Protein AF-J4UAC5-F1 (afdb_monomer)

pLDDT: mean 76.87, std 20.0, range [31.94, 98.12]

Nearest PDB structures (foldseek):
  1j3a-assembly1_A  TM=5.392E-01  e=3.321E-01  Pyrococcus horikoshii
  8eup-assembly1_O  TM=3.539E-01  e=1.899E-01  Schizosaccharomyces pombe
  6cb1-assembly1_O  TM=3.295E-01  e=3.927E-01  Saccharomyces cerevisiae BY4741
  7tzi-assembly2_B  TM=2.670E-01  e=6.785E+00  Methanothermobacter thermautotrophicus

Radius of gyration: 27.69 Å; Cα contacts (8 Å, |Δi|>4): 669; chains: 1; bounding box: 59×72×98 Å

Sequence (484 aa):
MLQLPAELNLMIVRQLSREDLFSLFFVCKELKAFIHPLFYEHLLYTSMGFAFPHAPNAYPFLDIPNLRVRDPVSAEEREDIMKRVRSITIARHNHEDCAGWPKFQEHGSLEAKAELLSIELAGPSPDGIAECHERVWPPDCDICEDDPDHRYSHENIGHPFPTCAFVESLGKSTAETIVIKNYPILSDGVRPDFLCEVINSASHFVILLEPHFFKVSQFSDTYDYLYFDEYPEDDCPYGFRAVKTLLSIIPPDAKDVTLIFKTRSPEIEWAPDCIHYGSRGDWHDDGCSQCACSCDSDGWDRCSETKSAKQRSCWQSSVLSKLASGIAASKARFTLVNYSSIIPDGAERDKALRALKSGKRITVRKKLARELRKACKSQEDFEARLADVRFVSMESWICSGAWEDIFERKELDAWFEHIAEKKEAMEAAATKESKLASAAEGKEDAIVETVMKEQPKLVSAAEEKEEAAVESAAPPKSTESAAV

Mean predicted aligned error: 11.05 Å

InterPro domains:
  IPR001810 F-box domain [PS50181] (1-48)

Foldseek 3Di:
DVVDDLVVVLVVLLVDFPVVLVVQCPPDPVSVVSSQCLLLQEWEQWLQGTARPSHPDRCQFFDDPPDPDVDHQDPVRVVVSLANHAEYEYAQEALNSQVRNCVGGPALARAHAYQEYEYEWEAQDPQQAIDSHHDPDPPPPPVCVPDVCVVVPCPPVPPCSDQRSVLVRPPQYEYQEYEYHAFQLQGLTHPLCNNVRRQVRYQEYEYEHQQPNDPCVVVDPPPPDDPPPPDDLQDLNGQANNLVSVLSNHDQNHAAYEYALDDQALLAASDHARPQPPDDPPPPPQTSCNAPLGDPPPDPPPDPPPRVQADRDRNQLNSLLSNLLSLLVGPYQYEYEQQQSHDHPPDRRVVSSVCSVVVNGDDRLVSSLVSNVVNHPDPVSSVVSNVSYHYHYNLRCVVVVVCSSPDDVVSCVNVVVVNVVVVVVVVVVVVVVVVVVVVVVVCVVVPPPDDDDDDDDDDDDDPPVVVVVVVPPDDPPDDPDDDD

Solvent-accessible surface area (backbone atoms only — not comparable to full-atom values): 28105 Å² total; per-residue (Å²): 118,96,83,54,57,71,67,58,49,48,57,57,57,69,73,48,48,74,66,54,51,55,58,47,43,74,71,42,72,70,49,24,69,65,46,27,70,57,26,44,25,41,38,32,62,45,51,70,27,66,30,14,74,78,18,92,61,38,48,61,56,52,54,53,99,84,63,84,62,94,76,72,63,48,74,69,54,50,53,50,40,43,74,48,23,35,32,40,37,39,59,55,40,50,56,70,34,42,73,53,14,57,78,31,33,82,63,68,59,43,78,31,69,21,53,31,34,39,38,28,37,23,60,55,46,98,85,25,35,32,42,42,38,44,82,82,60,90,73,80,42,75,79,58,68,80,32,82,66,51,78,74,57,39,89,82,50,59,76,75,74,66,75,58,45,64,64,61,22,36,52,80,21,35,21,42,27,39,34,39,35,50,43,44,54,58,21,42,13,46,60,83,69,70,49,71,65,36,46,77,58,26,38,33,40,37,41,32,36,44,43,80,74,67,64,63,75,78,59,57,83,78,65,82,81,86,74,79,86,79,55,73,85,88,53,76,85,32,37,63,46,4,52,56,35,56,54,65,62,49,52,84,77,23,51,35,37,34,42,32,48,52,50,89,36,77,64,46,64,50,64,47,82,36,73,91,76,60,89,61,93,73,83,46,87,55,36,56,69,83,42,92,73,25,43,90,68,90,58,98,84,72,68,78,83,77,43,84,46,49,69,80,52,75,41,51,65,53,42,41,41,50,48,19,40,45,54,56,72,45,77,38,31,36,36,35,30,23,50,62,32,40,76,50,81,90,53,58,40,62,61,49,47,54,26,39,65,69,68,56,73,63,70,37,62,58,51,37,53,54,35,25,48,70,52,26,93,44,71,67,54,28,54,56,50,51,73,36,49,46,80,38,49,54,66,62,42,54,75,67,54,77,42,63,93,77,47,60,71,81,81,41,44,57,47,53,52,50,54,50,55,52,50,54,52,52,53,52,50,53,54,50,52,53,52,52,52,58,60,51,62,74,50,54,84,78,58,85,69,89,82,92,85,86,88,81,85,87,80,88,88,80,80,73,68,68,67,66,65,66,78,67,68,71,78,81,78,82,76,82,80,86,76,135

Organism: Trichosporon asahii var. asahii (strain ATCC 90039 / CBS 2479 / JCM 2466 / KCTC 7840 / NBRC 103889/ NCYC 2677 / UAMH 7654) (NCBI:txid1186058)

Secondary structure (DSSP, 8-state):
-TTS-HHHHHHHHTTS-HHHHHHHHTT-HHHHHHHGGGGGGEEEEETTEEE-TTSSSS-TTB--TT---SSPPPHHHHHHHHHH--EEEE--B-HHHHHHGGGGBS-SS---EEEEEEEE--PBPTTSBB-SBPP--TT--HHHHS-TTHHHHTTTS-------HHHHHTTT-EEEEEEEES--TTTTBS-TTTTTTGGGG-SEEEEEE-TTSS-THHHHTT-SSSSSSSS-TTS-TTSSHHHHHHHHSS-TT--EEEEEE--SSTTS---PPPGGGSS-TTS-TT--TTSTTS---S-TTS-SSSSTTS-S-THHHHHHHHHHHHHHH--SEEEEETGGG---TTS-HHHHHHHHHTT---HHHHHHHHHHHHHSSSHHHHHHHHHTEEEE-HHHHHHTTTTTTT--GGGGHHHHHHHHHHHHHHHHHHHHHHHHHHHHHHHHTT--SS------------SSTTHHHHTT-PPPPP------

Structure (mmCIF, N/CA/C/O backbone):
data_AF-J4UAC5-F1
#
_entry.id   AF-J4UAC5-F1
#
loop_
_atom_site.group_PDB
_atom_site.id
_atom_site.type_symbol
_atom_site.label_atom_id
_atom_site.label_alt_id
_atom_site.label_comp_id
_atom_site.label_asym_id
_atom_site.label_entity_id
_atom_site.label_seq_id
_atom_site.pdbx_PDB_ins_code
_atom_site.Cartn_x
_atom_site.Cartn_y
_atom_site.Cartn_z
_atom_site.occupancy
_atom_site.B_iso_or_equiv
_atom_site.auth_seq_id
_atom_site.auth_comp_id
_atom_site.auth_asym_id
_atom_site.auth_atom_id
_atom_site.pdbx_PDB_model_num
ATOM 1 N N . MET A 1 1 ? 23.350 -24.044 1.263 1.00 56.78 1 MET A N 1
ATOM 2 C CA . MET A 1 1 ? 22.608 -23.837 -0.002 1.00 56.78 1 MET A CA 1
ATOM 3 C C . MET A 1 1 ? 23.150 -24.669 -1.165 1.00 56.78 1 MET A C 1
ATOM 5 O O . MET A 1 1 ? 22.354 -25.319 -1.820 1.00 56.78 1 MET A O 1
ATOM 9 N N . LEU A 1 2 ? 24.469 -24.771 -1.387 1.00 59.97 2 LEU A N 1
ATOM 10 C CA . LEU A 1 2 ? 25.050 -25.515 -2.531 1.00 59.97 2 LEU A CA 1
ATOM 11 C C . LEU A 1 2 ? 24.871 -27.055 -2.532 1.00 59.97 2 LEU A C 1
ATOM 13 O O . LEU A 1 2 ? 25.388 -27.719 -3.422 1.00 59.97 2 LEU A O 1
ATOM 17 N N . GLN A 1 3 ? 24.176 -27.637 -1.550 1.00 83.75 3 GLN A N 1
ATOM 18 C CA . GLN A 1 3 ? 23.891 -29.083 -1.496 1.00 83.75 3 GLN A CA 1
ATOM 19 C C . GLN A 1 3 ? 22.430 -29.428 -1.817 1.00 83.75 3 GLN A C 1
ATOM 21 O O . GLN A 1 3 ? 22.095 -30.605 -1.913 1.00 83.75 3 GLN A O 1
ATOM 26 N N . LEU A 1 4 ? 21.558 -28.425 -1.966 1.00 86.44 4 LEU A N 1
ATOM 27 C CA . LEU A 1 4 ? 20.180 -28.656 -2.394 1.00 86.44 4 LEU A CA 1
ATOM 28 C C . LEU A 1 4 ? 20.117 -28.760 -3.928 1.00 86.44 4 LEU A C 1
ATOM 30 O O . LEU A 1 4 ? 20.880 -28.064 -4.605 1.00 86.44 4 LEU A O 1
ATOM 34 N N . PRO A 1 5 ? 19.201 -29.579 -4.480 1.00 91.00 5 PRO A N 1
ATOM 35 C CA . PRO A 1 5 ? 18.820 -29.527 -5.890 1.00 91.00 5 PRO A CA 1
ATOM 36 C C . PRO A 1 5 ? 18.535 -28.092 -6.355 1.00 91.00 5 PRO A C 1
ATOM 38 O O . PRO A 1 5 ? 18.019 -27.273 -5.586 1.00 91.00 5 PRO A O 1
ATOM 41 N N . ALA A 1 6 ? 18.872 -27.782 -7.608 1.00 85.50 6 ALA A N 1
ATOM 42 C CA . ALA A 1 6 ? 18.743 -26.434 -8.164 1.00 85.50 6 ALA A CA 1
ATOM 43 C C . ALA A 1 6 ? 17.293 -25.929 -8.107 1.00 85.50 6 ALA A C 1
ATOM 45 O O . ALA A 1 6 ? 17.051 -24.764 -7.805 1.00 85.50 6 ALA A O 1
ATOM 46 N N . GLU A 1 7 ? 16.334 -26.828 -8.303 1.00 87.44 7 GLU A N 1
ATOM 47 C CA . GLU A 1 7 ? 14.900 -26.570 -8.252 1.00 87.44 7 GLU A CA 1
ATOM 48 C C . GLU A 1 7 ? 14.462 -26.145 -6.847 1.00 87.44 7 GLU A C 1
ATOM 50 O O . GLU A 1 7 ? 13.733 -25.168 -6.698 1.00 87.44 7 GLU A O 1
ATOM 55 N N . LEU A 1 8 ? 14.959 -26.820 -5.803 1.00 88.88 8 LEU A N 1
ATOM 56 C CA . LEU A 1 8 ? 14.652 -26.467 -4.414 1.00 88.88 8 LEU A CA 1
ATOM 57 C C . LEU A 1 8 ? 15.291 -25.138 -4.016 1.00 88.88 8 LEU A C 1
ATOM 59 O O . LEU A 1 8 ? 14.642 -24.324 -3.363 1.00 88.88 8 LEU A O 1
ATOM 63 N N . ASN A 1 9 ? 16.530 -24.883 -4.445 1.00 87.06 9 ASN A N 1
ATOM 64 C CA . ASN A 1 9 ? 17.133 -23.563 -4.269 1.00 87.06 9 ASN A CA 1
ATOM 65 C C . ASN A 1 9 ? 16.293 -22.481 -4.961 1.00 87.06 9 ASN A C 1
ATOM 67 O O . ASN A 1 9 ? 16.124 -21.404 -4.401 1.00 87.06 9 ASN A O 1
ATOM 71 N N . LEU A 1 10 ? 15.727 -22.766 -6.139 1.00 86.38 10 LEU A N 1
ATOM 72 C CA . LEU A 1 10 ? 14.967 -21.782 -6.912 1.00 86.38 10 LEU A CA 1
ATOM 73 C C . LEU A 1 10 ? 13.627 -21.504 -6.245 1.00 86.38 10 LEU A C 1
ATOM 75 O O . LEU A 1 10 ? 13.227 -20.351 -6.139 1.00 86.38 10 LEU A O 1
ATOM 79 N N . MET A 1 11 ? 12.973 -22.550 -5.739 1.00 87.81 11 MET A N 1
ATOM 80 C CA . MET A 1 11 ? 11.760 -22.416 -4.941 1.00 87.81 11 MET A CA 1
ATOM 81 C C . MET A 1 11 ? 12.002 -21.562 -3.699 1.00 87.81 11 MET A C 1
ATOM 83 O O . MET A 1 11 ? 11.227 -20.646 -3.469 1.00 87.81 11 MET A O 1
ATOM 87 N N . ILE A 1 12 ? 13.073 -21.818 -2.938 1.00 90.00 12 ILE A N 1
ATOM 88 C CA . ILE A 1 12 ? 13.397 -21.051 -1.723 1.00 90.00 12 ILE A CA 1
ATOM 89 C C . ILE A 1 12 ? 13.706 -19.595 -2.069 1.00 90.00 12 ILE A C 1
ATOM 91 O O . ILE A 1 12 ? 13.138 -18.690 -1.469 1.00 90.00 12 ILE A O 1
ATOM 95 N N . VAL A 1 13 ? 14.587 -19.364 -3.046 1.00 91.00 13 VAL A N 1
ATOM 96 C CA . VAL A 1 13 ? 15.023 -18.012 -3.414 1.00 91.00 13 VAL A CA 1
ATOM 97 C C . VAL A 1 13 ? 13.863 -17.196 -3.993 1.00 91.00 13 VAL A C 1
ATOM 99 O O . VAL A 1 13 ? 13.771 -16.012 -3.709 1.00 91.00 13 VAL A O 1
ATOM 102 N N . ARG A 1 14 ? 12.918 -17.815 -4.711 1.00 89.25 14 ARG A N 1
ATOM 103 C CA . ARG A 1 14 ? 11.696 -17.142 -5.189 1.00 89.25 14 ARG A CA 1
ATOM 104 C C . ARG A 1 14 ? 10.735 -16.693 -4.087 1.00 89.25 14 ARG A C 1
ATOM 106 O O . ARG A 1 14 ? 9.856 -15.884 -4.371 1.00 89.25 14 ARG A O 1
ATOM 113 N N . GLN A 1 15 ? 10.856 -17.228 -2.872 1.00 89.12 15 GLN A N 1
ATOM 114 C CA . GLN A 1 15 ? 10.077 -16.756 -1.721 1.00 89.12 15 GLN A CA 1
ATOM 115 C C . GLN A 1 15 ? 10.735 -15.565 -1.016 1.00 89.12 15 GLN A C 1
ATOM 117 O O . GLN A 1 15 ? 10.172 -15.054 -0.056 1.00 89.12 15 GLN A O 1
ATOM 122 N N . LEU A 1 16 ? 11.937 -15.159 -1.432 1.00 89.94 16 LEU A N 1
ATOM 123 C CA . LEU A 1 16 ? 12.639 -14.045 -0.810 1.00 89.94 16 LEU A CA 1
ATOM 124 C C . LEU A 1 16 ? 12.125 -12.713 -1.346 1.00 89.94 16 LEU A C 1
ATOM 126 O O . LEU A 1 16 ? 11.819 -12.583 -2.533 1.00 89.94 16 LEU A O 1
ATOM 130 N N . SER A 1 17 ? 12.111 -11.712 -0.469 1.00 86.12 17 SER A N 1
ATOM 131 C CA . SER A 1 17 ? 11.833 -10.331 -0.844 1.00 86.12 17 SER A CA 1
ATOM 132 C C . SER A 1 17 ? 12.860 -9.821 -1.865 1.00 86.12 17 SER A C 1
ATOM 134 O O . SER A 1 17 ? 13.996 -10.304 -1.949 1.00 86.12 17 SER A O 1
ATOM 136 N N . ARG A 1 18 ? 12.503 -8.778 -2.624 1.00 89.19 18 ARG A N 1
ATOM 137 C CA . ARG A 1 18 ? 13.432 -8.125 -3.564 1.00 89.19 18 ARG A CA 1
ATOM 138 C C . ARG A 1 18 ? 14.717 -7.648 -2.870 1.00 89.19 18 ARG A C 1
ATOM 140 O O . ARG A 1 18 ? 15.797 -7.719 -3.457 1.00 89.19 18 ARG A O 1
ATOM 147 N N . GLU A 1 19 ? 14.615 -7.162 -1.633 1.00 87.31 19 GLU A N 1
ATOM 148 C CA . GLU A 1 19 ? 15.760 -6.694 -0.841 1.00 87.31 19 GLU A CA 1
ATOM 149 C C . GLU A 1 19 ? 16.681 -7.842 -0.414 1.00 87.31 19 GLU A C 1
ATOM 151 O O . GLU A 1 19 ? 17.909 -7.714 -0.469 1.00 87.31 19 GLU A O 1
ATOM 156 N N . ASP A 1 20 ? 16.115 -8.992 -0.051 1.00 90.00 20 ASP A N 1
ATOM 157 C CA . ASP A 1 20 ? 16.890 -10.187 0.282 1.00 90.00 20 ASP A CA 1
ATOM 158 C C . ASP A 1 20 ? 17.566 -10.776 -0.957 1.00 90.00 20 ASP A C 1
ATOM 160 O O . ASP A 1 20 ? 18.743 -11.145 -0.902 1.00 90.00 20 ASP A O 1
ATOM 164 N N . LEU A 1 21 ? 16.874 -10.794 -2.104 1.00 92.31 21 LEU A N 1
ATOM 165 C CA . LEU A 1 21 ? 17.475 -11.144 -3.394 1.00 92.31 21 LEU A CA 1
ATOM 166 C C . LEU A 1 21 ? 18.668 -10.237 -3.706 1.00 92.31 21 LEU A C 1
ATOM 168 O O . LEU A 1 21 ? 19.739 -10.723 -4.081 1.00 92.31 21 LEU A O 1
ATOM 172 N N . PHE A 1 22 ? 18.510 -8.927 -3.507 1.00 91.06 22 PHE A N 1
ATOM 173 C CA . PHE A 1 22 ? 19.581 -7.953 -3.692 1.00 91.06 22 PHE A CA 1
ATOM 174 C C . PHE A 1 22 ? 20.743 -8.188 -2.721 1.00 91.06 22 PHE A C 1
ATOM 176 O O . PHE A 1 22 ? 21.900 -8.158 -3.129 1.00 91.06 22 PHE A O 1
ATOM 183 N N . SER A 1 23 ? 20.463 -8.505 -1.459 1.00 91.50 23 SER A N 1
ATOM 184 C CA . SER A 1 23 ? 21.491 -8.817 -0.460 1.00 91.50 23 SER A CA 1
ATOM 185 C C . SER A 1 23 ? 22.285 -10.074 -0.833 1.00 91.50 23 SER A C 1
ATOM 187 O O . SER A 1 23 ? 23.517 -10.084 -0.782 1.00 91.50 23 SER A O 1
ATOM 189 N N . LEU A 1 24 ? 21.595 -11.124 -1.287 1.00 91.31 24 LEU A N 1
ATOM 190 C CA . LEU A 1 24 ? 22.213 -12.367 -1.749 1.00 91.31 24 LEU A CA 1
ATOM 191 C C . LEU A 1 24 ? 23.013 -12.199 -3.048 1.00 91.31 24 LEU A C 1
ATOM 193 O O . LEU A 1 24 ? 24.004 -12.905 -3.255 1.00 91.31 24 LEU A O 1
ATOM 197 N N . PHE A 1 25 ? 22.628 -11.251 -3.904 1.00 90.38 25 PHE A N 1
ATOM 198 C CA . PHE A 1 25 ? 23.303 -10.966 -5.170 1.00 90.38 25 PHE A CA 1
ATOM 199 C C . PHE A 1 25 ? 24.786 -10.593 -5.000 1.00 90.38 25 PHE A C 1
ATOM 201 O O . PHE A 1 25 ? 25.595 -10.873 -5.888 1.00 90.38 25 PHE A O 1
ATOM 208 N N . PHE A 1 26 ? 25.170 -10.006 -3.860 1.00 91.19 26 PHE A N 1
ATOM 209 C CA . PHE A 1 26 ? 26.556 -9.602 -3.579 1.00 91.19 26 PHE A CA 1
ATOM 210 C C . PHE A 1 26 ? 27.387 -10.649 -2.829 1.00 91.19 26 PHE A C 1
ATOM 212 O O . PHE A 1 26 ? 28.571 -10.415 -2.591 1.00 91.19 26 PHE A O 1
ATOM 219 N N . VAL A 1 27 ? 26.816 -11.804 -2.475 1.00 92.69 27 VAL A N 1
ATOM 220 C CA . VAL A 1 27 ? 27.504 -12.804 -1.642 1.00 92.69 27 VAL A CA 1
ATOM 221 C C . VAL A 1 27 ? 28.588 -13.556 -2.421 1.00 92.69 27 VAL A C 1
ATOM 223 O O . VAL A 1 27 ? 29.745 -13.582 -2.001 1.00 92.69 27 VAL A O 1
ATOM 226 N N . CYS A 1 28 ? 28.247 -14.184 -3.553 1.00 91.62 28 CYS A N 1
ATOM 227 C CA . CYS A 1 28 ? 29.214 -14.888 -4.405 1.00 91.62 28 CYS A CA 1
ATOM 228 C C . CYS A 1 28 ? 28.756 -14.970 -5.871 1.00 91.62 28 CYS A C 1
ATOM 230 O O . CYS A 1 28 ? 27.597 -14.707 -6.197 1.00 91.62 28 CYS A O 1
ATOM 232 N N . LYS A 1 29 ? 29.671 -15.339 -6.780 1.00 91.56 29 LYS A N 1
ATOM 233 C CA . LYS A 1 29 ? 29.407 -15.367 -8.232 1.00 91.56 29 LYS A CA 1
ATOM 234 C C . LYS A 1 29 ? 28.358 -16.408 -8.625 1.00 91.56 29 LYS A C 1
ATOM 236 O O . LYS A 1 29 ? 27.574 -16.164 -9.536 1.00 91.56 29 LYS A O 1
ATOM 241 N N . GLU A 1 30 ? 28.344 -17.545 -7.942 1.00 89.19 30 GLU A N 1
ATOM 242 C CA . GLU A 1 30 ? 27.420 -18.652 -8.180 1.00 89.19 30 GLU A CA 1
ATOM 243 C C . GLU A 1 30 ? 25.986 -18.249 -7.820 1.00 89.19 30 GLU A C 1
ATOM 245 O O . GLU A 1 30 ? 25.077 -18.424 -8.628 1.00 89.19 30 GLU A O 1
ATOM 250 N N . LEU A 1 31 ? 25.795 -17.629 -6.648 1.00 88.44 31 LEU A N 1
ATOM 251 C CA . LEU A 1 31 ? 24.500 -17.078 -6.238 1.00 88.44 31 LEU A CA 1
ATOM 252 C C . LEU A 1 31 ? 24.065 -15.943 -7.160 1.00 88.44 31 LEU A C 1
ATOM 254 O O . LEU A 1 31 ? 22.908 -15.898 -7.560 1.00 88.44 31 LEU A O 1
ATOM 258 N N . LYS A 1 32 ? 24.993 -15.073 -7.569 1.00 91.88 32 LYS A N 1
ATOM 259 C CA . LYS A 1 32 ? 24.700 -14.025 -8.546 1.00 91.88 32 LYS A CA 1
ATOM 260 C C . LYS A 1 32 ? 24.143 -14.604 -9.845 1.00 91.88 32 LYS A C 1
ATOM 262 O O . LYS A 1 32 ? 23.109 -14.133 -10.297 1.00 91.88 32 LYS A O 1
ATOM 267 N N . ALA A 1 33 ? 24.793 -15.611 -10.432 1.00 89.81 33 ALA A N 1
ATOM 268 C CA . ALA A 1 33 ? 24.322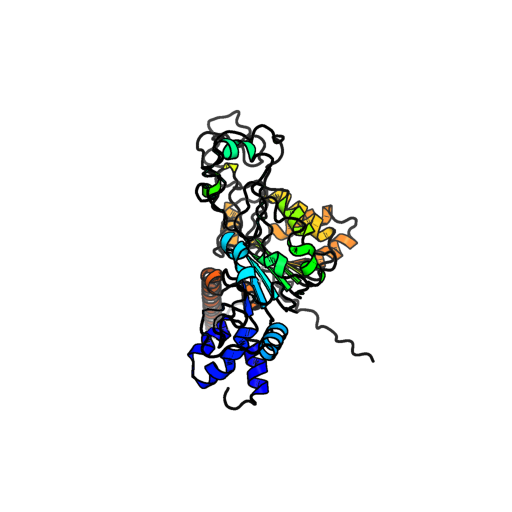 -16.245 -11.667 1.00 89.81 33 ALA A CA 1
ATOM 269 C C . ALA A 1 33 ? 22.933 -16.887 -11.504 1.00 89.81 33 ALA A C 1
ATOM 271 O O . ALA A 1 33 ? 22.141 -16.887 -12.440 1.00 89.81 33 ALA A O 1
ATOM 272 N N . PHE A 1 34 ? 22.640 -17.390 -10.305 1.00 89.81 34 PHE A N 1
ATOM 273 C CA . PHE A 1 34 ? 21.362 -17.998 -9.958 1.00 89.81 34 PHE A CA 1
ATOM 274 C C . PHE A 1 34 ? 20.228 -16.979 -9.754 1.00 89.81 34 PHE A C 1
ATOM 276 O O . PHE A 1 34 ? 19.104 -17.208 -10.188 1.00 89.81 34 PHE A O 1
ATOM 283 N N . ILE A 1 35 ? 20.525 -15.850 -9.106 1.00 93.75 35 ILE A N 1
ATOM 284 C CA . ILE A 1 35 ? 19.547 -1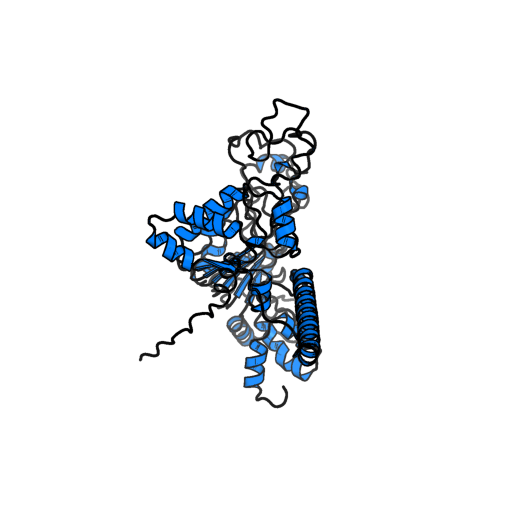4.821 -8.722 1.00 93.75 35 ILE A CA 1
ATOM 285 C C . ILE A 1 35 ? 19.277 -13.843 -9.864 1.00 93.75 35 ILE A C 1
ATOM 287 O O . ILE A 1 35 ? 18.158 -13.361 -9.998 1.00 93.75 35 ILE A O 1
ATOM 291 N N . HIS A 1 36 ? 20.276 -13.560 -10.708 1.00 92.38 36 HIS A N 1
ATOM 292 C CA . HIS A 1 36 ? 20.172 -12.569 -11.785 1.00 92.38 36 HIS A CA 1
ATOM 293 C C . HIS A 1 36 ? 18.881 -12.687 -12.615 1.00 92.38 36 HIS A C 1
ATOM 295 O O . HIS A 1 36 ? 18.227 -11.665 -12.822 1.00 92.38 36 HIS A O 1
ATOM 301 N N . PRO A 1 37 ? 18.480 -13.892 -13.073 1.00 93.81 37 PRO A N 1
ATOM 302 C CA . PRO A 1 37 ? 17.273 -14.058 -13.877 1.00 93.81 37 PRO A CA 1
ATOM 303 C C . PRO A 1 37 ? 15.972 -13.842 -13.099 1.00 93.81 37 PRO A C 1
ATOM 305 O O . PRO A 1 37 ? 14.936 -13.658 -13.729 1.00 93.81 37 PRO A O 1
ATOM 308 N N . LEU A 1 38 ? 15.984 -13.897 -11.763 1.00 95.56 38 LEU A N 1
ATOM 309 C CA . LEU A 1 38 ? 14.796 -13.677 -10.929 1.00 95.56 38 LEU A CA 1
ATOM 310 C C . LEU A 1 38 ? 14.421 -12.196 -10.845 1.00 95.56 38 LEU A C 1
ATOM 312 O O . LEU A 1 38 ? 13.258 -11.881 -10.635 1.00 95.56 38 LEU A O 1
ATOM 316 N N . PHE A 1 39 ? 15.350 -11.274 -11.116 1.00 96.31 39 PHE A N 1
ATOM 317 C CA . PHE A 1 39 ? 15.015 -9.850 -11.211 1.00 96.31 39 PHE A CA 1
ATOM 318 C C . PHE A 1 39 ? 14.071 -9.522 -12.378 1.00 96.31 39 PHE A C 1
ATOM 320 O O . PHE A 1 39 ? 13.418 -8.485 -12.344 1.00 96.31 39 PHE A O 1
ATOM 327 N N . TYR A 1 40 ? 13.919 -10.421 -13.362 1.00 96.62 40 TYR A N 1
ATOM 328 C CA . TYR A 1 40 ? 12.866 -10.305 -14.378 1.00 96.62 40 TYR A CA 1
ATOM 329 C C . TYR A 1 40 ? 11.443 -10.477 -13.824 1.00 96.62 40 TYR A C 1
ATOM 331 O O . TYR A 1 40 ? 10.480 -10.171 -14.516 1.00 96.62 40 TYR A O 1
ATOM 339 N N . GLU A 1 41 ? 11.286 -10.929 -12.578 1.00 96.06 41 GLU A N 1
ATOM 340 C CA . GLU A 1 41 ? 9.981 -11.043 -11.917 1.00 96.06 41 GLU A CA 1
ATOM 341 C C . GLU A 1 41 ? 9.505 -9.695 -11.338 1.00 96.06 41 GLU A C 1
ATOM 343 O O . GLU A 1 41 ? 8.336 -9.571 -10.969 1.00 96.06 41 GLU A O 1
ATOM 348 N N . HIS A 1 42 ? 10.375 -8.675 -11.298 1.00 96.31 42 HIS A N 1
ATOM 349 C CA . HIS A 1 42 ? 10.111 -7.369 -10.689 1.00 96.31 42 HIS A CA 1
ATOM 350 C C . HIS A 1 42 ? 10.209 -6.230 -11.715 1.00 96.31 42 HIS A C 1
ATOM 352 O O . HIS A 1 42 ? 11.279 -5.657 -11.929 1.00 96.31 42 HIS A O 1
ATOM 358 N N . LEU A 1 43 ? 9.077 -5.894 -12.336 1.00 96.56 43 LEU A N 1
ATOM 359 C CA . LEU A 1 43 ? 8.968 -4.829 -13.330 1.00 96.56 43 LEU A CA 1
ATOM 360 C C . LEU A 1 43 ? 8.803 -3.464 -12.651 1.00 96.56 43 LEU A C 1
ATOM 362 O O . LEU A 1 43 ? 7.936 -3.279 -11.796 1.00 96.56 43 LEU A O 1
ATOM 366 N N . LEU A 1 44 ? 9.596 -2.488 -13.087 1.00 96.44 44 LEU A N 1
ATOM 367 C CA . LEU A 1 44 ? 9.495 -1.084 -12.699 1.00 96.44 44 LEU A CA 1
ATOM 368 C C . LEU A 1 44 ? 9.209 -0.221 -13.932 1.00 96.44 44 LEU A C 1
ATOM 370 O O . LEU A 1 44 ? 9.909 -0.317 -14.940 1.00 96.44 44 LEU A O 1
ATOM 374 N N . TYR A 1 45 ? 8.212 0.655 -13.836 1.00 95.31 45 TYR A N 1
ATOM 375 C CA . TYR A 1 45 ? 7.977 1.696 -14.833 1.00 95.31 45 TYR A CA 1
ATOM 376 C C . TYR A 1 45 ? 8.975 2.848 -14.681 1.00 95.31 45 TYR A C 1
ATOM 378 O O . TYR A 1 45 ? 9.200 3.352 -13.581 1.00 95.31 45 TYR A O 1
ATOM 386 N N . THR A 1 46 ? 9.573 3.264 -15.797 1.00 94.62 46 THR A N 1
ATOM 387 C CA . THR A 1 46 ? 10.547 4.364 -15.876 1.00 94.62 46 THR A CA 1
ATOM 388 C C . THR A 1 46 ? 10.330 5.179 -17.150 1.00 94.62 46 THR A C 1
ATOM 390 O O . THR A 1 46 ? 9.626 4.732 -18.055 1.00 94.62 46 THR A O 1
ATOM 393 N N . SER A 1 47 ? 10.995 6.329 -17.287 1.00 91.50 47 SER A N 1
ATOM 394 C CA . SER A 1 47 ? 10.944 7.141 -18.516 1.00 91.50 47 SER A CA 1
ATOM 395 C C . SER A 1 47 ? 11.471 6.441 -19.773 1.00 91.50 47 SER A C 1
ATOM 397 O O . SER A 1 47 ? 11.104 6.797 -20.892 1.00 91.50 47 SER A O 1
ATOM 399 N N . MET A 1 48 ? 12.285 5.396 -19.603 1.00 90.00 48 MET A N 1
ATOM 400 C CA . MET A 1 48 ? 12.769 4.534 -20.689 1.00 90.00 48 MET A CA 1
ATOM 401 C C . MET A 1 48 ? 11.833 3.336 -20.956 1.00 90.00 48 MET A C 1
ATOM 403 O O . MET A 1 48 ? 12.085 2.533 -21.854 1.00 90.00 48 MET A O 1
ATOM 407 N N . GLY A 1 49 ? 10.751 3.210 -20.184 1.00 91.38 49 GLY A N 1
ATOM 408 C CA . GLY A 1 49 ? 9.763 2.134 -20.214 1.00 91.38 49 GLY A CA 1
ATOM 409 C C . GLY A 1 49 ? 10.022 1.032 -19.189 1.00 91.38 49 GLY A C 1
ATOM 410 O O . GLY A 1 49 ? 10.357 1.335 -18.041 1.00 91.38 49 GLY A O 1
ATOM 411 N N . PHE A 1 50 ? 9.826 -0.235 -19.574 1.00 94.19 50 PHE A N 1
ATOM 412 C CA . PHE A 1 50 ? 9.900 -1.376 -18.651 1.00 94.19 50 PHE A CA 1
ATOM 413 C C . PHE A 1 50 ? 11.340 -1.667 -18.215 1.00 94.19 50 PHE A C 1
ATOM 415 O O . PHE A 1 50 ? 12.171 -2.116 -19.013 1.00 94.19 50 PHE A O 1
ATOM 422 N N . ALA A 1 51 ? 11.616 -1.440 -16.934 1.00 95.56 51 ALA A N 1
ATOM 423 C CA . ALA A 1 51 ? 12.903 -1.687 -16.309 1.00 95.56 51 ALA A CA 1
ATOM 424 C C . ALA A 1 51 ? 12.851 -2.909 -15.385 1.00 95.56 51 ALA A C 1
ATOM 426 O O . ALA A 1 51 ? 11.884 -3.121 -14.657 1.00 95.56 51 ALA A O 1
ATOM 427 N N . PHE A 1 52 ? 13.947 -3.661 -15.358 1.00 96.44 52 PHE A N 1
ATOM 428 C CA . PHE A 1 52 ? 14.185 -4.787 -14.456 1.00 96.44 52 PHE A CA 1
ATOM 429 C C . PHE A 1 52 ? 15.523 -4.562 -13.753 1.00 96.44 52 PHE A C 1
ATOM 431 O O . PHE A 1 52 ? 16.564 -5.061 -14.203 1.00 96.44 52 PHE A O 1
ATOM 438 N N . PRO A 1 53 ? 15.547 -3.734 -12.693 1.00 95.06 53 PRO A N 1
ATOM 439 C CA . PRO A 1 53 ? 16.775 -3.417 -11.982 1.00 95.06 53 PRO A CA 1
ATOM 440 C C . PRO A 1 53 ? 17.514 -4.691 -11.569 1.00 95.06 53 PRO A C 1
ATOM 442 O O . PRO A 1 53 ? 16.922 -5.614 -11.020 1.00 95.06 53 PRO A O 1
ATOM 445 N N . HIS A 1 54 ? 18.819 -4.735 -11.837 1.00 94.44 54 HIS A N 1
ATOM 446 C CA . HIS A 1 54 ? 19.692 -5.878 -11.538 1.00 94.44 54 HIS A CA 1
ATOM 447 C C . HIS A 1 54 ? 19.439 -7.157 -12.354 1.00 94.44 54 HIS A C 1
ATOM 449 O O . HIS A 1 54 ? 20.132 -8.143 -12.113 1.00 94.44 54 HIS A O 1
ATOM 455 N N . ALA A 1 55 ? 18.545 -7.163 -13.350 1.00 94.75 55 ALA A N 1
ATOM 456 C CA . ALA A 1 55 ? 18.441 -8.249 -14.331 1.00 94.75 55 ALA A CA 1
ATOM 457 C C . ALA A 1 55 ? 19.588 -8.196 -15.371 1.00 94.75 55 ALA A C 1
ATOM 459 O O . ALA A 1 55 ? 20.228 -7.149 -15.510 1.00 94.75 55 ALA A O 1
ATOM 460 N N . PRO A 1 56 ? 19.921 -9.308 -16.073 1.00 92.69 56 PRO A N 1
ATOM 461 C CA . PRO A 1 56 ? 21.093 -9.376 -16.960 1.00 92.69 56 PRO A CA 1
ATOM 462 C C . PRO A 1 56 ? 21.076 -8.293 -18.035 1.00 92.69 56 PRO A C 1
ATOM 464 O O . PRO A 1 56 ? 22.081 -7.626 -18.274 1.00 92.69 56 PRO A O 1
ATOM 467 N N . ASN A 1 57 ? 19.898 -8.074 -18.610 1.00 93.19 57 ASN A N 1
ATOM 468 C CA . ASN A 1 57 ? 19.554 -6.888 -19.366 1.00 93.19 57 ASN A CA 1
ATOM 469 C C . ASN A 1 57 ? 18.438 -6.152 -18.615 1.00 93.19 57 ASN A C 1
ATOM 471 O O . ASN A 1 57 ? 17.323 -6.662 -18.531 1.00 93.19 57 ASN A O 1
ATOM 475 N N . ALA A 1 58 ? 18.748 -4.971 -18.075 1.00 94.25 58 ALA A N 1
ATOM 476 C CA . ALA A 1 58 ? 17.807 -4.175 -17.288 1.00 94.25 58 ALA A CA 1
ATOM 477 C C . ALA A 1 58 ? 16.656 -3.582 -18.117 1.00 94.25 58 ALA A C 1
ATOM 479 O O . ALA A 1 58 ? 15.642 -3.209 -17.542 1.00 94.25 58 ALA A O 1
ATOM 480 N N . TYR A 1 59 ? 16.795 -3.509 -19.443 1.00 94.06 59 TYR A N 1
ATOM 481 C CA . TYR A 1 59 ? 15.790 -2.957 -20.351 1.00 94.06 59 TYR A CA 1
ATOM 482 C C . TYR A 1 59 ? 15.595 -3.891 -21.556 1.00 94.06 59 TYR A C 1
ATOM 484 O O . TYR A 1 59 ? 15.946 -3.547 -22.687 1.00 94.06 59 TYR A O 1
ATOM 492 N N . PRO A 1 60 ? 15.062 -5.105 -21.339 1.00 93.06 60 PRO A N 1
ATOM 493 C CA . PRO A 1 60 ? 14.971 -6.127 -22.380 1.00 93.06 60 PRO A CA 1
ATOM 494 C C . PRO A 1 60 ? 14.003 -5.740 -23.515 1.00 93.06 60 PRO A C 1
ATOM 496 O O . PRO A 1 60 ? 14.164 -6.229 -24.634 1.00 93.06 60 PRO A O 1
ATOM 499 N N . PHE A 1 61 ? 13.051 -4.836 -23.252 1.00 92.00 61 PHE A N 1
ATOM 500 C CA . PHE A 1 61 ? 12.035 -4.347 -24.200 1.00 92.00 61 PHE A CA 1
ATOM 501 C C . PHE A 1 61 ? 12.391 -3.015 -24.873 1.00 92.00 61 PHE A C 1
ATOM 503 O O . PHE A 1 61 ? 11.641 -2.538 -25.723 1.00 92.00 61 PHE A O 1
ATOM 510 N N . LEU A 1 62 ? 13.522 -2.410 -24.499 1.00 90.62 62 LEU A N 1
ATOM 511 C CA . LEU A 1 62 ? 13.958 -1.147 -25.077 1.00 90.62 62 LEU A CA 1
ATOM 512 C C . LEU A 1 62 ? 14.382 -1.359 -26.529 1.00 90.62 62 LEU A C 1
ATOM 514 O O . LEU A 1 62 ? 15.315 -2.118 -26.805 1.00 90.62 62 LEU A O 1
ATOM 518 N N . ASP A 1 63 ? 13.712 -0.660 -27.440 1.00 84.50 63 ASP A N 1
ATOM 519 C CA . ASP A 1 63 ? 13.993 -0.706 -28.870 1.00 84.50 63 ASP A CA 1
ATOM 520 C C . ASP A 1 63 ? 14.430 0.679 -29.357 1.00 84.50 63 ASP A C 1
ATOM 522 O O . ASP A 1 63 ? 13.627 1.531 -29.735 1.00 84.50 63 ASP A O 1
ATOM 526 N N . ILE A 1 64 ? 15.740 0.936 -29.283 1.00 83.75 64 ILE A N 1
ATOM 527 C CA . ILE A 1 64 ? 16.348 2.167 -29.794 1.00 83.75 64 ILE A CA 1
ATOM 528 C C . ILE A 1 64 ? 17.243 1.797 -30.984 1.00 83.75 64 ILE A C 1
ATOM 530 O O . ILE A 1 64 ? 18.313 1.220 -30.766 1.00 83.75 64 ILE A O 1
ATOM 534 N N . PRO A 1 65 ? 16.905 2.210 -32.225 1.00 76.19 65 PRO A N 1
ATOM 535 C CA . PRO A 1 65 ? 17.633 1.825 -33.443 1.00 76.19 65 PRO A CA 1
ATOM 536 C C . PRO A 1 65 ? 19.146 2.099 -33.423 1.00 76.19 65 PRO A C 1
ATOM 538 O O . PRO A 1 65 ? 19.916 1.441 -34.119 1.00 76.19 65 PRO A O 1
ATOM 541 N N . ASN A 1 66 ? 19.587 3.078 -32.625 1.00 80.44 66 ASN A N 1
ATOM 542 C CA . ASN A 1 66 ? 20.984 3.508 -32.536 1.00 80.44 66 ASN A CA 1
ATOM 543 C C . ASN A 1 66 ? 21.727 2.977 -31.299 1.00 80.44 66 ASN A C 1
ATOM 545 O O . ASN A 1 66 ? 22.944 3.159 -31.196 1.00 80.44 66 ASN A O 1
ATOM 549 N N . LEU A 1 67 ? 21.036 2.329 -30.357 1.00 81.44 67 LEU A N 1
ATOM 550 C CA . LEU A 1 67 ? 21.658 1.795 -29.152 1.00 81.44 67 LEU A CA 1
ATOM 551 C C . LEU A 1 67 ? 22.100 0.355 -29.418 1.00 81.44 67 LEU A C 1
ATOM 553 O O . LEU A 1 67 ? 21.296 -0.571 -29.452 1.00 81.44 67 LEU A O 1
ATOM 557 N N . ARG A 1 68 ? 23.407 0.147 -29.610 1.00 76.38 68 ARG A N 1
ATOM 558 C CA . ARG A 1 68 ? 23.969 -1.203 -29.758 1.00 76.38 68 ARG A CA 1
ATOM 559 C C . ARG A 1 68 ? 23.976 -1.913 -28.406 1.00 76.38 68 ARG A C 1
ATOM 561 O O . ARG A 1 68 ? 24.975 -1.871 -27.688 1.00 76.38 68 ARG A O 1
ATOM 568 N N . VAL A 1 69 ? 22.869 -2.563 -28.063 1.00 79.31 69 VAL A N 1
ATOM 569 C CA . VAL A 1 69 ? 22.823 -3.508 -26.944 1.00 79.31 69 VAL A CA 1
ATOM 570 C C . VAL A 1 69 ? 23.705 -4.698 -27.316 1.00 79.31 69 VAL A C 1
ATOM 572 O O . VAL A 1 69 ? 23.544 -5.286 -28.382 1.00 79.31 69 VAL A O 1
ATOM 575 N N . ARG A 1 70 ? 24.697 -5.000 -26.470 1.00 77.75 70 ARG A N 1
ATOM 576 C CA . ARG A 1 70 ? 25.735 -6.002 -26.764 1.00 77.75 70 ARG A CA 1
ATOM 577 C C . ARG A 1 70 ? 25.150 -7.403 -26.975 1.00 77.75 70 ARG A C 1
ATOM 579 O O . ARG A 1 70 ? 25.691 -8.138 -27.790 1.00 77.75 70 ARG A O 1
ATOM 586 N N . ASP A 1 71 ? 24.033 -7.689 -26.309 1.00 82.38 71 ASP A N 1
ATOM 587 C CA . ASP A 1 71 ? 23.296 -8.950 -26.352 1.00 82.38 71 ASP A CA 1
ATOM 588 C C . ASP A 1 71 ? 21.780 -8.641 -26.283 1.00 82.38 71 ASP A C 1
ATOM 590 O O . ASP A 1 71 ? 21.223 -8.513 -25.188 1.00 82.38 71 ASP A O 1
ATOM 594 N N . PRO A 1 72 ? 21.107 -8.388 -27.423 1.00 85.88 72 PRO A N 1
ATOM 595 C CA . PRO A 1 72 ? 19.678 -8.096 -27.431 1.00 85.88 72 PRO A CA 1
ATOM 596 C C . PRO A 1 72 ? 18.873 -9.338 -27.035 1.00 85.88 72 PRO A C 1
ATOM 598 O O . PRO A 1 72 ? 19.156 -10.446 -27.488 1.00 85.88 72 PRO A O 1
ATOM 601 N N . VAL A 1 73 ? 17.853 -9.131 -26.205 1.00 90.88 73 VAL A N 1
ATOM 602 C CA . VAL A 1 73 ? 16.917 -10.182 -25.788 1.00 90.88 73 VAL A CA 1
ATOM 603 C C . VAL A 1 73 ? 16.036 -10.555 -26.977 1.00 90.88 73 VAL A C 1
ATOM 605 O O . VAL A 1 73 ? 15.519 -9.677 -27.670 1.00 90.88 73 VAL A O 1
ATOM 608 N N . SER A 1 74 ? 15.888 -11.854 -27.233 1.00 92.06 74 SER A N 1
ATOM 609 C CA . SER A 1 74 ? 15.053 -12.350 -28.334 1.00 92.06 74 SER A CA 1
ATOM 610 C C . SER A 1 74 ? 13.559 -12.102 -28.075 1.00 92.06 74 SER A C 1
ATOM 612 O O . SER A 1 74 ? 13.143 -11.941 -26.931 1.00 92.06 74 SER A O 1
ATOM 614 N N . ALA A 1 75 ? 12.725 -12.110 -29.119 1.00 91.50 75 ALA A N 1
ATOM 615 C CA . ALA A 1 75 ? 11.274 -11.957 -28.960 1.00 91.50 75 ALA A CA 1
ATOM 616 C C . ALA A 1 75 ? 10.650 -13.072 -28.093 1.00 91.50 75 ALA A C 1
ATOM 618 O O . ALA A 1 75 ? 9.789 -12.801 -27.261 1.00 91.50 75 ALA A O 1
ATOM 619 N N . GLU A 1 76 ? 11.131 -14.310 -28.236 1.00 94.31 76 GLU A N 1
ATOM 620 C CA . GLU A 1 76 ? 10.693 -15.456 -27.425 1.00 94.31 76 GLU A CA 1
ATOM 621 C C . GLU A 1 76 ? 11.057 -15.269 -25.944 1.00 94.31 76 GLU A C 1
ATOM 623 O O . GLU A 1 76 ? 10.242 -15.516 -25.057 1.00 94.31 76 GLU A O 1
ATOM 628 N N . GLU A 1 77 ? 12.267 -14.773 -25.666 1.00 94.19 77 GLU A N 1
ATOM 629 C CA . GLU A 1 77 ? 12.721 -14.481 -24.303 1.00 94.19 77 GLU A CA 1
ATOM 630 C C . GLU A 1 77 ? 11.981 -13.279 -23.697 1.00 94.19 77 GLU A C 1
ATOM 632 O O . GLU A 1 77 ? 11.641 -13.303 -22.519 1.00 94.19 77 GLU A O 1
ATOM 637 N N . ARG A 1 78 ? 11.651 -12.254 -24.494 1.00 93.19 78 ARG A N 1
ATOM 638 C CA . ARG A 1 78 ? 10.776 -11.140 -24.084 1.00 93.19 78 ARG A CA 1
ATOM 639 C C . ARG A 1 78 ? 9.397 -11.637 -23.650 1.00 93.19 78 ARG A C 1
ATOM 641 O O . ARG A 1 78 ? 8.887 -11.203 -22.617 1.00 93.19 78 ARG A O 1
ATOM 648 N N . GLU A 1 79 ? 8.806 -12.555 -24.412 1.00 92.88 79 GLU A N 1
ATOM 649 C CA . GLU A 1 79 ? 7.518 -13.164 -24.075 1.00 92.88 79 GLU A CA 1
ATOM 650 C C . GLU A 1 79 ? 7.607 -14.005 -22.788 1.00 92.88 79 GLU A C 1
ATOM 652 O O . GLU A 1 79 ? 6.712 -13.932 -21.942 1.00 92.88 79 GLU A O 1
ATOM 657 N N . ASP A 1 80 ? 8.693 -14.766 -22.601 1.00 94.62 80 ASP A N 1
ATOM 658 C CA . ASP A 1 80 ? 8.953 -15.507 -21.357 1.00 94.62 80 ASP A CA 1
ATOM 659 C C . ASP A 1 80 ? 9.114 -14.571 -20.150 1.00 94.62 80 ASP A C 1
ATOM 661 O O . ASP A 1 80 ? 8.490 -14.792 -19.112 1.00 94.62 80 ASP A O 1
ATOM 665 N N . ILE A 1 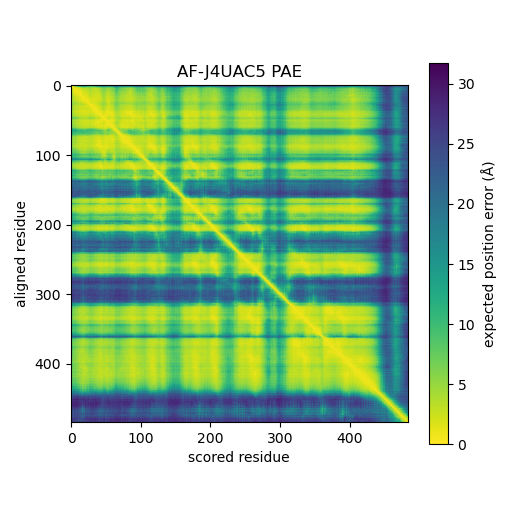81 ? 9.877 -13.482 -20.296 1.00 94.94 81 ILE A N 1
ATOM 666 C CA . ILE A 1 81 ? 10.042 -12.459 -19.255 1.00 94.94 81 ILE A CA 1
ATOM 667 C C . ILE A 1 81 ? 8.677 -11.899 -18.844 1.00 94.94 81 ILE A C 1
ATOM 669 O O . ILE A 1 81 ? 8.379 -11.874 -17.651 1.00 94.94 81 ILE A O 1
ATOM 673 N N . MET A 1 82 ? 7.816 -11.523 -19.798 1.00 93.19 82 MET A N 1
ATOM 674 C CA . MET A 1 82 ? 6.486 -10.986 -19.476 1.00 93.19 82 MET A CA 1
ATOM 675 C C . MET A 1 82 ? 5.596 -11.987 -18.738 1.00 93.19 82 MET A C 1
ATOM 677 O O . MET A 1 82 ? 4.901 -11.613 -17.794 1.00 93.19 82 MET A O 1
ATOM 681 N N . LYS A 1 83 ? 5.656 -13.274 -19.100 1.00 94.00 83 LYS A N 1
ATOM 682 C CA . LYS A 1 83 ? 4.920 -14.342 -18.398 1.00 94.00 83 LYS A CA 1
ATOM 683 C C . LYS A 1 83 ? 5.396 -14.560 -16.962 1.00 94.00 83 LYS A C 1
ATOM 685 O O . LYS A 1 83 ? 4.669 -15.158 -16.172 1.00 94.00 83 LYS A O 1
ATOM 690 N N . ARG A 1 84 ? 6.612 -14.120 -16.635 1.00 94.75 84 ARG A N 1
ATOM 691 C CA . ARG A 1 84 ? 7.247 -14.299 -15.326 1.00 94.75 84 ARG A CA 1
ATOM 692 C C . ARG A 1 84 ? 7.130 -13.089 -14.405 1.00 94.75 84 ARG A C 1
ATOM 694 O O . ARG A 1 84 ? 7.536 -13.200 -13.252 1.00 94.75 84 ARG A O 1
ATOM 701 N N . VAL A 1 85 ? 6.608 -11.957 -14.877 1.00 96.06 85 VAL A N 1
ATOM 702 C CA . VAL A 1 85 ? 6.421 -10.764 -14.040 1.00 96.06 85 VAL A CA 1
ATOM 703 C C . VAL A 1 85 ? 5.472 -11.093 -12.886 1.00 96.06 85 VAL A C 1
ATOM 705 O O . VAL A 1 85 ? 4.307 -11.410 -13.108 1.00 96.06 85 VAL A O 1
ATOM 708 N N . ARG A 1 86 ? 5.973 -10.995 -11.651 1.00 95.38 86 ARG A N 1
ATOM 709 C CA . ARG A 1 86 ? 5.204 -11.212 -10.416 1.00 95.38 86 ARG A CA 1
ATOM 710 C C . ARG A 1 86 ? 4.834 -9.903 -9.742 1.00 95.38 86 ARG A C 1
ATOM 712 O O . ARG A 1 86 ? 3.737 -9.797 -9.209 1.00 95.38 86 ARG A O 1
ATOM 719 N N . SER A 1 87 ? 5.711 -8.904 -9.786 1.00 96.19 87 SER A N 1
ATOM 720 C CA . SER A 1 87 ? 5.431 -7.587 -9.218 1.00 96.19 87 SER A CA 1
ATOM 721 C C . SER A 1 87 ? 5.614 -6.483 -10.247 1.00 96.19 87 SER A C 1
ATOM 723 O O . SER A 1 87 ? 6.646 -6.432 -10.919 1.00 96.19 87 SER A O 1
ATOM 725 N N . ILE A 1 88 ? 4.657 -5.566 -10.301 1.00 96.56 88 ILE A N 1
ATOM 726 C CA . ILE A 1 88 ? 4.707 -4.342 -11.098 1.00 96.56 88 ILE A CA 1
ATOM 727 C C . ILE A 1 88 ? 4.777 -3.160 -10.136 1.00 96.56 88 ILE A C 1
ATOM 729 O O . ILE A 1 88 ? 3.995 -3.076 -9.191 1.00 96.56 88 ILE A O 1
ATOM 733 N N . THR A 1 89 ? 5.705 -2.237 -10.364 1.00 96.62 89 THR A N 1
ATOM 734 C CA . THR A 1 89 ? 5.817 -1.000 -9.587 1.00 96.62 89 THR A CA 1
ATOM 735 C C . THR A 1 89 ? 5.711 0.215 -10.496 1.00 96.62 89 THR A C 1
ATOM 737 O O . THR A 1 89 ? 6.482 0.361 -11.445 1.00 96.62 89 THR A O 1
ATOM 740 N N . ILE A 1 90 ? 4.780 1.106 -10.166 1.00 95.75 90 ILE A N 1
ATOM 741 C CA . ILE A 1 90 ? 4.673 2.457 -10.716 1.00 95.75 90 ILE A CA 1
ATOM 742 C C . ILE A 1 90 ? 5.053 3.409 -9.586 1.00 95.75 90 ILE A C 1
ATOM 744 O O . ILE A 1 90 ? 4.252 3.670 -8.691 1.00 95.75 90 ILE A O 1
A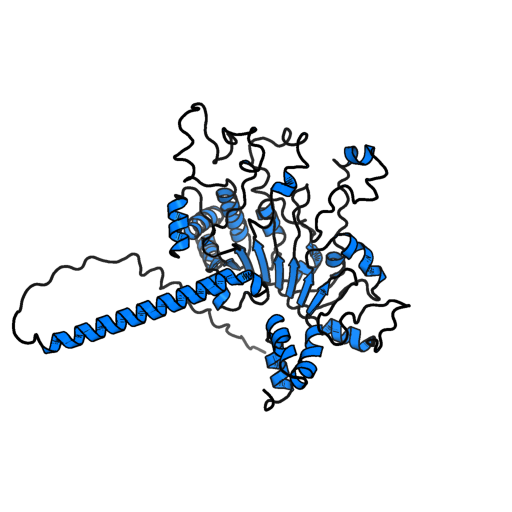TOM 748 N N . ALA A 1 91 ? 6.299 3.875 -9.595 1.00 94.94 91 ALA A N 1
ATOM 749 C CA . ALA A 1 91 ? 6.746 4.895 -8.655 1.00 94.94 91 ALA A CA 1
ATOM 750 C C . ALA A 1 91 ? 6.117 6.254 -9.003 1.00 94.94 91 ALA A C 1
ATOM 752 O O . ALA A 1 91 ? 5.686 6.478 -10.140 1.00 94.94 91 ALA A O 1
ATOM 753 N N . ARG A 1 92 ? 6.124 7.185 -8.047 1.00 92.06 92 ARG A N 1
ATOM 754 C CA . ARG A 1 92 ? 5.878 8.598 -8.355 1.00 92.06 92 ARG A CA 1
ATOM 755 C C . ARG A 1 92 ? 6.919 9.093 -9.368 1.00 92.06 92 ARG A C 1
ATOM 757 O O . ARG A 1 92 ? 8.086 8.705 -9.289 1.00 92.06 92 ARG A O 1
ATOM 764 N N . HIS A 1 93 ? 6.501 9.902 -10.330 1.00 90.56 93 HIS A N 1
ATOM 765 C CA . HIS A 1 93 ? 7.344 10.330 -11.453 1.00 90.56 93 HIS A CA 1
ATOM 766 C C . HIS A 1 93 ? 6.882 11.678 -12.002 1.00 90.56 93 HIS A C 1
ATOM 768 O O . HIS A 1 93 ? 5.785 12.126 -11.684 1.00 90.56 93 HIS A O 1
ATOM 774 N N . ASN A 1 94 ? 7.683 12.329 -12.844 1.00 87.00 94 ASN A N 1
ATOM 775 C CA . ASN A 1 94 ? 7.229 13.532 -13.539 1.00 87.00 94 ASN A CA 1
ATOM 776 C C . ASN A 1 94 ? 6.355 13.151 -14.729 1.00 87.00 94 ASN A C 1
ATOM 778 O O . ASN A 1 94 ? 6.547 12.102 -15.339 1.00 87.00 94 ASN A O 1
ATOM 782 N N . HIS A 1 95 ? 5.419 14.017 -15.114 1.00 83.81 95 HIS A N 1
ATOM 783 C CA . HIS A 1 95 ? 4.545 13.727 -16.251 1.00 83.81 95 HIS A CA 1
ATOM 784 C C . HIS A 1 95 ? 5.329 13.421 -17.548 1.00 83.81 95 HIS A C 1
ATOM 786 O O . HIS A 1 95 ? 4.990 12.490 -18.282 1.00 83.81 95 HIS A O 1
ATOM 792 N N . GLU A 1 96 ? 6.435 14.131 -17.783 1.00 82.69 96 GLU A N 1
ATOM 793 C CA . GLU A 1 96 ? 7.335 13.920 -18.926 1.00 82.69 96 GLU A CA 1
ATOM 794 C C . GLU A 1 96 ? 7.869 12.485 -19.024 1.00 82.69 96 GLU A C 1
ATOM 796 O O . GLU A 1 96 ? 8.012 11.949 -20.129 1.00 82.69 96 GLU A O 1
ATOM 801 N N . ASP A 1 97 ? 8.098 11.836 -17.877 1.00 87.06 97 ASP A N 1
ATOM 802 C CA . ASP A 1 97 ? 8.600 10.466 -17.817 1.00 87.06 97 ASP A CA 1
ATOM 803 C C . ASP A 1 97 ? 7.587 9.485 -18.427 1.00 87.06 97 ASP A C 1
ATOM 805 O O . ASP A 1 97 ? 7.969 8.555 -19.138 1.00 87.06 97 ASP A O 1
ATOM 809 N N . CYS A 1 98 ? 6.286 9.703 -18.213 1.00 87.75 98 CYS A N 1
ATOM 810 C CA . CYS A 1 98 ? 5.245 8.828 -18.753 1.00 87.75 98 CYS A CA 1
ATOM 811 C C . CYS A 1 98 ? 4.710 9.275 -20.127 1.00 87.75 98 CYS A C 1
ATOM 813 O O . CYS A 1 98 ? 4.157 8.468 -20.868 1.00 87.75 98 CYS A O 1
ATOM 815 N N . ALA A 1 99 ? 4.894 10.525 -20.543 1.00 85.12 99 ALA A N 1
ATOM 816 C CA . ALA A 1 99 ? 4.437 10.954 -21.866 1.00 85.12 99 ALA A CA 1
ATOM 817 C C . ALA A 1 99 ? 5.330 10.402 -22.997 1.00 85.12 99 ALA A C 1
ATOM 819 O O . ALA A 1 99 ? 4.865 10.099 -24.100 1.00 85.12 99 ALA A O 1
ATOM 820 N N . GLY A 1 100 ? 6.637 10.287 -22.739 1.00 79.25 100 GLY A N 1
ATOM 821 C CA . GLY A 1 100 ? 7.633 9.937 -23.754 1.00 79.25 100 GLY A CA 1
ATOM 822 C C . GLY A 1 100 ? 7.871 8.439 -23.951 1.00 79.25 100 GLY A C 1
ATOM 823 O O . GLY A 1 100 ? 8.231 8.028 -25.058 1.00 79.25 100 GLY A O 1
ATOM 824 N N . TRP A 1 101 ? 7.663 7.625 -22.912 1.00 83.88 101 TRP A N 1
ATOM 825 C CA . TRP A 1 101 ? 8.123 6.232 -22.901 1.00 83.88 101 TRP A CA 1
ATOM 826 C C . TRP A 1 101 ? 7.556 5.313 -24.002 1.00 83.88 101 TRP A C 1
ATOM 828 O O . TRP A 1 101 ? 8.322 4.451 -24.446 1.00 83.88 101 TRP A O 1
ATOM 838 N N . PRO A 1 102 ? 6.310 5.462 -24.523 1.00 84.12 102 PRO A N 1
ATOM 839 C CA . PRO A 1 102 ? 5.793 4.527 -25.527 1.00 84.12 102 PRO A CA 1
ATOM 840 C C . PRO A 1 102 ? 6.596 4.567 -26.832 1.00 84.12 102 PRO A C 1
ATOM 842 O O . PRO A 1 102 ? 6.585 3.612 -27.598 1.00 84.12 102 PRO A O 1
ATOM 845 N N . LYS A 1 103 ? 7.329 5.662 -27.084 1.00 82.25 103 LYS A N 1
ATOM 846 C CA . LYS A 1 103 ? 8.200 5.820 -28.260 1.00 82.25 103 LYS A CA 1
ATOM 847 C C . LYS A 1 103 ? 9.450 4.939 -28.207 1.00 82.25 103 LYS A C 1
ATOM 849 O O . LYS A 1 103 ? 10.094 4.759 -29.235 1.00 82.25 103 LYS A O 1
ATOM 854 N N . PHE A 1 104 ? 9.816 4.447 -27.025 1.00 80.19 104 PHE A N 1
ATOM 855 C CA . PHE A 1 104 ? 11.029 3.658 -26.795 1.00 80.19 104 PHE A CA 1
ATOM 856 C C . PHE A 1 104 ? 10.749 2.159 -26.641 1.00 80.19 104 PHE A C 1
ATOM 858 O O . PHE A 1 104 ? 11.673 1.380 -26.404 1.00 80.19 104 PHE A O 1
ATOM 865 N N . GLN A 1 105 ? 9.484 1.755 -26.747 1.00 78.38 105 GLN A N 1
ATOM 866 C CA . GLN A 1 105 ? 9.052 0.386 -26.518 1.00 78.38 105 GLN A CA 1
ATOM 867 C C . GLN A 1 105 ? 8.483 -0.211 -27.796 1.00 78.38 105 GLN A C 1
ATOM 869 O O . GLN A 1 105 ? 7.688 0.412 -28.495 1.00 78.38 105 GLN A O 1
ATOM 874 N N . GLU A 1 106 ? 8.850 -1.462 -28.061 1.00 69.62 106 GLU A N 1
ATOM 875 C CA . GLU A 1 106 ? 8.249 -2.243 -29.146 1.00 69.62 106 GLU A CA 1
ATOM 876 C C . GLU A 1 106 ? 6.751 -2.504 -28.881 1.00 69.62 106 GLU A C 1
ATOM 878 O O . GLU A 1 106 ? 5.953 -2.595 -29.812 1.00 69.62 106 GLU A O 1
ATOM 883 N N . HIS A 1 107 ? 6.361 -2.585 -27.602 1.00 72.12 107 HIS A N 1
ATOM 884 C CA . HIS A 1 107 ? 4.999 -2.870 -27.152 1.00 72.12 107 HIS A CA 1
ATOM 885 C C . HIS A 1 107 ? 4.521 -1.770 -26.196 1.00 72.12 107 HIS A C 1
ATOM 887 O O . HIS A 1 107 ? 5.090 -1.579 -25.126 1.00 72.12 107 HIS A O 1
ATOM 893 N N . GLY A 1 108 ? 3.453 -1.059 -26.569 1.00 70.94 108 GLY A N 1
ATOM 894 C CA . GLY A 1 108 ? 2.874 0.017 -25.751 1.00 70.94 108 GLY A CA 1
ATOM 895 C C . GLY A 1 108 ? 1.938 -0.452 -24.630 1.00 70.94 108 GLY A C 1
ATOM 896 O O . GLY A 1 108 ? 1.431 0.379 -23.884 1.00 70.94 108 GLY A O 1
ATOM 897 N N . SER A 1 109 ? 1.678 -1.758 -24.514 1.00 82.38 109 SER A N 1
ATOM 898 C CA . SER A 1 109 ? 0.787 -2.332 -23.500 1.00 82.38 109 SER A CA 1
ATOM 899 C C . SER A 1 109 ? 1.447 -3.517 -22.808 1.00 82.38 109 SER A C 1
ATOM 901 O O . SER A 1 109 ? 2.107 -4.339 -23.446 1.00 82.38 109 SER A O 1
ATOM 903 N N . LEU A 1 110 ? 1.250 -3.584 -21.494 1.00 82.56 110 LEU A N 1
ATOM 904 C CA . LEU A 1 110 ? 1.639 -4.695 -20.647 1.00 82.56 110 LEU A CA 1
ATOM 905 C C . LEU A 1 110 ? 0.469 -5.688 -20.546 1.00 82.56 110 LEU A C 1
ATOM 907 O O . LEU A 1 110 ? -0.644 -5.310 -20.186 1.00 82.56 110 LEU A O 1
ATOM 911 N N . GLU A 1 111 ? 0.717 -6.966 -20.836 1.00 89.19 111 GLU A N 1
ATOM 912 C CA . GLU A 1 111 ? -0.244 -8.060 -20.618 1.00 89.19 111 GLU A CA 1
ATOM 913 C C . GLU A 1 111 ? 0.329 -9.059 -19.597 1.00 89.19 111 GLU A C 1
ATOM 915 O O . GLU A 1 111 ? 0.637 -10.208 -19.919 1.00 89.19 111 GLU A O 1
ATOM 920 N N . ALA A 1 112 ? 0.521 -8.604 -18.355 1.00 91.00 112 ALA A N 1
ATOM 921 C CA . ALA A 1 112 ? 1.103 -9.407 -17.280 1.00 91.00 112 ALA A CA 1
ATOM 922 C C . ALA A 1 112 ? 0.042 -9.908 -16.286 1.00 91.00 112 ALA A C 1
ATOM 924 O O . ALA A 1 112 ? -0.923 -9.215 -15.961 1.00 91.00 112 ALA A O 1
ATOM 925 N N . LYS A 1 113 ? 0.249 -11.118 -15.756 1.00 94.12 113 LYS A N 1
ATOM 926 C CA . LYS A 1 113 ? -0.515 -11.656 -14.620 1.00 94.12 113 LYS A CA 1
ATOM 927 C C . LYS A 1 113 ? 0.341 -11.557 -13.365 1.00 94.12 113 LYS A C 1
ATOM 929 O O . LYS A 1 113 ? 1.016 -12.515 -13.004 1.00 94.12 113 LYS A O 1
ATOM 934 N N . ALA A 1 114 ? 0.339 -10.381 -12.754 1.00 95.06 114 ALA A N 1
ATOM 935 C CA . ALA A 1 114 ? 1.128 -10.107 -11.569 1.00 95.06 114 ALA A CA 1
ATOM 936 C C . ALA A 1 114 ? 0.439 -10.643 -10.303 1.00 95.06 114 ALA A C 1
ATOM 938 O O . ALA A 1 114 ? -0.784 -10.698 -10.195 1.00 95.06 114 ALA A O 1
ATOM 939 N N . GLU A 1 115 ? 1.240 -10.997 -9.310 1.00 95.56 115 GLU A N 1
ATOM 940 C CA . GLU A 1 115 ? 0.779 -11.225 -7.940 1.00 95.56 115 GLU A CA 1
ATOM 941 C C . GLU A 1 115 ? 0.577 -9.881 -7.224 1.00 95.56 115 GLU A C 1
ATOM 943 O O . GLU A 1 115 ? -0.365 -9.713 -6.449 1.00 95.56 115 GLU A O 1
ATOM 948 N N . LEU A 1 116 ? 1.422 -8.896 -7.543 1.00 95.94 116 LEU A N 1
ATOM 949 C CA . LEU A 1 116 ? 1.464 -7.593 -6.891 1.00 95.94 116 LEU A CA 1
ATOM 950 C C . LEU A 1 116 ? 1.526 -6.448 -7.908 1.00 95.94 116 LEU A C 1
ATOM 952 O O . LEU A 1 116 ? 2.419 -6.396 -8.752 1.00 95.94 116 LEU A O 1
ATOM 956 N N . LEU A 1 117 ? 0.640 -5.468 -7.762 1.00 96.50 117 LEU A N 1
ATOM 957 C CA . LEU A 1 117 ? 0.759 -4.152 -8.384 1.00 96.50 117 LEU A CA 1
ATOM 958 C C . LEU A 1 117 ? 0.905 -3.095 -7.291 1.00 96.50 117 LEU A C 1
ATOM 960 O O . LEU A 1 117 ? 0.004 -2.914 -6.478 1.00 96.50 117 LEU A O 1
ATOM 964 N N . SER A 1 118 ? 2.028 -2.386 -7.286 1.00 96.75 118 SER A N 1
ATOM 965 C CA . SER A 1 118 ? 2.317 -1.303 -6.349 1.00 96.75 118 SER A CA 1
ATOM 966 C C . SER A 1 118 ? 2.342 0.029 -7.084 1.00 96.75 118 SER A C 1
ATOM 968 O O . SER A 1 118 ? 3.106 0.206 -8.033 1.00 96.75 118 SER A O 1
ATOM 970 N N . ILE A 1 119 ? 1.494 0.957 -6.657 1.00 95.31 119 ILE A N 1
ATOM 971 C CA . ILE A 1 119 ? 1.361 2.287 -7.245 1.00 95.31 119 ILE A CA 1
ATOM 972 C C . ILE A 1 119 ? 1.646 3.316 -6.168 1.00 95.31 119 ILE A C 1
ATOM 974 O O . ILE A 1 119 ? 0.959 3.371 -5.149 1.00 95.31 119 ILE A O 1
ATOM 978 N N . GLU A 1 120 ? 2.647 4.152 -6.404 1.00 93.88 120 GLU A N 1
ATOM 979 C CA . GLU A 1 120 ? 2.963 5.280 -5.547 1.00 93.88 120 GLU A CA 1
ATOM 980 C C . GLU A 1 120 ? 2.352 6.556 -6.105 1.00 93.88 120 GLU A C 1
ATOM 982 O O . GLU A 1 120 ? 2.707 7.024 -7.187 1.00 93.88 120 GLU A O 1
ATOM 987 N N . LEU A 1 121 ? 1.400 7.106 -5.353 1.00 90.88 121 LEU A N 1
ATOM 988 C CA . LEU A 1 121 ? 0.805 8.389 -5.669 1.00 90.88 121 LEU A CA 1
ATOM 989 C C . LEU A 1 121 ? 1.759 9.514 -5.267 1.00 90.88 121 LEU A C 1
ATOM 991 O O . LEU A 1 121 ? 2.464 9.456 -4.252 1.00 90.88 121 LEU A O 1
ATOM 995 N N . ALA A 1 122 ? 1.753 10.552 -6.083 1.00 83.62 122 ALA A N 1
ATOM 996 C CA . ALA A 1 122 ? 2.346 11.831 -5.779 1.00 83.62 122 ALA A CA 1
ATOM 997 C C . ALA A 1 122 ? 1.382 12.694 -4.937 1.00 83.62 122 ALA A C 1
ATOM 999 O O . ALA A 1 122 ? 0.355 12.237 -4.431 1.00 83.62 122 ALA A O 1
ATOM 1000 N N . GLY A 1 123 ? 1.751 13.964 -4.747 1.00 72.69 123 GLY A N 1
ATOM 1001 C CA . GLY A 1 123 ? 0.899 14.976 -4.117 1.00 72.69 123 GLY A CA 1
ATOM 1002 C C . GLY A 1 123 ? -0.461 15.117 -4.809 1.00 72.69 123 GLY A C 1
ATOM 1003 O O . GLY A 1 123 ? -0.509 14.979 -6.029 1.00 72.69 123 GLY A O 1
ATOM 1004 N N . PRO A 1 124 ? -1.552 15.451 -4.090 1.00 71.12 124 PRO A N 1
ATOM 1005 C CA . PRO A 1 124 ? -2.786 15.833 -4.757 1.00 71.12 124 PRO A CA 1
ATOM 1006 C C . PRO A 1 124 ? -2.546 17.063 -5.650 1.00 71.12 124 PRO A C 1
ATOM 1008 O O . PRO A 1 124 ? -1.845 18.014 -5.264 1.00 71.12 124 PRO A O 1
ATOM 1011 N N . SER A 1 125 ? -3.126 17.063 -6.849 1.00 68.19 125 SER A N 1
ATOM 1012 C CA . SER A 1 125 ? -3.235 18.237 -7.711 1.00 68.19 125 SER A CA 1
ATOM 1013 C C . SER A 1 125 ? -4.093 19.319 -7.039 1.00 68.19 125 SER A C 1
ATOM 1015 O O . SER A 1 125 ? -4.638 19.112 -5.950 1.00 68.19 125 SER A O 1
ATOM 1017 N N . PRO A 1 126 ? -4.143 20.538 -7.600 1.00 61.28 126 PRO A N 1
ATOM 1018 C CA . PRO A 1 126 ? -4.966 21.617 -7.060 1.00 61.28 126 PRO A CA 1
ATOM 1019 C C . PRO A 1 126 ? -6.438 21.288 -6.798 1.00 61.28 126 PRO A C 1
ATOM 1021 O O . PRO A 1 126 ? -7.024 21.832 -5.870 1.00 61.28 126 PRO A O 1
ATOM 1024 N N . ASP A 1 127 ? -7.017 20.386 -7.582 1.00 61.72 127 ASP A N 1
ATOM 1025 C CA . ASP A 1 127 ? -8.381 19.870 -7.420 1.00 61.72 127 ASP A CA 1
ATOM 1026 C C . ASP A 1 127 ? -8.518 18.837 -6.279 1.00 61.72 127 ASP A C 1
ATOM 1028 O O . ASP A 1 127 ? -9.596 18.295 -6.053 1.00 61.72 127 ASP A O 1
ATOM 1032 N N . GLY A 1 128 ? -7.436 18.546 -5.549 1.00 63.72 128 GLY A N 1
ATOM 1033 C CA . GLY A 1 128 ? -7.416 17.598 -4.439 1.00 63.72 128 GLY A CA 1
ATOM 1034 C C . GLY A 1 128 ? -7.293 16.131 -4.861 1.00 63.72 128 GLY A C 1
ATOM 1035 O O . GLY A 1 128 ? -7.287 15.254 -3.994 1.00 63.72 128 GLY A O 1
ATOM 1036 N N . ILE A 1 129 ? -7.190 15.831 -6.151 1.00 71.88 129 ILE A N 1
ATOM 1037 C CA . ILE A 1 129 ? -7.069 14.465 -6.665 1.00 71.88 129 ILE A CA 1
ATOM 1038 C C . ILE A 1 129 ? -5.583 14.094 -6.722 1.00 71.88 129 ILE A C 1
ATOM 1040 O O . ILE A 1 129 ? -4.775 14.855 -7.223 1.00 71.88 129 ILE A O 1
ATOM 1044 N N . ALA A 1 130 ? -5.165 12.947 -6.193 1.00 77.50 130 ALA A N 1
ATOM 1045 C CA . ALA A 1 130 ? -3.803 12.458 -6.403 1.00 77.50 130 ALA A CA 1
ATOM 1046 C C . ALA A 1 130 ? -3.702 11.593 -7.655 1.00 77.50 130 ALA A C 1
ATOM 1048 O O . ALA A 1 130 ? -4.572 10.772 -7.955 1.00 77.50 130 ALA A O 1
ATOM 1049 N N . GLU A 1 131 ? -2.565 11.747 -8.318 1.00 81.81 131 GLU A N 1
ATOM 1050 C CA . GLU A 1 131 ? -2.109 10.937 -9.438 1.00 81.81 131 GLU A CA 1
ATOM 1051 C C . GLU A 1 131 ? -0.692 10.430 -9.151 1.00 81.81 131 GLU A C 1
ATOM 1053 O O . GLU A 1 131 ? -0.101 10.755 -8.124 1.00 81.81 131 GLU A O 1
ATOM 1058 N N . CYS A 1 132 ? -0.107 9.647 -10.057 1.00 86.19 132 CYS A N 1
ATOM 1059 C CA . CYS A 1 132 ? 1.301 9.246 -9.957 1.00 86.19 132 CYS A CA 1
ATOM 1060 C C . CYS A 1 132 ? 2.285 10.383 -10.298 1.00 86.19 132 CYS A C 1
ATOM 1062 O O . CYS A 1 132 ? 3.487 10.226 -10.078 1.00 86.19 132 CYS A O 1
ATOM 1064 N N . HIS A 1 133 ? 1.792 11.500 -10.844 1.00 84.25 133 HIS A N 1
ATOM 1065 C CA . HIS A 1 133 ? 2.612 12.602 -11.333 1.00 84.25 133 HIS A CA 1
ATOM 1066 C C . HIS A 1 133 ? 3.006 13.580 -10.226 1.00 84.25 133 HIS A C 1
ATOM 1068 O O . HIS A 1 133 ? 2.149 14.153 -9.552 1.00 84.25 133 HIS A O 1
ATOM 1074 N N . GLU A 1 134 ? 4.302 13.841 -10.073 1.00 79.62 134 GLU A N 1
ATOM 1075 C CA . GLU A 1 134 ? 4.775 14.995 -9.318 1.00 79.62 134 GLU A CA 1
ATOM 1076 C C . GLU A 1 134 ? 4.274 16.289 -9.978 1.00 79.62 134 GLU A C 1
ATOM 1078 O O . GLU A 1 134 ? 4.106 16.375 -11.198 1.00 79.62 134 GLU A O 1
ATOM 1083 N N . ARG A 1 135 ? 3.982 17.302 -9.154 1.00 67.81 135 ARG A N 1
ATOM 1084 C CA . ARG A 1 135 ? 3.494 18.589 -9.656 1.00 67.81 135 ARG A CA 1
ATOM 1085 C C . ARG A 1 135 ? 4.547 19.222 -10.557 1.00 67.81 135 ARG A C 1
ATOM 1087 O O . ARG A 1 135 ? 5.650 19.508 -10.098 1.00 67.81 135 ARG A O 1
ATOM 1094 N N . VAL A 1 136 ? 4.149 19.552 -11.780 1.00 63.88 136 VAL A N 1
ATOM 1095 C CA . VAL A 1 136 ? 4.881 20.510 -12.610 1.00 63.88 136 VAL A CA 1
ATOM 1096 C C . VAL A 1 136 ? 4.598 21.896 -12.030 1.00 63.88 136 VAL A C 1
ATOM 1098 O O . VAL A 1 136 ? 3.467 22.383 -12.076 1.00 63.88 136 VAL A O 1
ATOM 1101 N N . TRP A 1 137 ? 5.591 22.496 -11.376 1.00 55.34 137 TRP A N 1
ATOM 1102 C CA . TRP A 1 137 ? 5.466 23.855 -10.856 1.00 55.34 137 TRP A CA 1
ATOM 1103 C C . TRP A 1 137 ? 5.497 24.843 -12.037 1.00 55.34 137 TRP A C 1
ATOM 1105 O O . TRP A 1 137 ? 6.379 24.717 -12.885 1.00 55.34 137 TRP A O 1
ATOM 1115 N N . PRO A 1 138 ? 4.597 25.842 -12.125 1.00 52.12 138 PRO A N 1
ATOM 1116 C CA . PRO A 1 138 ? 4.747 26.917 -13.108 1.00 52.12 138 PRO A CA 1
ATOM 1117 C C . PRO A 1 138 ? 6.034 27.688 -12.762 1.00 52.12 138 PRO A C 1
ATOM 1119 O O . PRO A 1 138 ? 6.102 28.292 -11.686 1.00 52.12 138 PRO A O 1
ATOM 1122 N N . PRO A 1 139 ? 7.086 27.605 -13.597 1.00 49.25 139 PRO A N 1
ATOM 1123 C CA . PRO A 1 139 ? 7.054 28.057 -14.988 1.00 49.25 139 PRO A CA 1
ATOM 1124 C C . PRO A 1 139 ? 7.318 26.983 -16.058 1.00 49.25 139 PRO A C 1
ATOM 1126 O O . PRO A 1 139 ? 7.193 27.300 -17.231 1.00 49.25 139 PRO A O 1
ATOM 1129 N N . ASP A 1 140 ? 7.588 25.727 -15.700 1.00 52.22 140 ASP A N 1
ATOM 1130 C CA . ASP A 1 140 ? 8.128 24.724 -16.642 1.00 52.22 140 ASP A CA 1
ATOM 1131 C C . ASP A 1 140 ? 7.082 24.106 -17.595 1.00 52.22 140 ASP A C 1
ATOM 1133 O O . ASP A 1 140 ? 7.315 23.078 -18.227 1.00 52.22 140 ASP A O 1
ATOM 1137 N N . CYS A 1 141 ? 5.894 24.705 -17.706 1.00 57.38 141 CYS A N 1
ATOM 1138 C CA . CYS A 1 141 ? 4.962 24.337 -18.761 1.00 57.38 141 CYS A CA 1
ATOM 1139 C C . CYS A 1 141 ? 5.225 25.245 -19.962 1.00 57.38 141 CYS A C 1
ATOM 1141 O O . CYS A 1 141 ? 4.753 26.380 -19.978 1.00 57.38 141 CYS A O 1
ATOM 1143 N N . ASP A 1 142 ? 5.908 24.723 -20.983 1.00 55.69 142 ASP A N 1
ATOM 1144 C CA . ASP A 1 142 ? 6.167 25.430 -22.249 1.00 55.69 142 ASP A CA 1
ATOM 1145 C C . ASP A 1 142 ? 4.876 25.996 -22.886 1.00 55.69 142 ASP A C 1
ATOM 1147 O O . ASP A 1 142 ? 4.901 27.005 -23.583 1.00 55.69 142 ASP A O 1
ATOM 1151 N N . ILE A 1 143 ? 3.714 25.381 -22.613 1.00 55.62 143 ILE A N 1
ATOM 1152 C CA . ILE A 1 143 ? 2.395 25.844 -23.088 1.00 55.62 143 ILE A CA 1
ATOM 1153 C C . ILE A 1 143 ? 1.934 27.114 -22.339 1.00 55.62 143 ILE A C 1
ATOM 1155 O O . ILE A 1 143 ? 1.209 27.933 -22.899 1.00 55.62 143 ILE A O 1
ATOM 1159 N N . CYS A 1 144 ? 2.368 27.307 -21.090 1.00 53.22 144 CYS A N 1
ATOM 1160 C CA . CYS A 1 144 ? 2.028 28.459 -20.246 1.00 53.22 144 CYS A CA 1
ATOM 1161 C C . CYS A 1 144 ? 2.995 29.639 -20.375 1.00 53.22 144 CYS A C 1
ATOM 1163 O O . CYS A 1 144 ? 2.703 30.713 -19.838 1.00 53.22 144 CYS A O 1
ATOM 1165 N N . GLU A 1 145 ? 4.157 29.452 -21.008 1.00 54.28 145 GLU A N 1
ATOM 1166 C CA . GLU A 1 145 ? 5.120 30.538 -21.218 1.00 54.28 145 GLU A CA 1
ATOM 1167 C C . GLU A 1 145 ? 4.687 31.485 -22.347 1.00 54.28 145 GLU A C 1
ATOM 1169 O O . GLU A 1 145 ? 4.898 32.695 -22.237 1.00 54.28 145 GLU A O 1
ATOM 1174 N N . ASP A 1 146 ? 4.026 30.965 -23.385 1.00 55.62 146 ASP A N 1
ATOM 1175 C CA . ASP A 1 146 ? 3.714 31.726 -24.603 1.00 55.62 146 ASP A CA 1
ATOM 1176 C C . ASP A 1 146 ? 2.361 32.458 -24.583 1.00 55.62 146 ASP A C 1
ATOM 1178 O O . ASP A 1 146 ? 2.134 33.351 -25.405 1.00 55.62 146 ASP A O 1
ATOM 1182 N N . ASP A 1 147 ? 1.466 32.133 -23.647 1.00 57.81 147 ASP A N 1
ATOM 1183 C CA . ASP A 1 147 ? 0.161 32.784 -23.536 1.00 57.81 147 ASP A CA 1
ATOM 1184 C C . ASP A 1 147 ? -0.086 33.302 -22.098 1.00 57.81 147 ASP A C 1
ATOM 1186 O O . ASP A 1 147 ? -0.482 32.553 -21.198 1.00 57.81 147 ASP A O 1
ATOM 1190 N N . PRO A 1 148 ? 0.159 34.602 -21.839 1.00 56.31 148 PRO A N 1
ATOM 1191 C CA . PRO A 1 148 ? -0.083 35.211 -20.533 1.00 56.31 148 PRO A CA 1
ATOM 1192 C C . PRO A 1 148 ? -1.573 35.262 -20.156 1.00 56.31 148 PRO A C 1
ATOM 1194 O O . PRO A 1 148 ? -1.872 35.355 -18.963 1.00 56.31 148 PRO A O 1
ATOM 1197 N N . ASP A 1 149 ? -2.491 35.148 -21.124 1.00 57.56 149 ASP A N 1
ATOM 1198 C CA . ASP A 1 149 ? -3.934 35.014 -20.881 1.00 57.56 149 ASP A CA 1
ATOM 1199 C C . ASP A 1 149 ? -4.326 33.554 -20.583 1.00 57.56 149 ASP A C 1
ATOM 1201 O O . ASP A 1 149 ? -5.362 33.295 -19.959 1.00 57.56 149 ASP A O 1
ATOM 1205 N N . HIS A 1 150 ? -3.463 32.587 -20.918 1.00 54.03 150 HIS A N 1
ATOM 1206 C CA . HIS A 1 150 ? -3.641 31.185 -20.542 1.00 54.03 150 HIS A CA 1
ATOM 1207 C C . HIS A 1 150 ? -3.686 31.042 -19.020 1.00 54.03 150 HIS A C 1
ATOM 1209 O O . HIS A 1 150 ? -4.606 30.405 -18.515 1.00 54.03 150 HIS A O 1
ATOM 1215 N N . ARG A 1 151 ? -2.825 31.769 -18.281 1.00 51.16 151 ARG A N 1
ATOM 1216 C CA . ARG A 1 151 ? -2.794 31.797 -16.799 1.00 51.16 151 ARG A CA 1
ATOM 1217 C C . ARG A 1 151 ? -4.145 32.105 -16.145 1.00 51.16 151 ARG A C 1
ATOM 1219 O O . ARG A 1 151 ? -4.370 31.659 -15.024 1.00 51.16 151 ARG A O 1
ATOM 1226 N N . TYR A 1 152 ? -5.024 32.844 -16.826 1.00 48.94 152 TYR A N 1
ATOM 1227 C CA . TYR A 1 152 ? -6.303 33.315 -16.285 1.00 48.94 152 TYR A CA 1
ATOM 1228 C C . TYR A 1 152 ? -7.528 32.529 -16.782 1.00 48.94 152 TYR A C 1
ATOM 1230 O O . TYR A 1 152 ? -8.608 32.693 -16.226 1.00 48.94 152 TYR A O 1
ATOM 1238 N N . SER A 1 153 ? -7.391 31.657 -17.789 1.00 48.91 153 SER A N 1
ATOM 1239 C CA . SER A 1 153 ? -8.505 30.842 -18.321 1.00 48.91 153 SER A CA 1
ATOM 1240 C C . SER A 1 153 ? -8.512 29.379 -17.839 1.00 48.91 153 SER A C 1
ATOM 1242 O O . SER A 1 153 ? -9.418 28.610 -18.174 1.00 48.91 153 SER A O 1
ATOM 1244 N N . HIS A 1 154 ? -7.551 28.993 -16.992 1.00 47.19 154 HIS A N 1
ATOM 1245 C CA . HIS A 1 154 ? -7.404 27.635 -16.446 1.00 47.19 154 HIS A CA 1
ATOM 1246 C C . HIS A 1 154 ? -8.467 27.208 -15.425 1.00 47.19 154 HIS A C 1
ATOM 1248 O O . HIS A 1 154 ? -8.475 26.051 -15.014 1.00 47.19 154 HIS A O 1
ATOM 1254 N N . GLU A 1 155 ? -9.382 28.092 -15.026 1.00 44.50 155 GLU A N 1
ATOM 1255 C CA . GLU A 1 155 ? -10.419 27.774 -14.031 1.00 44.50 155 GLU A CA 1
ATOM 1256 C C . GLU A 1 155 ? -11.402 26.696 -14.510 1.00 44.50 155 GLU A C 1
ATOM 1258 O O . GLU A 1 155 ? -11.991 25.995 -13.695 1.00 44.50 155 GLU A O 1
ATOM 1263 N N . ASN A 1 156 ? -11.544 26.516 -15.828 1.00 42.12 156 ASN A N 1
ATOM 1264 C CA . ASN A 1 156 ? -12.383 25.463 -16.419 1.00 42.12 156 ASN A CA 1
ATOM 1265 C C . ASN A 1 156 ? -11.651 24.570 -17.425 1.00 42.12 156 ASN A C 1
ATOM 1267 O O . ASN A 1 156 ? -12.174 23.534 -17.833 1.00 42.12 156 ASN A O 1
ATOM 1271 N N . ILE A 1 157 ? -10.438 24.954 -17.818 1.00 43.16 157 ILE A N 1
ATOM 1272 C CA . ILE A 1 157 ? -9.535 24.129 -18.613 1.00 43.16 157 ILE A CA 1
ATOM 1273 C C . ILE A 1 157 ? -8.357 23.846 -17.695 1.00 43.16 157 ILE A C 1
ATOM 1275 O O . ILE A 1 157 ? -7.258 24.380 -17.878 1.00 43.16 157 ILE A O 1
ATOM 1279 N N . GLY A 1 158 ? -8.616 23.051 -16.648 1.00 46.91 158 GLY A N 1
ATOM 1280 C CA . GLY A 1 158 ? -7.533 22.428 -15.901 1.00 46.91 158 GLY A CA 1
ATOM 1281 C C . GLY A 1 158 ? -6.553 21.899 -16.934 1.00 46.91 158 GLY A C 1
ATOM 1282 O O . GLY A 1 158 ? -6.997 21.347 -17.949 1.00 46.91 158 GLY A O 1
ATOM 1283 N N . HIS A 1 159 ? -5.251 22.145 -16.745 1.00 45.38 159 HIS A N 1
ATOM 1284 C CA . HIS A 1 159 ? -4.268 21.414 -17.533 1.00 45.38 159 HIS A CA 1
ATOM 1285 C C . HIS A 1 159 ? -4.757 19.977 -17.528 1.00 45.38 159 HIS A C 1
ATOM 1287 O O . HIS A 1 159 ? -4.984 19.466 -16.426 1.00 45.38 159 HIS A O 1
ATOM 1293 N N . PRO A 1 160 ? -5.074 19.381 -18.693 1.00 50.06 160 PRO A N 1
ATOM 1294 C CA . PRO A 1 160 ? -5.411 17.983 -18.698 1.00 50.06 160 PRO A CA 1
ATOM 1295 C C . PRO A 1 160 ? -4.134 17.370 -18.171 1.00 50.06 160 PRO A C 1
ATOM 1297 O O . PRO A 1 160 ? -3.158 17.341 -18.908 1.00 50.06 160 PRO A O 1
ATOM 1300 N N . PHE A 1 161 ? -4.086 17.035 -16.880 1.00 55.69 161 PHE A N 1
ATOM 1301 C CA . PHE A 1 161 ? -3.096 16.123 -16.367 1.00 55.69 161 PHE A CA 1
ATOM 1302 C C . PHE A 1 161 ? -3.416 14.891 -17.186 1.00 55.69 161 PHE A C 1
ATOM 1304 O O . PHE A 1 161 ? -4.504 14.317 -17.023 1.00 55.69 161 PHE A O 1
ATOM 1311 N N . PRO A 1 162 ? -2.622 14.618 -18.235 1.00 60.62 162 PRO A N 1
ATOM 1312 C CA . PRO A 1 162 ? -2.959 13.536 -19.120 1.00 60.62 162 PRO A CA 1
ATOM 1313 C C . PRO A 1 162 ? -2.952 12.318 -18.222 1.00 60.62 162 PRO A C 1
ATOM 1315 O O . PRO A 1 162 ? -2.108 12.196 -17.329 1.00 60.62 162 PRO A O 1
ATOM 1318 N N . THR A 1 163 ? -3.950 11.473 -18.407 1.00 75.38 163 THR A N 1
ATOM 1319 C CA . THR A 1 163 ? -4.016 10.172 -17.761 1.00 75.38 163 THR A CA 1
ATOM 1320 C C . THR A 1 163 ? -2.619 9.550 -17.736 1.00 75.38 163 THR A C 1
ATOM 1322 O O . THR A 1 163 ? -1.879 9.603 -18.720 1.00 75.38 163 THR A O 1
ATOM 1325 N N . CYS A 1 164 ? -2.203 9.051 -16.570 1.00 86.19 164 CYS A N 1
ATOM 1326 C CA . CYS A 1 164 ? -0.854 8.523 -16.410 1.00 86.19 164 CYS A CA 1
ATOM 1327 C C . CYS A 1 164 ? -0.645 7.374 -17.397 1.00 86.19 164 CYS A C 1
ATOM 1329 O O . CYS A 1 164 ? -1.215 6.297 -17.224 1.00 86.19 164 CYS A O 1
ATOM 1331 N N . ALA A 1 165 ? 0.189 7.587 -18.416 1.00 87.88 165 ALA A N 1
ATOM 1332 C CA . ALA A 1 165 ? 0.364 6.617 -19.492 1.00 87.88 165 ALA A CA 1
ATOM 1333 C C . ALA A 1 165 ? 0.933 5.283 -18.983 1.00 87.88 165 ALA A C 1
ATOM 1335 O O . ALA A 1 165 ? 0.701 4.239 -19.586 1.00 87.88 165 ALA A O 1
ATOM 1336 N N . PHE A 1 166 ? 1.660 5.288 -17.856 1.00 91.75 166 PHE A N 1
ATOM 1337 C CA . PHE A 1 166 ? 2.066 4.049 -17.189 1.00 91.75 166 PHE A CA 1
ATOM 1338 C C . PHE A 1 166 ? 0.851 3.259 -16.701 1.00 91.75 166 PHE A C 1
ATOM 1340 O O . PHE A 1 166 ? 0.751 2.068 -16.987 1.00 91.75 166 PHE A O 1
ATOM 1347 N N . VAL A 1 167 ? -0.098 3.921 -16.034 1.00 89.62 167 VAL A N 1
ATOM 1348 C CA . VAL A 1 167 ? -1.339 3.298 -15.557 1.00 89.62 167 VAL A CA 1
ATOM 1349 C C . VAL A 1 167 ? -2.211 2.848 -16.730 1.00 89.62 167 VAL A C 1
ATOM 1351 O O . VAL A 1 167 ? -2.694 1.721 -16.719 1.00 89.62 167 VAL A O 1
ATOM 1354 N N . GLU A 1 168 ? -2.347 3.663 -17.780 1.00 87.69 168 GLU A N 1
ATOM 1355 C CA . GLU A 1 168 ? -3.087 3.276 -18.993 1.00 87.69 168 GLU A CA 1
ATOM 1356 C C . GLU A 1 168 ? -2.491 2.038 -19.669 1.00 87.69 168 GLU A C 1
ATOM 1358 O O . GLU A 1 168 ? -3.210 1.153 -20.134 1.00 87.69 168 GLU A O 1
ATOM 1363 N N . SER A 1 169 ? -1.162 1.941 -19.694 1.00 89.19 169 SER A N 1
ATOM 1364 C CA . SER A 1 169 ? -0.471 0.827 -20.342 1.00 89.19 169 SER A CA 1
ATOM 1365 C C . SER A 1 169 ? -0.596 -0.501 -19.619 1.00 89.19 169 SER A C 1
ATOM 1367 O O . SER A 1 169 ? -0.298 -1.534 -20.225 1.00 89.19 169 SER A O 1
ATOM 1369 N N . LEU A 1 170 ? -1.059 -0.491 -18.362 1.00 89.50 170 LEU A N 1
ATOM 1370 C CA . LEU A 1 170 ? -1.402 -1.721 -17.662 1.00 89.50 170 LEU A CA 1
ATOM 1371 C C . LEU A 1 170 ? -2.433 -2.520 -18.463 1.00 89.50 170 LEU A C 1
ATOM 1373 O O . LEU A 1 170 ? -2.390 -3.741 -18.393 1.00 89.50 170 LEU A O 1
ATOM 1377 N N . GLY A 1 171 ? -3.283 -1.869 -19.272 1.00 82.31 171 GLY A N 1
ATOM 1378 C CA . GLY A 1 171 ? -4.162 -2.523 -20.241 1.00 82.31 171 GLY A CA 1
ATOM 1379 C C . GLY A 1 171 ? -4.911 -3.712 -19.635 1.00 82.31 171 GLY A C 1
ATOM 1380 O O . GLY A 1 171 ? -5.656 -3.562 -18.673 1.00 82.31 171 GLY A O 1
ATOM 1381 N N . LYS A 1 172 ? -4.649 -4.916 -20.163 1.00 85.94 172 LYS A N 1
ATOM 1382 C CA . LYS A 1 172 ? -5.267 -6.178 -19.709 1.00 85.94 172 LYS A CA 1
ATOM 1383 C C . LYS A 1 172 ? -4.523 -6.875 -18.566 1.00 85.94 172 LYS A C 1
ATOM 1385 O O . LYS A 1 172 ? -4.808 -8.040 -18.275 1.00 85.94 172 LYS A O 1
ATOM 1390 N N . SER A 1 173 ? -3.526 -6.225 -17.977 1.00 90.94 173 SER A N 1
ATOM 1391 C CA . SER A 1 173 ? -2.791 -6.787 -16.853 1.00 90.94 173 SER A CA 1
ATOM 1392 C C . SER A 1 173 ? -3.725 -7.002 -15.669 1.00 90.94 173 SER A C 1
ATOM 1394 O O . SER A 1 173 ? -4.616 -6.202 -15.391 1.00 90.94 173 SER A O 1
ATOM 1396 N N . THR A 1 174 ? -3.497 -8.093 -14.953 1.00 93.69 174 THR A N 1
ATOM 1397 C CA . THR A 1 174 ? -4.242 -8.438 -13.740 1.00 93.69 174 THR A CA 1
ATOM 1398 C C . THR A 1 174 ? -3.281 -8.501 -12.570 1.00 93.69 174 THR A C 1
ATOM 1400 O O . THR A 1 174 ? -2.158 -8.981 -12.737 1.00 93.69 174 THR A O 1
ATOM 1403 N N . ALA A 1 175 ? -3.736 -8.087 -11.393 1.00 94.69 175 ALA A N 1
ATOM 1404 C CA . ALA A 1 175 ? -3.004 -8.248 -10.142 1.00 94.69 175 ALA A CA 1
ATOM 1405 C C . ALA A 1 175 ? -3.889 -8.924 -9.090 1.00 94.69 175 ALA A C 1
ATOM 1407 O O . ALA A 1 175 ? -5.072 -8.597 -8.998 1.00 94.69 175 ALA A O 1
ATOM 1408 N N . GLU A 1 176 ? -3.332 -9.849 -8.303 1.00 95.44 176 GLU A N 1
ATOM 1409 C CA . GLU A 1 176 ? -4.028 -10.421 -7.138 1.00 95.44 176 GLU A CA 1
ATOM 1410 C C . GLU A 1 176 ? -4.100 -9.410 -5.984 1.00 95.44 176 GLU A C 1
ATOM 1412 O O . GLU A 1 176 ? -5.147 -9.258 -5.342 1.00 95.44 176 GLU A O 1
ATOM 1417 N N . THR A 1 177 ? -2.989 -8.706 -5.750 1.00 96.38 177 THR A N 1
ATOM 1418 C CA . THR A 1 177 ? -2.844 -7.681 -4.717 1.00 96.38 177 THR A CA 1
ATOM 1419 C C . THR A 1 177 ? -2.543 -6.325 -5.340 1.00 96.38 177 THR A C 1
ATOM 1421 O O . THR A 1 177 ? -1.601 -6.189 -6.121 1.00 96.38 177 THR A O 1
ATOM 1424 N N . ILE A 1 178 ? -3.305 -5.301 -4.953 1.00 96.25 178 ILE A N 1
ATOM 1425 C CA . ILE A 1 178 ? -3.044 -3.904 -5.315 1.00 96.25 178 ILE A CA 1
ATOM 1426 C C . ILE A 1 178 ? -2.626 -3.128 -4.067 1.00 96.25 178 ILE A C 1
ATOM 1428 O O . ILE A 1 178 ? -3.360 -3.073 -3.081 1.00 96.25 178 ILE A O 1
ATOM 1432 N N . VAL A 1 179 ? -1.455 -2.498 -4.130 1.00 96.44 179 VAL A N 1
ATOM 1433 C CA . VAL A 1 179 ? -0.925 -1.595 -3.108 1.00 96.44 179 VAL A CA 1
ATOM 1434 C C . VAL A 1 179 ? -0.972 -0.168 -3.641 1.00 96.44 179 VAL A C 1
ATOM 1436 O O . VAL A 1 179 ? -0.358 0.137 -4.660 1.00 96.44 179 VAL A O 1
ATOM 1439 N N . ILE A 1 180 ? -1.664 0.722 -2.932 1.00 94.81 180 ILE A N 1
ATOM 1440 C CA . ILE A 1 180 ? -1.689 2.159 -3.222 1.00 94.81 180 ILE A CA 1
ATOM 1441 C C . ILE A 1 180 ? -0.936 2.885 -2.113 1.00 94.81 180 ILE A C 1
ATOM 1443 O O . ILE A 1 180 ? -1.383 2.914 -0.961 1.00 94.81 180 ILE A O 1
ATOM 1447 N N . LYS A 1 181 ? 0.213 3.469 -2.459 1.00 94.12 181 LYS A N 1
ATOM 1448 C CA . LYS A 1 181 ? 1.032 4.274 -1.552 1.00 94.12 181 LYS A CA 1
ATOM 1449 C C . LYS A 1 181 ? 0.627 5.747 -1.580 1.00 94.12 181 LYS A C 1
ATOM 1451 O O . LYS A 1 181 ? 0.193 6.246 -2.613 1.00 94.12 181 LYS A O 1
ATOM 1456 N N . ASN A 1 182 ? 0.810 6.431 -0.448 1.00 88.94 182 ASN A N 1
ATOM 1457 C CA . ASN A 1 182 ? 0.576 7.873 -0.278 1.00 88.94 182 ASN A CA 1
ATOM 1458 C C . ASN A 1 182 ? -0.851 8.332 -0.617 1.00 88.94 182 ASN A C 1
ATOM 1460 O O . ASN A 1 182 ? -1.051 9.379 -1.227 1.00 88.94 182 ASN A O 1
ATOM 1464 N N . TYR A 1 183 ? -1.868 7.568 -0.215 1.00 89.44 183 TYR A N 1
ATOM 1465 C CA . TYR A 1 183 ? -3.249 7.932 -0.516 1.00 89.44 183 TYR A CA 1
ATOM 1466 C C . TYR A 1 183 ? -3.668 9.233 0.204 1.00 89.44 183 TYR A C 1
ATOM 1468 O O . TYR A 1 183 ? -3.590 9.295 1.440 1.00 89.44 183 TYR A O 1
ATOM 1476 N N . PRO A 1 184 ? -4.169 10.261 -0.512 1.00 80.75 184 PRO A N 1
ATOM 1477 C CA . PRO A 1 184 ? -4.514 11.557 0.073 1.00 80.75 184 PRO A CA 1
ATOM 1478 C C . PRO A 1 184 ? -5.895 11.517 0.741 1.00 80.75 184 PRO A C 1
ATOM 1480 O O . PRO A 1 184 ? -6.881 12.066 0.255 1.00 80.75 184 PRO A O 1
ATOM 1483 N N . ILE A 1 185 ? -5.983 10.869 1.901 1.00 78.12 185 ILE A N 1
ATOM 1484 C CA . ILE A 1 185 ? -7.244 10.703 2.649 1.00 78.12 185 ILE A CA 1
ATOM 1485 C C . ILE A 1 185 ? -7.882 12.020 3.129 1.00 78.12 185 ILE A C 1
ATOM 1487 O O . ILE A 1 185 ? -9.048 12.028 3.522 1.00 78.12 185 ILE A O 1
ATOM 1491 N N . LEU A 1 186 ? -7.130 13.121 3.091 1.00 68.88 186 LEU A N 1
ATOM 1492 C CA . LEU A 1 186 ? -7.601 14.474 3.384 1.00 68.88 186 LEU A CA 1
ATOM 1493 C C . LEU A 1 186 ? -7.841 15.326 2.126 1.00 68.88 186 LEU A C 1
ATOM 1495 O O . LEU A 1 186 ? -7.788 16.548 2.189 1.00 68.88 186 LEU A O 1
ATOM 1499 N N . SER A 1 187 ? -8.011 14.738 0.952 1.00 72.06 187 SER A N 1
ATOM 1500 C CA . SER A 1 187 ? -8.300 15.525 -0.252 1.00 72.06 187 SER A CA 1
ATOM 1501 C C . SER A 1 187 ? -9.487 14.910 -0.992 1.00 72.06 187 SER A C 1
ATOM 1503 O O . SER A 1 187 ? -10.410 14.401 -0.346 1.00 72.06 187 SER A O 1
ATOM 1505 N N . ASP A 1 188 ? -9.484 14.930 -2.319 1.00 72.19 188 ASP A N 1
ATOM 1506 C CA . ASP A 1 188 ? -10.525 14.310 -3.142 1.00 72.19 188 ASP A CA 1
ATOM 1507 C C . ASP A 1 188 ? -10.191 12.853 -3.507 1.00 72.19 188 ASP A C 1
ATOM 1509 O O . ASP A 1 188 ? -11.040 12.130 -4.032 1.00 72.19 188 ASP A O 1
ATOM 1513 N N . GLY A 1 189 ? -9.025 12.358 -3.076 1.00 79.31 189 GLY A N 1
ATOM 1514 C CA . GLY A 1 189 ? -8.641 10.954 -3.181 1.00 79.31 189 GLY A CA 1
ATOM 1515 C C . GLY A 1 189 ? -7.886 10.698 -4.475 1.00 79.31 189 GLY A C 1
ATOM 1516 O O . GLY A 1 189 ? -6.894 11.356 -4.745 1.00 79.31 189 GLY A O 1
ATOM 1517 N N . VAL A 1 190 ? -8.357 9.747 -5.271 1.00 81.25 190 VAL A N 1
ATOM 1518 C CA . VAL A 1 190 ? -7.904 9.512 -6.652 1.00 81.25 190 VAL A CA 1
ATOM 1519 C C . VAL A 1 190 ? -9.130 9.531 -7.554 1.00 81.25 190 VAL A C 1
ATOM 1521 O O . VAL A 1 190 ? -10.251 9.367 -7.066 1.00 81.25 190 VAL A O 1
ATOM 1524 N N . ARG A 1 191 ? -8.959 9.697 -8.865 1.00 80.56 191 ARG A N 1
ATOM 1525 C CA . ARG A 1 191 ? -10.115 9.657 -9.765 1.00 80.56 191 ARG A CA 1
ATOM 1526 C C . ARG A 1 191 ? -10.833 8.300 -9.667 1.00 80.56 191 ARG A C 1
ATOM 1528 O O . ARG A 1 191 ? -10.160 7.274 -9.562 1.00 80.56 191 ARG A O 1
ATOM 1535 N N . PRO A 1 192 ? -12.176 8.244 -9.732 1.00 74.31 192 PRO A N 1
ATOM 1536 C CA . PRO A 1 192 ? -12.901 6.971 -9.706 1.00 74.31 192 PRO A CA 1
ATOM 1537 C C . PRO A 1 192 ? -12.484 6.011 -10.827 1.00 74.31 192 PRO A C 1
ATOM 1539 O O . PRO A 1 192 ? -12.563 4.799 -10.656 1.00 74.31 192 PRO A O 1
ATOM 1542 N N . ASP A 1 193 ? -12.029 6.558 -11.957 1.00 77.81 193 ASP A N 1
ATOM 1543 C CA . ASP A 1 193 ? -11.571 5.815 -13.127 1.00 77.81 193 ASP A CA 1
ATOM 1544 C C . ASP A 1 193 ? -10.081 5.441 -13.104 1.00 77.81 193 ASP A C 1
ATOM 1546 O O . ASP A 1 193 ? -9.593 4.809 -14.039 1.00 77.81 193 ASP A O 1
ATOM 1550 N N . PHE A 1 194 ? -9.366 5.764 -12.019 1.00 78.19 194 PHE A N 1
ATOM 1551 C CA . PHE A 1 194 ? -7.909 5.648 -11.928 1.00 78.19 194 PHE A CA 1
ATOM 1552 C C . PHE A 1 194 ? -7.364 4.240 -12.232 1.00 78.19 194 PHE A C 1
ATOM 1554 O O . PHE A 1 194 ? -6.255 4.130 -12.737 1.00 78.19 194 PHE A O 1
ATOM 1561 N N . LEU A 1 195 ? -8.112 3.161 -11.967 1.00 76.56 195 LEU A N 1
ATOM 1562 C CA . LEU A 1 195 ? -7.630 1.778 -12.156 1.00 76.56 195 LEU A CA 1
ATOM 1563 C C . LEU A 1 195 ? -8.679 0.834 -12.786 1.00 76.56 195 LEU A C 1
ATOM 1565 O O . LEU A 1 195 ? -8.630 -0.376 -12.559 1.00 76.56 195 LEU A O 1
ATOM 1569 N N . CYS A 1 196 ? -9.653 1.370 -13.532 1.00 68.12 196 CYS A N 1
ATOM 1570 C CA . CYS A 1 196 ? -10.921 0.703 -13.878 1.00 68.12 196 CYS A CA 1
ATOM 1571 C C . CYS A 1 196 ? -10.855 -0.743 -14.412 1.00 68.12 196 CYS A C 1
ATOM 1573 O O . CYS A 1 196 ? -11.806 -1.489 -14.180 1.00 68.12 196 CYS A O 1
ATOM 1575 N N . GLU A 1 197 ? -9.797 -1.161 -15.110 1.00 68.31 197 GLU A N 1
ATOM 1576 C CA . GLU A 1 197 ? -9.682 -2.543 -15.614 1.00 68.31 197 GLU A CA 1
ATOM 1577 C C . GLU A 1 197 ? -8.878 -3.455 -14.678 1.00 68.31 197 GLU A C 1
ATOM 1579 O O . GLU A 1 197 ? -9.296 -4.582 -14.408 1.00 68.31 197 GLU A O 1
ATOM 1584 N N . VAL A 1 198 ? -7.783 -2.947 -14.108 1.00 71.81 198 VAL A N 1
ATOM 1585 C CA . VAL A 1 198 ? -6.858 -3.717 -13.259 1.00 71.81 198 VAL A CA 1
ATOM 1586 C C . VAL A 1 198 ? -7.456 -4.022 -11.882 1.00 71.81 198 VAL A C 1
ATOM 1588 O O . VAL A 1 198 ? -7.174 -5.061 -11.289 1.00 71.81 198 VAL A O 1
ATOM 1591 N N . ILE A 1 199 ? -8.335 -3.144 -11.389 1.00 74.62 199 ILE A N 1
ATOM 1592 C CA . ILE A 1 199 ? -9.062 -3.314 -10.123 1.00 74.62 199 ILE A CA 1
ATOM 1593 C C . ILE A 1 199 ? -9.878 -4.607 -10.098 1.00 74.62 199 ILE A C 1
ATOM 1595 O O . ILE A 1 199 ? -9.911 -5.282 -9.074 1.00 74.62 199 ILE A O 1
ATOM 1599 N N . ASN A 1 200 ? -10.550 -4.957 -11.198 1.00 83.06 200 ASN A N 1
ATOM 1600 C CA . ASN A 1 200 ? -11.605 -5.977 -11.166 1.00 83.06 200 ASN A CA 1
ATOM 1601 C C . ASN A 1 200 ? -11.075 -7.400 -10.940 1.00 83.06 200 ASN A C 1
ATOM 1603 O O . ASN A 1 200 ? -11.859 -8.305 -10.681 1.00 83.06 200 ASN A O 1
ATOM 1607 N N . SER A 1 201 ? -9.764 -7.627 -11.069 1.00 85.81 201 SER A N 1
ATOM 1608 C CA . SER A 1 201 ? -9.152 -8.926 -10.769 1.00 85.81 201 SER A CA 1
ATOM 1609 C C . SER A 1 201 ? -8.622 -9.041 -9.340 1.00 85.81 201 SER A C 1
ATOM 1611 O O . SER A 1 201 ? -8.291 -10.145 -8.909 1.00 85.81 201 SER A O 1
ATOM 1613 N N . ALA A 1 202 ? -8.473 -7.921 -8.631 1.00 93.12 202 ALA A N 1
ATOM 1614 C CA . ALA A 1 202 ? -7.745 -7.883 -7.374 1.00 93.12 202 ALA A CA 1
ATOM 1615 C C . ALA A 1 202 ? -8.612 -8.353 -6.205 1.00 93.12 202 ALA A C 1
ATOM 1617 O O . ALA A 1 202 ? -9.676 -7.803 -5.919 1.00 93.12 202 ALA A O 1
ATOM 1618 N N . SER A 1 203 ? -8.128 -9.360 -5.480 1.00 95.50 203 SER A N 1
ATOM 1619 C CA . SER A 1 203 ? -8.790 -9.852 -4.271 1.00 95.50 203 SER A CA 1
ATOM 1620 C C . SER A 1 203 ? -8.290 -9.173 -3.001 1.00 95.50 203 SER A C 1
ATOM 1622 O O . SER A 1 203 ? -9.022 -9.155 -2.009 1.00 95.50 203 SER A O 1
ATOM 1624 N N . HIS A 1 204 ? -7.074 -8.621 -3.026 1.00 96.94 204 HIS A N 1
ATOM 1625 C CA . HIS A 1 204 ? -6.443 -7.975 -1.880 1.00 96.94 204 HIS A CA 1
ATOM 1626 C C . HIS A 1 204 ? -6.099 -6.520 -2.207 1.00 96.94 204 HIS A C 1
ATOM 1628 O O . HIS A 1 204 ? -5.428 -6.231 -3.196 1.00 96.94 204 HIS A O 1
ATOM 1634 N N . PHE A 1 205 ? -6.530 -5.601 -1.349 1.00 96.44 205 PHE A N 1
ATOM 1635 C CA . PHE A 1 205 ? -6.189 -4.185 -1.442 1.00 96.44 205 PHE A CA 1
ATOM 1636 C C . PHE A 1 205 ? -5.402 -3.761 -0.217 1.00 96.44 205 PHE A C 1
ATOM 1638 O O . PHE A 1 205 ? -5.792 -4.043 0.914 1.00 96.44 205 PHE A O 1
ATOM 1645 N N . VAL A 1 206 ? -4.319 -3.030 -0.433 1.00 97.06 206 VAL A N 1
ATOM 1646 C CA . VAL A 1 206 ? -3.538 -2.402 0.625 1.00 97.06 206 VAL A CA 1
ATOM 1647 C C . VAL A 1 206 ? -3.447 -0.918 0.323 1.00 97.06 206 VAL A C 1
ATOM 1649 O O . VAL A 1 206 ? -2.970 -0.516 -0.732 1.00 97.06 206 VAL A O 1
ATOM 1652 N N . ILE A 1 207 ? -3.903 -0.091 1.254 1.00 95.88 207 ILE A N 1
ATOM 1653 C CA . ILE A 1 207 ? -3.911 1.358 1.094 1.00 95.88 207 ILE A CA 1
ATOM 1654 C C . ILE A 1 207 ? -3.105 1.972 2.225 1.00 95.88 207 ILE A C 1
ATOM 1656 O O . ILE A 1 207 ? -3.435 1.838 3.407 1.00 95.88 207 ILE A O 1
ATOM 1660 N N . LEU A 1 208 ? -2.036 2.652 1.839 1.00 95.31 208 LEU A N 1
ATOM 1661 C CA . LEU A 1 208 ? -1.140 3.336 2.745 1.00 95.31 208 LEU A CA 1
ATOM 1662 C C . LEU A 1 208 ? -1.578 4.788 2.921 1.00 95.31 208 LEU A C 1
ATOM 1664 O O . LEU A 1 208 ? -1.583 5.581 1.978 1.00 95.31 208 LEU A O 1
ATOM 1668 N N . LEU A 1 209 ? -1.925 5.129 4.154 1.00 91.69 209 LEU A N 1
ATOM 1669 C CA . LEU A 1 209 ? -2.402 6.440 4.556 1.00 91.69 209 LEU A CA 1
ATOM 1670 C C . LEU A 1 209 ? -1.254 7.167 5.262 1.00 91.69 209 LEU A C 1
ATOM 1672 O O . LEU A 1 209 ? -0.959 6.879 6.424 1.00 91.69 209 LEU A O 1
ATOM 1676 N N . GLU A 1 210 ? -0.600 8.102 4.574 1.00 86.88 210 GLU A N 1
ATOM 1677 C CA . GLU A 1 210 ? 0.495 8.902 5.136 1.00 86.88 210 GLU A CA 1
ATOM 1678 C C . GLU A 1 210 ? 0.035 10.341 5.420 1.00 86.88 210 GLU A C 1
ATOM 1680 O O . GLU A 1 210 ? 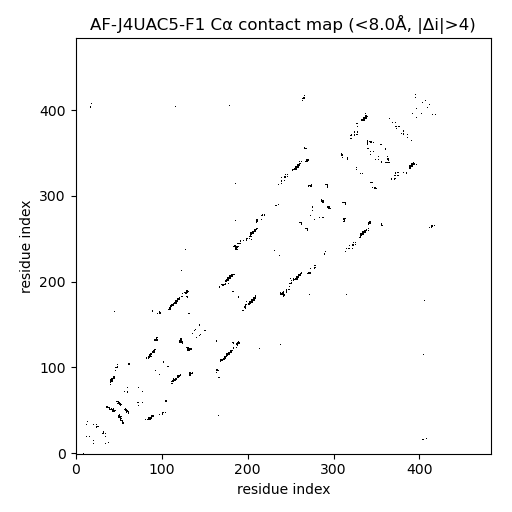-0.246 11.093 4.489 1.00 86.88 210 GLU A O 1
ATOM 1685 N N . PRO A 1 211 ? -0.020 10.780 6.688 1.00 71.44 211 PRO A N 1
ATOM 1686 C CA . PRO A 1 211 ? -0.604 12.069 7.040 1.00 71.44 211 PRO A CA 1
ATOM 1687 C C . PRO A 1 211 ? 0.385 13.234 6.886 1.00 71.44 211 PRO A C 1
ATOM 1689 O O . PRO A 1 211 ? -0.029 14.377 6.738 1.00 71.44 211 PRO A O 1
ATOM 1692 N N . HIS A 1 212 ? 1.693 12.950 6.918 1.00 62.66 212 HIS A N 1
ATOM 1693 C CA . HIS A 1 212 ? 2.782 13.938 6.877 1.00 62.66 212 HIS A CA 1
ATOM 1694 C C . HIS A 1 212 ? 3.569 13.909 5.561 1.00 62.66 212 HIS A C 1
ATOM 1696 O O . HIS A 1 212 ? 4.706 14.396 5.510 1.00 62.66 212 HIS A O 1
ATOM 1702 N N . PHE A 1 213 ? 3.030 13.259 4.530 1.00 62.91 213 PHE A N 1
ATOM 1703 C CA . PHE A 1 213 ? 3.676 13.211 3.221 1.00 62.91 213 PHE A CA 1
ATOM 1704 C C . PHE A 1 213 ? 3.491 14.538 2.470 1.00 62.91 213 PHE A C 1
ATOM 1706 O O . PHE A 1 213 ? 4.421 15.031 1.834 1.00 62.91 213 PHE A O 1
ATOM 1713 N N . PHE A 1 214 ? 2.337 15.188 2.637 1.00 61.16 214 PHE A N 1
ATOM 1714 C CA . PHE A 1 214 ? 2.038 16.464 1.992 1.00 61.16 214 PHE A CA 1
ATOM 1715 C C . PHE A 1 214 ? 2.540 17.625 2.852 1.00 61.16 214 PHE A C 1
ATOM 1717 O O . PHE A 1 214 ? 1.964 17.953 3.888 1.00 61.16 214 PHE A O 1
ATOM 1724 N N . LYS A 1 215 ? 3.635 18.267 2.434 1.00 57.00 215 LYS A N 1
ATOM 1725 C CA . LYS A 1 215 ? 4.036 19.552 3.017 1.00 57.00 215 LYS A CA 1
ATOM 1726 C C . LYS A 1 215 ? 3.022 20.607 2.573 1.00 57.00 215 LYS A C 1
ATOM 1728 O O . LYS A 1 215 ? 3.084 21.072 1.439 1.00 57.00 215 LYS A O 1
ATOM 1733 N N . VAL A 1 216 ? 2.120 21.003 3.473 1.00 50.34 216 VAL A N 1
ATOM 1734 C CA . VAL A 1 216 ? 1.104 22.050 3.233 1.00 50.34 216 VAL A CA 1
ATOM 1735 C C . VAL A 1 216 ? 1.731 23.356 2.724 1.00 50.34 216 VAL A C 1
ATOM 1737 O O . VAL A 1 216 ? 1.114 24.063 1.937 1.00 50.34 216 VAL A O 1
ATOM 1740 N N . SER A 1 217 ? 2.994 23.634 3.066 1.00 51.69 217 SER A N 1
ATOM 1741 C CA . SER A 1 217 ? 3.729 24.811 2.578 1.00 51.69 217 SER A CA 1
ATOM 1742 C C . SER A 1 217 ? 3.867 24.889 1.051 1.00 51.69 217 SER A C 1
ATOM 1744 O O . SER A 1 217 ? 4.131 25.956 0.524 1.00 51.69 217 SER A O 1
ATOM 1746 N N . GLN A 1 218 ? 3.709 23.782 0.316 1.00 50.03 218 GLN A N 1
ATOM 1747 C CA . GLN A 1 218 ? 3.690 23.821 -1.155 1.00 50.03 218 GLN A CA 1
ATOM 1748 C C . GLN A 1 218 ? 2.346 24.305 -1.727 1.00 50.03 218 GLN A C 1
ATOM 1750 O O . GLN A 1 218 ? 2.258 24.585 -2.919 1.00 50.03 218 GLN A O 1
ATOM 1755 N N . PHE A 1 219 ? 1.305 24.396 -0.896 1.00 50.09 219 PHE A N 1
ATOM 1756 C CA . PHE A 1 219 ? -0.032 24.848 -1.281 1.00 50.09 219 PHE A CA 1
ATOM 1757 C C . PHE A 1 219 ? -0.305 26.298 -0.866 1.00 50.09 219 PHE A C 1
ATOM 1759 O O . PHE A 1 219 ? -1.147 26.942 -1.483 1.00 50.09 219 PHE A O 1
ATOM 1766 N N . SER A 1 220 ? 0.386 26.821 0.155 1.00 50.12 220 SER A N 1
ATOM 1767 C CA . SER A 1 220 ? 0.121 28.164 0.691 1.00 50.12 220 SER A CA 1
ATOM 1768 C C . SER A 1 220 ? 0.540 29.289 -0.250 1.00 50.12 220 SER A C 1
ATOM 1770 O O . SER A 1 220 ? -0.165 30.284 -0.353 1.00 50.12 220 SER A O 1
ATOM 1772 N N . ASP A 1 221 ? 1.658 29.132 -0.960 1.00 50.25 221 ASP A N 1
ATOM 1773 C CA . ASP A 1 221 ? 2.297 30.276 -1.625 1.00 50.25 221 ASP A CA 1
ATOM 1774 C C . ASP A 1 221 ? 1.687 30.608 -3.000 1.00 50.25 221 ASP A C 1
ATOM 1776 O O . ASP A 1 221 ? 1.970 31.662 -3.565 1.00 50.25 221 ASP A O 1
ATOM 1780 N N . THR A 1 222 ? 0.840 29.733 -3.552 1.00 50.94 222 THR A N 1
ATOM 1781 C CA . THR A 1 222 ? 0.221 29.910 -4.882 1.00 50.94 222 THR A CA 1
ATOM 1782 C C . THR A 1 222 ? -1.256 30.309 -4.846 1.00 50.94 222 THR A C 1
ATOM 1784 O O . THR A 1 222 ? -1.774 30.756 -5.866 1.00 50.94 222 THR A O 1
ATOM 1787 N N . TYR A 1 223 ? -1.933 30.212 -3.697 1.00 51.62 223 TYR A N 1
ATOM 1788 C CA . TYR A 1 223 ? -3.395 30.378 -3.581 1.00 51.62 223 TYR A CA 1
ATOM 1789 C C . TYR A 1 223 ? -3.815 31.610 -2.786 1.00 51.62 223 TYR A C 1
ATOM 1791 O O . TYR A 1 223 ? -4.805 31.606 -2.059 1.00 51.62 223 TYR A O 1
ATOM 1799 N N . ASP A 1 224 ? -3.059 32.688 -2.933 1.00 47.44 224 ASP A N 1
ATOM 1800 C CA . ASP A 1 224 ? -3.118 33.785 -1.982 1.00 47.44 224 ASP A CA 1
ATOM 1801 C C . ASP A 1 224 ? -4.384 34.665 -2.066 1.00 47.44 224 ASP A C 1
ATOM 1803 O O . ASP A 1 224 ? -4.532 35.519 -1.192 1.00 47.44 224 ASP A O 1
ATOM 1807 N N . TYR A 1 225 ? -5.304 34.496 -3.045 1.00 45.28 225 TYR A N 1
ATOM 1808 C CA . TYR A 1 225 ? -6.342 35.529 -3.250 1.00 45.28 225 TYR A CA 1
ATOM 1809 C C . TYR A 1 225 ? -7.746 35.243 -3.833 1.00 45.28 225 TYR A C 1
ATOM 1811 O O . TYR A 1 225 ? -8.522 36.192 -3.771 1.00 45.28 225 TYR A O 1
ATOM 1819 N N . LEU A 1 226 ? -8.146 34.089 -4.402 1.00 45.94 226 LEU A N 1
ATOM 1820 C CA . LEU A 1 226 ? -9.342 34.141 -5.291 1.00 45.94 226 LEU A CA 1
ATOM 1821 C C . LEU A 1 226 ? -10.496 33.129 -5.159 1.00 45.94 226 LEU A C 1
ATOM 1823 O O . LEU A 1 226 ? -11.504 33.375 -5.806 1.00 45.94 226 LEU A O 1
ATOM 1827 N N . TYR A 1 227 ? -10.452 32.066 -4.342 1.00 48.31 227 TYR A N 1
ATOM 1828 C CA . TYR A 1 227 ? -11.501 31.020 -4.452 1.00 48.31 227 TYR A CA 1
ATOM 1829 C C . TYR A 1 227 ? -12.066 30.408 -3.168 1.00 48.31 227 TYR A C 1
ATOM 1831 O O . TYR A 1 227 ? -12.831 29.447 -3.239 1.00 48.31 227 TYR A O 1
ATOM 1839 N N . PHE A 1 228 ? -11.752 30.951 -1.994 1.00 48.66 228 PHE A N 1
ATOM 1840 C CA . PHE A 1 228 ? -12.318 30.408 -0.753 1.00 48.66 228 PHE A CA 1
ATOM 1841 C C . PHE A 1 228 ? -13.707 30.965 -0.392 1.00 48.66 228 PHE A C 1
ATOM 1843 O O . PHE A 1 228 ? -14.354 30.385 0.471 1.00 48.66 228 PHE A O 1
ATOM 1850 N N . ASP A 1 229 ? -14.205 31.990 -1.095 1.00 47.72 229 ASP A N 1
ATOM 1851 C CA . ASP A 1 229 ? -15.475 32.659 -0.759 1.00 47.72 229 ASP A CA 1
ATOM 1852 C C . ASP A 1 229 ? -16.739 31.988 -1.352 1.00 47.72 229 ASP A C 1
ATOM 1854 O O . ASP A 1 229 ? -17.850 32.344 -0.966 1.00 47.72 229 ASP A O 1
ATOM 1858 N N . GLU A 1 230 ? -16.618 31.017 -2.272 1.00 50.59 230 GLU A N 1
ATOM 1859 C CA . GLU A 1 230 ? -17.788 30.366 -2.910 1.00 50.59 230 GLU A CA 1
ATOM 1860 C C . GLU A 1 230 ? -18.095 28.941 -2.420 1.00 50.59 230 GLU A C 1
ATOM 1862 O O . GLU A 1 230 ? -19.128 28.370 -2.786 1.00 50.59 230 GLU A O 1
ATOM 1867 N N . TYR A 1 231 ? -17.256 28.351 -1.567 1.00 51.31 231 TYR A N 1
ATOM 1868 C CA . TYR A 1 231 ? -17.623 27.093 -0.921 1.00 51.31 231 TYR A CA 1
ATOM 1869 C C . TYR A 1 231 ? -18.512 27.396 0.288 1.00 51.31 231 TYR A C 1
ATOM 1871 O O . TYR A 1 231 ? -18.141 28.244 1.096 1.00 51.31 231 TYR A O 1
ATOM 1879 N N . PRO A 1 232 ? -19.682 26.738 0.431 1.00 49.62 232 PRO A N 1
ATOM 1880 C CA . PRO A 1 232 ? -20.538 26.943 1.592 1.00 49.62 232 PRO A CA 1
ATOM 1881 C C . PRO A 1 232 ? -19.709 26.723 2.858 1.00 49.62 232 PRO A C 1
ATOM 1883 O O . PRO A 1 232 ? -19.104 25.663 3.021 1.00 49.62 232 PRO A O 1
ATOM 1886 N N . GLU A 1 233 ? -19.669 27.755 3.701 1.00 49.41 233 GLU A N 1
ATOM 1887 C CA . GLU A 1 233 ? -18.750 27.915 4.836 1.00 49.41 233 GLU A CA 1
ATOM 1888 C C . GLU A 1 233 ? -18.759 26.705 5.800 1.00 49.41 233 GLU A C 1
ATOM 1890 O O . GLU A 1 233 ? -17.756 26.403 6.441 1.00 49.41 233 GLU A O 1
ATOM 1895 N N . ASP A 1 234 ? -19.848 25.931 5.824 1.00 46.38 234 ASP A N 1
ATOM 1896 C CA . ASP A 1 234 ? -20.160 24.973 6.887 1.00 46.38 234 ASP A CA 1
ATOM 1897 C C . ASP A 1 234 ? -19.385 23.635 6.877 1.00 46.38 234 ASP A C 1
ATOM 1899 O O . ASP A 1 234 ? -19.446 22.900 7.865 1.00 46.38 234 ASP A O 1
ATOM 1903 N N . ASP A 1 235 ? -18.649 23.281 5.817 1.00 51.72 235 ASP A N 1
ATOM 1904 C CA . ASP A 1 235 ? -17.928 22.001 5.747 1.00 51.72 235 ASP A CA 1
ATOM 1905 C C . ASP A 1 235 ? -16.445 22.207 5.433 1.00 51.72 235 ASP A C 1
ATOM 1907 O O . ASP A 1 235 ? -16.090 22.646 4.344 1.00 51.72 235 ASP A O 1
ATOM 1911 N N . CYS A 1 236 ? -15.560 21.793 6.353 1.00 52.41 236 CYS A N 1
ATOM 1912 C CA . CYS A 1 236 ? -14.118 21.697 6.102 1.00 52.41 236 CYS A CA 1
ATOM 1913 C C . CYS A 1 236 ? -13.884 20.935 4.779 1.00 52.41 236 CYS A C 1
ATOM 1915 O O . CYS A 1 236 ? -14.074 19.709 4.759 1.00 52.41 236 CYS A O 1
ATOM 1917 N N . PRO A 1 237 ? -13.471 21.611 3.686 1.00 51.09 237 PRO A N 1
ATOM 1918 C CA . PRO A 1 237 ? -13.651 21.082 2.330 1.00 51.09 237 PRO A CA 1
ATOM 1919 C C . PRO A 1 237 ? -12.865 19.789 2.069 1.00 51.09 237 PRO A C 1
ATOM 1921 O O . PRO A 1 237 ? -13.201 19.002 1.189 1.00 51.09 237 PRO A O 1
ATOM 1924 N N . TYR A 1 238 ? -11.861 19.525 2.903 1.00 53.28 238 TYR A N 1
ATOM 1925 C CA . TYR A 1 238 ? -10.825 18.529 2.673 1.00 53.28 238 TYR A CA 1
ATOM 1926 C C . TYR A 1 238 ? -10.973 17.258 3.537 1.00 53.28 238 TYR A C 1
ATOM 1928 O O . TYR A 1 238 ? -10.388 16.223 3.247 1.00 53.28 238 TYR A O 1
ATOM 1936 N N . GLY A 1 239 ? -11.803 17.251 4.588 1.00 52.53 239 GLY A N 1
ATOM 1937 C CA . GLY A 1 239 ? -11.868 16.100 5.512 1.00 52.53 239 GLY A CA 1
ATOM 1938 C C . GLY A 1 239 ? -12.741 14.923 5.052 1.00 52.53 239 GLY A C 1
ATOM 1939 O O . GLY A 1 239 ? -12.662 13.826 5.606 1.00 52.53 239 GLY A O 1
ATOM 1940 N N . PHE A 1 240 ? -13.631 15.141 4.082 1.00 60.91 240 PHE A N 1
ATOM 1941 C CA . PHE A 1 240 ? -14.803 14.282 3.902 1.00 60.91 240 PHE A CA 1
ATOM 1942 C C . PHE A 1 240 ? -14.820 13.481 2.598 1.00 60.91 240 PHE A C 1
ATOM 1944 O O . PHE A 1 240 ? -15.442 12.411 2.570 1.00 60.91 240 PHE A O 1
ATOM 1951 N N . ARG A 1 241 ? -14.242 13.992 1.510 1.00 67.12 241 ARG A N 1
ATOM 1952 C CA . ARG A 1 241 ? -14.430 13.420 0.169 1.00 67.12 241 ARG A CA 1
ATOM 1953 C C . ARG A 1 241 ? -13.577 12.174 -0.040 1.00 67.12 241 ARG A C 1
ATOM 1955 O O . ARG A 1 241 ? -14.137 11.122 -0.349 1.00 67.12 241 ARG A O 1
ATOM 1962 N N . ALA A 1 242 ? -12.291 12.231 0.289 1.00 69.50 242 ALA A N 1
ATOM 1963 C CA . ALA A 1 242 ? -11.374 11.128 0.029 1.00 69.50 242 ALA A CA 1
ATOM 1964 C C . ALA A 1 242 ? -11.709 9.802 0.722 1.00 69.50 242 ALA A C 1
ATOM 1966 O O . ALA A 1 242 ? -11.447 8.769 0.129 1.00 69.50 242 ALA A O 1
ATOM 1967 N N . VAL A 1 243 ? -12.323 9.749 1.914 1.00 81.56 243 VAL A N 1
ATOM 1968 C CA . VAL A 1 243 ? -12.720 8.437 2.487 1.00 81.56 243 VAL A CA 1
ATOM 1969 C C . VAL A 1 243 ? -13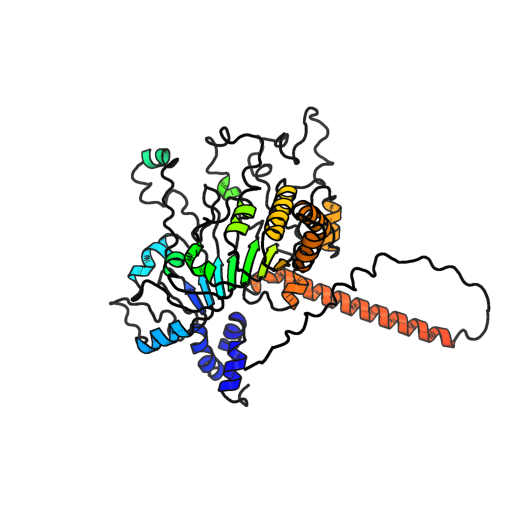.802 7.771 1.638 1.00 81.56 243 VAL A C 1
ATOM 1971 O O . VAL A 1 243 ? -13.776 6.562 1.428 1.00 81.56 243 VAL A O 1
ATOM 1974 N N . LYS A 1 244 ? -14.756 8.555 1.122 1.00 83.19 244 LYS A N 1
ATOM 1975 C CA . LYS A 1 244 ? -15.782 8.033 0.212 1.00 83.19 244 LYS A CA 1
ATOM 1976 C C . LYS A 1 244 ? -15.137 7.576 -1.096 1.00 83.19 244 LYS A C 1
ATOM 1978 O O . LYS A 1 244 ? -15.453 6.486 -1.562 1.00 83.19 244 LYS A O 1
ATOM 1983 N N . THR A 1 245 ? -14.217 8.375 -1.636 1.00 83.50 245 THR A N 1
ATOM 1984 C CA . THR A 1 245 ? -13.450 8.029 -2.836 1.00 83.50 245 THR A CA 1
ATOM 1985 C C . THR A 1 245 ? -12.626 6.752 -2.633 1.00 83.50 245 THR A C 1
ATOM 1987 O O . THR A 1 245 ? -12.680 5.847 -3.461 1.00 83.50 245 THR A O 1
ATOM 1990 N N . LEU A 1 246 ? -11.950 6.617 -1.489 1.00 88.56 246 LEU A N 1
ATOM 1991 C CA . LEU A 1 246 ? -11.150 5.452 -1.099 1.00 88.56 246 LEU A CA 1
ATOM 1992 C C . LEU A 1 246 ? -11.986 4.181 -1.113 1.00 88.56 246 LEU A C 1
ATOM 1994 O O . LEU A 1 246 ? -11.550 3.143 -1.590 1.00 88.56 246 LEU A O 1
ATOM 1998 N N . LEU A 1 247 ? -13.206 4.257 -0.596 1.00 88.00 247 LEU A N 1
ATOM 1999 C CA . LEU A 1 247 ? -14.101 3.110 -0.571 1.00 88.00 247 LEU A CA 1
ATOM 2000 C C . LEU A 1 247 ? -14.686 2.806 -1.953 1.00 88.00 247 LEU A C 1
ATOM 2002 O O . LEU A 1 247 ? -15.006 1.655 -2.218 1.00 88.00 247 LEU A O 1
ATOM 2006 N N . SER A 1 248 ? -14.817 3.808 -2.829 1.00 86.62 248 SER A N 1
ATOM 2007 C CA . SER A 1 248 ? -15.315 3.605 -4.196 1.00 86.62 248 SER A CA 1
ATOM 2008 C C . SER A 1 248 ? -14.293 3.000 -5.155 1.00 86.62 248 SER A C 1
ATOM 2010 O O . SER A 1 248 ? -14.703 2.388 -6.134 1.00 86.62 248 SER A O 1
ATOM 2012 N N . ILE A 1 249 ? -12.991 3.142 -4.879 1.00 87.19 249 ILE A N 1
ATOM 2013 C CA . ILE A 1 249 ? -11.943 2.483 -5.676 1.00 87.19 249 ILE A CA 1
ATOM 2014 C C . ILE A 1 249 ? -11.729 1.020 -5.280 1.00 87.19 249 ILE A C 1
ATOM 2016 O O . ILE A 1 249 ? -11.049 0.287 -5.989 1.00 87.19 249 ILE A O 1
ATOM 2020 N N . ILE A 1 250 ? -12.279 0.591 -4.141 1.00 89.56 250 ILE A N 1
ATOM 2021 C CA . ILE A 1 250 ? -12.230 -0.808 -3.728 1.00 89.56 250 ILE A CA 1
ATOM 2022 C C . ILE A 1 250 ? -13.349 -1.544 -4.475 1.00 89.56 250 ILE A C 1
ATOM 2024 O O . ILE A 1 250 ? -14.522 -1.187 -4.319 1.00 89.56 250 ILE A O 1
ATOM 2028 N N . PRO A 1 251 ? -13.025 -2.578 -5.261 1.00 88.69 251 PRO A N 1
ATOM 2029 C CA . PRO A 1 251 ? -14.022 -3.322 -5.996 1.00 88.69 251 PRO A CA 1
ATOM 2030 C C . PRO A 1 251 ? -14.950 -4.081 -5.039 1.00 88.69 251 PRO A C 1
ATOM 2032 O O . PRO A 1 251 ? -14.544 -4.503 -3.950 1.00 88.69 251 PRO A O 1
ATOM 2035 N N . PRO A 1 252 ? -16.221 -4.272 -5.423 1.00 88.81 252 PRO A N 1
ATOM 2036 C CA . PRO A 1 252 ? -17.228 -4.884 -4.558 1.00 88.81 252 PRO A CA 1
ATOM 2037 C C . PRO A 1 252 ? -16.944 -6.357 -4.220 1.00 88.81 252 PRO A C 1
ATOM 2039 O O . PRO A 1 252 ? -17.515 -6.880 -3.260 1.00 88.81 252 PRO A O 1
ATOM 2042 N N . ASP A 1 253 ? -16.105 -7.029 -5.005 1.00 89.81 253 ASP A N 1
ATOM 2043 C CA . ASP A 1 253 ? -15.664 -8.415 -4.846 1.00 89.81 253 ASP A CA 1
ATOM 2044 C C . ASP A 1 253 ? -14.279 -8.561 -4.194 1.00 89.81 253 ASP A C 1
ATOM 2046 O O . ASP A 1 253 ? -13.832 -9.693 -3.976 1.00 89.81 253 ASP A O 1
ATOM 2050 N N . ALA A 1 254 ? -13.639 -7.453 -3.795 1.00 94.56 254 ALA A N 1
ATOM 2051 C CA . ALA A 1 254 ? -12.446 -7.497 -2.956 1.00 94.56 254 ALA A CA 1
ATOM 2052 C C . ALA A 1 254 ? -12.719 -8.337 -1.696 1.00 94.56 254 ALA A C 1
ATOM 2054 O O . ALA A 1 254 ? -13.721 -8.151 -0.997 1.00 94.56 254 ALA A O 1
ATOM 2055 N N . LYS A 1 255 ? -11.815 -9.269 -1.391 1.00 97.44 255 LYS A N 1
ATOM 2056 C CA . LYS A 1 255 ? -11.936 -10.163 -0.231 1.00 97.44 255 LYS A CA 1
ATOM 2057 C C . LYS A 1 255 ? -11.348 -9.530 1.017 1.00 97.44 255 LYS A C 1
ATOM 2059 O O . LYS A 1 255 ? -11.921 -9.661 2.098 1.00 97.44 255 LYS A O 1
ATOM 2064 N N . ASP A 1 256 ? -10.233 -8.829 0.860 1.00 98.00 256 ASP A N 1
ATOM 2065 C CA . ASP A 1 256 ? -9.453 -8.281 1.959 1.00 98.00 256 ASP A CA 1
ATOM 2066 C C . ASP A 1 256 ? -8.970 -6.866 1.633 1.00 98.00 256 ASP A C 1
ATOM 2068 O O . ASP A 1 256 ? -8.448 -6.595 0.553 1.00 98.00 256 ASP A O 1
ATOM 2072 N N . VAL A 1 257 ? -9.126 -5.964 2.598 1.00 97.81 257 VAL A N 1
ATOM 2073 C CA . VAL A 1 257 ? -8.682 -4.571 2.528 1.00 97.81 257 VAL A CA 1
ATOM 2074 C C . VAL A 1 257 ? -7.822 -4.276 3.748 1.00 97.81 257 VAL A C 1
ATOM 2076 O O . VAL A 1 257 ? -8.278 -4.391 4.883 1.00 97.81 257 VAL A O 1
ATOM 2079 N N . THR A 1 258 ? -6.588 -3.842 3.534 1.00 98.12 258 THR A N 1
ATOM 2080 C CA . THR A 1 258 ? -5.668 -3.417 4.588 1.00 98.12 258 THR A CA 1
ATOM 2081 C C . THR A 1 258 ? -5.469 -1.911 4.508 1.00 98.12 258 THR A C 1
ATOM 2083 O O . THR A 1 258 ? -4.966 -1.403 3.513 1.00 98.12 258 THR A O 1
ATOM 2086 N N . LEU A 1 259 ? -5.855 -1.188 5.557 1.00 97.19 259 LEU A N 1
ATOM 2087 C CA . LEU A 1 259 ? -5.618 0.250 5.683 1.00 97.19 259 LEU A CA 1
ATOM 2088 C C . LEU A 1 259 ? -4.477 0.475 6.670 1.00 97.19 259 LEU A C 1
ATOM 2090 O O . LEU A 1 259 ? -4.583 0.091 7.837 1.00 97.19 259 LEU A O 1
ATOM 2094 N N . ILE A 1 260 ? -3.394 1.095 6.205 1.00 96.94 260 ILE A N 1
ATOM 2095 C CA . ILE A 1 260 ? -2.180 1.306 6.995 1.00 96.94 260 ILE A CA 1
ATOM 2096 C C . ILE A 1 260 ? -2.069 2.779 7.361 1.00 96.94 260 ILE A C 1
ATOM 2098 O O . ILE A 1 260 ? -1.763 3.617 6.518 1.00 96.94 260 ILE A O 1
ATOM 2102 N N . PHE A 1 261 ? -2.276 3.098 8.636 1.00 94.25 261 PHE A N 1
ATOM 2103 C CA . PHE A 1 261 ? -2.088 4.445 9.174 1.00 94.25 261 PHE A CA 1
ATOM 2104 C C . PHE A 1 261 ? -0.603 4.667 9.497 1.00 94.25 261 PHE A C 1
ATOM 2106 O O . PHE A 1 261 ? -0.181 4.569 10.650 1.00 94.25 261 PHE A O 1
ATOM 2113 N N . LYS A 1 262 ? 0.230 4.898 8.477 1.00 93.56 262 LYS A N 1
ATOM 2114 C CA . LYS A 1 262 ? 1.689 4.970 8.652 1.00 93.56 262 LYS A CA 1
ATOM 2115 C C . LYS A 1 262 ? 2.098 6.261 9.350 1.00 93.56 262 LYS A C 1
ATOM 2117 O O . LYS A 1 262 ? 1.719 7.360 8.949 1.00 93.56 262 LYS A O 1
ATOM 2122 N N . THR A 1 263 ? 2.931 6.122 10.371 1.00 91.94 263 THR A N 1
ATOM 2123 C CA . THR A 1 263 ? 3.613 7.231 11.043 1.00 91.94 263 THR A CA 1
ATOM 2124 C C . THR A 1 263 ? 5.120 7.063 10.882 1.00 91.94 263 THR A C 1
ATOM 2126 O O . THR A 1 263 ? 5.622 5.945 10.753 1.00 91.94 263 THR A O 1
ATOM 2129 N N . ARG A 1 264 ? 5.858 8.181 10.899 1.00 90.25 264 ARG A N 1
ATOM 2130 C CA . ARG A 1 264 ? 7.328 8.172 10.762 1.00 90.25 264 ARG A CA 1
ATOM 2131 C C . ARG A 1 264 ? 8.033 7.481 11.932 1.00 90.25 264 ARG A C 1
ATOM 2133 O O . ARG A 1 264 ? 9.170 7.057 11.789 1.00 90.25 264 ARG A O 1
ATOM 2140 N N . SER A 1 265 ? 7.376 7.409 13.086 1.00 90.56 265 SER A N 1
ATOM 2141 C CA . SER A 1 265 ? 7.874 6.727 14.275 1.00 90.56 265 SER A CA 1
ATOM 2142 C C . SER A 1 265 ? 6.700 6.230 15.138 1.00 90.56 265 SER A C 1
ATOM 2144 O O . SER A 1 265 ? 5.577 6.738 14.994 1.00 90.56 265 SER A O 1
ATOM 2146 N N . PRO A 1 266 ? 6.931 5.263 16.041 1.00 90.31 266 PRO A N 1
ATOM 2147 C CA . PRO A 1 266 ? 5.912 4.700 16.939 1.00 90.31 266 PRO A CA 1
ATOM 2148 C C . PRO A 1 266 ? 5.271 5.696 17.906 1.00 90.31 266 PRO A C 1
ATOM 2150 O O . PRO A 1 266 ? 4.165 5.468 18.393 1.00 90.31 266 PRO A O 1
ATOM 2153 N N . GLU A 1 267 ? 5.962 6.793 18.211 1.00 87.44 267 GLU A N 1
ATOM 2154 C CA . GLU A 1 267 ? 5.521 7.771 19.211 1.00 87.44 267 GLU A CA 1
ATOM 2155 C C . GLU A 1 267 ? 4.658 8.897 18.636 1.00 87.44 267 GLU A C 1
ATOM 2157 O O . GLU A 1 267 ? 4.128 9.720 19.387 1.00 87.44 267 GLU A O 1
ATOM 2162 N N . ILE A 1 268 ? 4.565 8.972 17.310 1.00 86.62 268 ILE A N 1
ATOM 2163 C CA . ILE A 1 268 ? 3.878 10.048 16.606 1.00 86.62 268 ILE A CA 1
ATOM 2164 C C . ILE A 1 268 ? 2.408 9.675 16.416 1.00 86.62 268 ILE A C 1
ATOM 2166 O O . ILE A 1 268 ? 2.070 8.547 16.058 1.00 86.62 268 ILE A O 1
ATOM 2170 N N . GLU A 1 269 ? 1.526 10.644 16.654 1.00 87.88 269 GLU A N 1
ATOM 2171 C CA . GLU A 1 269 ? 0.120 10.523 16.279 1.00 87.88 269 GLU A CA 1
ATOM 2172 C C . GLU A 1 269 ? -0.026 10.496 14.756 1.00 87.88 269 GLU A C 1
ATOM 2174 O O . GLU A 1 269 ? 0.625 11.248 14.034 1.00 87.88 269 GLU A O 1
ATOM 2179 N N . TRP A 1 270 ? -0.940 9.675 14.257 1.00 88.81 270 TRP A N 1
ATOM 2180 C CA . TRP A 1 270 ? -1.418 9.815 12.892 1.00 88.81 270 TRP A CA 1
ATOM 2181 C C . TRP A 1 270 ? -2.415 10.971 12.878 1.00 88.81 270 TRP A C 1
ATOM 2183 O O . TRP A 1 270 ? -3.607 10.807 13.152 1.00 88.81 270 TRP A O 1
ATOM 2193 N N . ALA A 1 271 ? -1.883 12.173 12.669 1.00 80.94 271 ALA A N 1
ATOM 2194 C CA . ALA A 1 271 ? -2.644 13.407 12.600 1.00 80.94 271 ALA A CA 1
ATOM 2195 C C . ALA A 1 271 ? -2.140 14.252 11.430 1.00 80.94 271 ALA A C 1
ATOM 2197 O O . ALA A 1 271 ? -1.104 14.902 11.554 1.00 80.94 271 ALA A O 1
ATOM 2198 N N . PRO A 1 272 ? -2.832 14.236 10.285 1.00 70.06 272 PRO A N 1
ATOM 2199 C CA . PRO A 1 272 ? -2.515 15.154 9.208 1.00 70.06 272 PRO A CA 1
ATOM 2200 C C . PRO A 1 272 ? -2.745 16.599 9.651 1.00 70.06 272 PRO A C 1
ATOM 2202 O O . PRO A 1 272 ? -3.631 16.886 10.469 1.00 70.06 272 PRO A O 1
ATOM 2205 N N . ASP A 1 273 ? -1.916 17.488 9.111 1.00 62.78 273 ASP A N 1
ATOM 2206 C CA . ASP A 1 273 ? -1.965 18.908 9.426 1.00 62.78 273 ASP A CA 1
ATOM 2207 C C . ASP A 1 273 ? -3.325 19.470 9.007 1.00 62.78 273 ASP A C 1
ATOM 2209 O O . ASP A 1 273 ? -3.801 19.270 7.888 1.00 62.78 273 ASP A O 1
ATOM 2213 N N . CYS A 1 274 ? -3.993 20.151 9.932 1.00 60.84 274 CYS A N 1
ATOM 2214 C CA . CYS A 1 274 ? -5.231 20.836 9.613 1.00 60.84 274 CYS A CA 1
ATOM 2215 C C . CYS A 1 274 ? -4.885 22.152 8.910 1.00 60.84 274 CYS A C 1
ATOM 2217 O O . CYS A 1 274 ? -4.119 22.953 9.447 1.00 60.84 274 CYS A O 1
ATOM 2219 N N . ILE A 1 275 ? -5.470 22.379 7.731 1.00 54.62 275 ILE A N 1
ATOM 2220 C CA . ILE A 1 275 ? -5.240 23.582 6.915 1.00 54.62 275 ILE A CA 1
ATOM 2221 C C . ILE A 1 275 ? -5.492 24.891 7.680 1.00 54.62 275 ILE A C 1
ATOM 2223 O O . ILE A 1 275 ? -4.840 25.888 7.399 1.00 54.62 275 ILE A O 1
ATOM 2227 N N . HIS A 1 276 ? -6.346 24.874 8.711 1.00 56.25 276 HIS A N 1
ATOM 2228 C CA . HIS A 1 276 ? -6.613 26.037 9.563 1.00 56.25 276 HIS A CA 1
ATOM 2229 C C . HIS A 1 276 ? -5.392 26.512 10.371 1.00 56.25 276 HIS A C 1
ATOM 2231 O O . HIS A 1 276 ? -5.394 27.636 10.856 1.00 56.25 276 HIS A O 1
ATOM 2237 N N . TYR A 1 277 ? -4.359 25.677 10.530 1.00 48.12 277 TYR A N 1
ATOM 2238 C CA . TYR A 1 277 ? -3.130 26.015 11.262 1.00 48.12 277 TYR A CA 1
ATOM 2239 C C . TYR A 1 277 ? -1.932 26.284 10.333 1.00 48.12 277 TYR A C 1
ATOM 2241 O O . TYR A 1 277 ? -0.820 26.522 10.809 1.00 48.12 277 TYR A O 1
ATOM 2249 N N . GLY A 1 278 ? -2.136 26.229 9.013 1.00 44.38 278 GLY A N 1
ATOM 2250 C CA . GLY A 1 278 ? -1.091 26.400 8.011 1.00 44.38 278 GLY A CA 1
ATOM 2251 C C . GLY A 1 278 ? -0.885 27.858 7.593 1.00 44.38 278 GLY A C 1
ATOM 2252 O O . GLY A 1 278 ? -1.549 28.360 6.695 1.00 44.38 278 GLY A O 1
ATOM 2253 N N . SER A 1 279 ? 0.155 28.487 8.138 1.00 43.09 279 SER A N 1
ATOM 2254 C CA . SER A 1 279 ? 1.028 29.470 7.455 1.00 43.09 279 SER A CA 1
ATOM 2255 C C . SER A 1 279 ? 0.578 30.910 7.139 1.00 43.09 279 SER A C 1
ATOM 2257 O O . SER A 1 279 ? 1.460 31.697 6.808 1.00 43.09 279 SER A O 1
ATOM 2259 N N . ARG A 1 280 ? -0.673 31.345 7.329 1.00 43.59 280 ARG A N 1
ATOM 2260 C CA . ARG A 1 280 ? -0.988 32.796 7.342 1.00 43.59 280 ARG A CA 1
ATOM 2261 C C . ARG A 1 280 ? -1.401 33.227 8.742 1.00 43.59 280 ARG A C 1
ATOM 2263 O O . ARG A 1 280 ? -2.540 33.017 9.141 1.00 43.59 280 ARG A O 1
ATOM 2270 N N . GLY A 1 281 ? -0.458 33.822 9.472 1.00 42.97 281 GLY A N 1
ATOM 2271 C CA . GLY A 1 281 ? -0.581 34.250 10.871 1.00 42.97 281 GLY A CA 1
ATOM 2272 C C . GLY A 1 281 ? -1.650 35.300 11.187 1.00 42.97 281 GLY A C 1
ATOM 2273 O O . GLY A 1 281 ? -1.602 35.848 12.275 1.00 42.97 281 GLY A O 1
ATOM 2274 N N . ASP A 1 282 ? -2.599 35.572 10.287 1.00 41.97 282 ASP A N 1
ATOM 2275 C CA . ASP A 1 282 ? -3.515 36.707 10.433 1.00 41.97 282 ASP A CA 1
ATOM 2276 C C . ASP A 1 282 ? -4.985 36.356 10.128 1.00 41.97 282 ASP A C 1
ATOM 2278 O O . ASP A 1 282 ? -5.877 37.113 10.501 1.00 41.97 282 ASP A O 1
ATOM 2282 N N . TRP A 1 283 ? -5.286 35.236 9.451 1.00 41.22 283 TRP A N 1
ATOM 2283 C CA . TRP A 1 283 ? -6.664 34.991 8.981 1.00 41.22 283 TRP A CA 1
ATOM 2284 C C . TRP A 1 283 ? -7.565 34.332 10.024 1.00 41.22 283 TRP A C 1
ATOM 2286 O O . TRP A 1 283 ? -8.772 34.532 9.971 1.00 41.22 283 TRP A O 1
ATOM 2296 N N . HIS A 1 284 ? -7.001 33.640 11.019 1.00 42.38 284 HIS A N 1
ATOM 2297 C CA . HIS A 1 284 ? -7.756 33.126 12.163 1.00 42.38 284 HIS A CA 1
ATOM 2298 C C . HIS A 1 284 ? -6.870 32.970 13.411 1.00 42.38 284 HIS A C 1
ATOM 2300 O O . HIS A 1 284 ? -6.725 31.862 13.929 1.00 42.38 284 HIS A O 1
ATOM 2306 N N . ASP A 1 285 ? -6.332 34.062 13.961 1.00 43.12 285 ASP A N 1
ATOM 2307 C CA . ASP A 1 285 ? -5.875 34.040 15.368 1.00 43.12 285 ASP A CA 1
ATOM 2308 C C . ASP A 1 285 ? -7.028 33.660 16.333 1.00 43.12 285 ASP A C 1
ATOM 2310 O O . ASP A 1 285 ? -6.800 33.149 17.430 1.00 43.12 285 ASP A O 1
ATOM 2314 N N . ASP A 1 286 ? -8.279 33.786 15.873 1.00 42.66 286 ASP A N 1
ATOM 2315 C CA . ASP A 1 286 ? -9.497 33.353 16.565 1.00 42.66 286 ASP A CA 1
ATOM 2316 C C . ASP A 1 286 ? -9.917 31.886 16.297 1.00 42.66 286 ASP A C 1
ATOM 2318 O O . ASP A 1 286 ? -10.819 31.352 16.955 1.00 42.66 286 ASP A O 1
ATOM 2322 N N . GLY A 1 287 ? -9.233 31.176 15.391 1.00 42.78 287 GLY A N 1
ATOM 2323 C CA . GLY A 1 287 ? -9.675 29.881 14.862 1.00 42.78 287 GLY A CA 1
ATOM 2324 C C . GLY A 1 287 ? -10.891 30.007 13.925 1.00 42.78 287 GLY A C 1
ATOM 2325 O O . GLY A 1 287 ? -11.690 30.928 14.031 1.00 42.78 287 GLY A O 1
ATOM 2326 N N . CYS A 1 288 ? -11.046 29.077 12.981 1.00 45.25 288 CYS A N 1
ATOM 2327 C CA . CYS A 1 288 ? -12.217 29.013 12.092 1.00 45.25 288 CYS A CA 1
ATOM 2328 C C . CYS A 1 288 ? -13.498 28.764 12.906 1.00 45.25 288 CYS A C 1
ATOM 2330 O O . CYS A 1 288 ? -13.707 27.611 13.254 1.00 45.25 288 CYS A O 1
ATOM 2332 N N . SER A 1 289 ? -14.319 29.785 13.202 1.00 45.81 289 SER A N 1
ATOM 2333 C CA . SER A 1 289 ? -15.494 29.759 14.115 1.00 45.81 289 SER A CA 1
ATOM 2334 C C . SER A 1 289 ? -16.441 28.550 13.969 1.00 45.81 289 SER A C 1
ATOM 2336 O O . SER A 1 289 ? -17.140 28.193 14.914 1.00 45.81 289 SER A O 1
ATOM 2338 N N . GLN A 1 290 ? -16.454 27.907 12.801 1.00 48.34 290 GLN A N 1
ATOM 2339 C CA . GLN A 1 290 ? -17.285 26.747 12.466 1.00 48.34 290 GLN A CA 1
ATOM 2340 C C . GLN A 1 290 ? -16.548 25.398 12.579 1.00 48.34 290 GLN A C 1
ATOM 2342 O O . GLN A 1 290 ? -17.159 24.329 12.638 1.00 48.34 290 GLN A O 1
ATOM 2347 N N . CYS A 1 291 ? -15.220 25.407 12.660 1.00 50.12 291 CYS A N 1
ATOM 2348 C CA . CYS A 1 291 ? -14.434 24.233 12.991 1.00 50.12 291 CYS A CA 1
ATOM 2349 C C . CYS A 1 291 ? -14.617 23.904 14.474 1.00 50.12 291 CYS A C 1
ATOM 2351 O O . CYS A 1 291 ? -14.400 24.746 15.334 1.00 50.12 291 CYS A O 1
ATOM 2353 N N . ALA A 1 292 ? -14.820 22.629 14.819 1.00 48.41 292 ALA A N 1
ATOM 2354 C CA . ALA A 1 292 ? -14.742 22.163 16.214 1.00 48.41 292 ALA A CA 1
ATOM 2355 C C . ALA A 1 292 ? -13.379 22.453 16.908 1.00 48.41 292 ALA A C 1
ATOM 2357 O O . ALA A 1 292 ? -13.202 22.145 18.088 1.00 48.41 292 ALA A O 1
ATOM 2358 N N . CYS A 1 293 ? -12.410 22.998 16.161 1.00 50.47 293 CYS A N 1
ATOM 2359 C CA . CYS A 1 293 ? -11.115 23.482 16.614 1.00 50.47 293 CYS A CA 1
ATOM 2360 C C . CYS A 1 293 ? -11.076 24.982 16.969 1.00 50.47 293 CYS A C 1
ATOM 2362 O O . CYS A 1 293 ? -10.131 25.395 17.644 1.00 50.47 293 CYS A O 1
ATOM 2364 N N . SER A 1 294 ? -12.057 25.797 16.567 1.00 44.41 294 SER A N 1
ATOM 2365 C CA . SER A 1 294 ? -12.093 27.208 16.944 1.00 44.41 294 SER A CA 1
ATOM 2366 C C . SER A 1 294 ? -12.822 27.461 18.243 1.00 44.41 294 SER A C 1
ATOM 2368 O O . SER A 1 294 ? -13.603 26.671 18.772 1.00 44.41 294 SER A O 1
ATOM 2370 N N . CYS A 1 295 ? -12.522 28.629 18.769 1.00 47.19 295 CYS A N 1
ATOM 2371 C CA . CYS A 1 295 ? -13.243 29.248 19.845 1.00 47.19 295 CYS A CA 1
ATOM 2372 C C . CYS A 1 295 ? -14.570 29.788 19.298 1.00 47.19 295 CYS A C 1
ATOM 2374 O O . CYS A 1 295 ? -14.566 30.432 18.256 1.00 47.19 295 CYS A O 1
ATOM 2376 N N . ASP A 1 296 ? -15.653 29.671 20.059 1.00 43.62 296 ASP A N 1
ATOM 2377 C CA . ASP A 1 296 ? -16.620 30.768 20.119 1.00 43.62 296 ASP A CA 1
ATOM 2378 C C . ASP A 1 296 ? -15.890 31.939 20.814 1.00 43.62 296 ASP A C 1
ATOM 2380 O O . ASP A 1 296 ? -15.797 31.989 22.047 1.00 43.62 296 ASP A O 1
ATOM 2384 N N . SER A 1 297 ? -15.202 32.790 20.046 1.00 47.44 297 SER A N 1
ATOM 2385 C CA . SER A 1 297 ? -14.403 33.914 20.551 1.00 47.44 297 SER A CA 1
ATOM 2386 C C . SER A 1 297 ? -15.218 35.204 20.621 1.00 47.44 297 SER A C 1
ATOM 2388 O O . SER A 1 297 ? -15.006 36.140 19.861 1.00 47.44 297 SER A O 1
ATOM 2390 N N . ASP A 1 298 ? -16.032 35.323 21.666 1.00 47.91 298 ASP A N 1
ATOM 2391 C CA . ASP A 1 298 ? -16.460 36.645 22.154 1.00 47.91 298 ASP A CA 1
ATOM 2392 C C . ASP A 1 298 ? -15.538 37.143 23.294 1.00 47.91 298 ASP A C 1
ATOM 2394 O O . ASP A 1 298 ? -15.761 38.197 23.888 1.00 47.91 298 ASP A O 1
ATOM 2398 N N . GLY A 1 299 ? -14.490 36.384 23.646 1.00 50.56 299 GLY A N 1
ATOM 2399 C CA . GLY A 1 299 ? -13.629 36.645 24.803 1.00 50.56 299 GLY A CA 1
ATOM 2400 C C . GLY A 1 299 ? -12.142 36.509 24.488 1.00 50.56 299 GLY A C 1
ATOM 2401 O O . GLY A 1 299 ? -11.560 35.443 24.685 1.00 50.56 299 GLY A O 1
ATOM 2402 N N . TRP A 1 300 ? -11.534 37.615 24.065 1.00 51.56 300 TRP A N 1
ATOM 2403 C CA . TRP A 1 300 ? -10.155 37.753 23.573 1.00 51.56 300 TRP A CA 1
ATOM 2404 C C . TRP A 1 300 ? -9.015 37.352 24.539 1.00 51.56 300 TRP A C 1
ATOM 2406 O O . TRP A 1 300 ? -7.865 37.332 24.126 1.00 51.56 300 TRP A O 1
ATOM 2416 N N . ASP A 1 301 ? -9.280 36.981 25.799 1.00 50.88 301 ASP A N 1
ATOM 2417 C CA . ASP A 1 301 ? -8.226 36.945 26.837 1.00 50.88 301 ASP A CA 1
ATOM 2418 C C . ASP A 1 301 ? -8.000 35.597 27.557 1.00 50.88 301 ASP A C 1
ATOM 2420 O O . ASP A 1 301 ? -7.287 35.540 28.559 1.00 50.88 301 ASP A O 1
ATOM 2424 N N . ARG A 1 302 ? -8.587 34.473 27.110 1.00 48.28 302 ARG A N 1
ATOM 2425 C CA . ARG A 1 302 ? -8.471 33.189 27.859 1.00 48.28 302 ARG A CA 1
ATOM 2426 C C . ARG A 1 302 ? -8.127 31.925 27.073 1.00 48.28 302 ARG A C 1
ATOM 2428 O O . ARG A 1 302 ? -8.152 30.834 27.642 1.00 48.28 302 ARG A O 1
ATOM 2435 N N . CYS A 1 303 ? -7.779 32.028 25.797 1.00 48.25 303 CYS A N 1
ATOM 2436 C CA . CYS A 1 303 ? -7.675 30.848 24.935 1.00 48.25 303 CYS A CA 1
ATOM 2437 C C . CYS A 1 303 ? -6.265 30.255 24.766 1.00 48.25 303 CYS A C 1
ATOM 2439 O O . CYS A 1 303 ? -6.161 29.165 24.212 1.00 48.25 303 CYS A O 1
ATOM 2441 N N . SER A 1 304 ? -5.194 30.888 25.252 1.00 49.50 304 SER A N 1
ATOM 2442 C CA . SER A 1 304 ? -3.825 30.506 24.859 1.00 49.50 304 SER A CA 1
ATOM 2443 C C . SER A 1 304 ? -3.206 29.327 25.632 1.00 49.50 304 SER A C 1
ATOM 2445 O O . SER A 1 304 ? -2.485 28.537 25.030 1.00 49.50 304 SER A O 1
ATOM 2447 N N . GLU A 1 305 ? -3.496 29.123 26.924 1.00 45.22 305 GLU A N 1
ATOM 2448 C CA . GLU A 1 305 ? -2.733 28.136 27.728 1.00 45.22 305 GLU A CA 1
ATOM 2449 C C . GLU A 1 305 ? -3.428 26.786 27.973 1.00 45.22 305 GLU A C 1
ATOM 2451 O O . GLU A 1 305 ? -2.759 25.777 28.177 1.00 45.22 305 GLU A O 1
ATOM 2456 N N . THR A 1 306 ? -4.760 26.706 27.907 1.00 46.84 306 THR A N 1
ATOM 2457 C CA . THR A 1 306 ? -5.493 25.435 28.122 1.00 46.84 306 THR A CA 1
ATOM 2458 C C . THR A 1 306 ? -5.812 24.672 26.831 1.00 46.84 306 THR A C 1
ATOM 2460 O O . THR A 1 306 ? -6.375 23.576 26.888 1.00 46.84 306 THR A O 1
ATOM 2463 N N . LYS A 1 307 ? -5.465 25.224 25.659 1.00 47.75 307 LYS A N 1
ATOM 2464 C CA . LYS A 1 307 ? -5.933 24.733 24.350 1.00 47.75 307 LYS A CA 1
ATOM 2465 C C . LYS A 1 307 ? -4.906 23.961 23.520 1.00 47.75 307 LYS A C 1
ATOM 2467 O O . LYS A 1 307 ? -5.325 23.209 22.649 1.00 47.75 307 LYS A O 1
ATOM 2472 N N . SER A 1 308 ? -3.611 24.007 23.848 1.00 48.69 308 SER A N 1
ATOM 2473 C CA . SER A 1 308 ? -2.603 23.094 23.267 1.00 48.69 308 SER A CA 1
ATOM 2474 C C . SER A 1 308 ? -2.893 21.607 23.561 1.00 48.69 308 SER A C 1
ATOM 2476 O O . SER A 1 308 ? -2.425 20.725 22.838 1.00 48.69 308 SER A O 1
ATOM 2478 N N . ALA A 1 309 ? -3.726 21.345 24.577 1.00 49.06 309 ALA A N 1
ATOM 2479 C CA . ALA A 1 309 ? -4.184 20.025 25.007 1.00 49.06 309 ALA A CA 1
ATOM 2480 C C . ALA A 1 309 ? -5.418 19.483 24.246 1.00 49.06 309 ALA A C 1
ATOM 2482 O O . ALA A 1 309 ? -5.755 18.304 24.398 1.00 49.06 309 ALA A O 1
ATOM 2483 N N . LYS A 1 310 ? -6.117 20.307 23.445 1.00 53.09 310 LYS A N 1
ATOM 2484 C CA . LYS A 1 310 ? -7.300 19.902 22.659 1.00 53.09 310 LYS A CA 1
ATOM 2485 C C . LYS A 1 310 ? -6.920 19.791 21.174 1.00 53.09 310 LYS A C 1
ATOM 2487 O O . LYS A 1 310 ? -6.029 20.484 20.707 1.00 53.09 310 LYS A O 1
ATOM 2492 N N . GLN A 1 311 ? -7.493 18.802 20.493 1.00 55.31 311 GLN A N 1
ATOM 2493 C CA . GLN A 1 311 ? -7.025 18.213 19.227 1.00 55.31 311 GLN A CA 1
ATOM 2494 C C . GLN A 1 311 ? -6.612 19.206 18.128 1.00 55.31 311 GLN A C 1
ATOM 2496 O O . GLN A 1 311 ? -7.224 20.251 17.955 1.00 55.31 311 GLN A O 1
ATOM 2501 N N . ARG A 1 312 ? -5.625 18.808 17.312 1.00 57.06 312 ARG A N 1
ATOM 2502 C CA . ARG A 1 312 ? -5.105 19.606 16.188 1.00 57.06 312 ARG A CA 1
ATOM 2503 C C . ARG A 1 312 ? -5.967 19.587 14.922 1.00 57.06 312 ARG A C 1
ATOM 2505 O O . ARG A 1 312 ? -5.600 20.242 13.953 1.00 57.06 312 ARG A O 1
ATOM 2512 N N . SER A 1 313 ? -7.054 18.814 14.865 1.00 60.47 313 SER A N 1
ATOM 2513 C CA . SER A 1 313 ? -7.668 18.529 13.566 1.00 60.47 313 SER A CA 1
ATOM 2514 C C . SER A 1 313 ? -9.134 18.097 13.596 1.00 60.47 313 SER A C 1
ATOM 2516 O O . SER A 1 313 ? -9.502 17.194 14.340 1.00 60.47 313 SER A O 1
ATOM 2518 N N . CYS A 1 314 ? -9.949 18.667 12.706 1.00 66.69 314 CYS A N 1
ATOM 2519 C CA . CYS A 1 314 ? -11.382 18.383 12.568 1.00 66.69 314 CYS A CA 1
ATOM 2520 C C . CYS A 1 314 ? -11.741 17.132 11.738 1.00 66.69 314 CYS A C 1
ATOM 2522 O O . CYS A 1 314 ? -12.907 16.746 11.708 1.00 66.69 314 CYS A O 1
ATOM 2524 N N . TRP A 1 315 ? -10.778 16.463 11.091 1.00 73.38 315 TRP A N 1
ATOM 2525 C CA . TRP A 1 315 ? -11.048 15.313 10.207 1.00 73.38 315 TRP A CA 1
ATOM 2526 C C . TRP A 1 315 ? -11.476 14.034 10.956 1.00 73.38 315 TRP A C 1
ATOM 2528 O O . TRP A 1 315 ? -12.080 13.131 10.383 1.00 73.38 315 TRP A O 1
ATOM 2538 N N . GLN A 1 316 ? -11.167 13.922 12.248 1.00 72.50 316 GLN A N 1
ATOM 2539 C CA . GLN A 1 316 ? -11.235 12.662 13.003 1.00 72.50 316 GLN A CA 1
ATOM 2540 C C . GLN A 1 316 ? -12.656 12.099 13.162 1.00 72.50 316 GLN A C 1
ATOM 2542 O O . GLN A 1 316 ? -12.853 10.882 13.073 1.00 72.50 316 GLN A O 1
ATOM 2547 N N . SER A 1 317 ? -13.652 12.956 13.398 1.00 70.69 317 SER A N 1
ATOM 2548 C CA . SER A 1 317 ? -15.048 12.534 13.612 1.00 70.69 317 SER A CA 1
ATOM 2549 C C . SER A 1 317 ? -15.634 11.915 12.355 1.00 70.69 317 SER A C 1
ATOM 2551 O O . SER A 1 317 ? -16.253 10.846 12.390 1.00 70.69 317 SER A O 1
ATOM 2553 N N . SER A 1 318 ? -15.406 12.587 11.237 1.00 79.88 318 SER A N 1
ATOM 2554 C CA . SER A 1 318 ? -16.005 12.263 9.964 1.00 79.88 318 SER A CA 1
ATOM 2555 C C . SER A 1 318 ? -15.315 11.102 9.277 1.00 79.88 318 SER A C 1
ATOM 2557 O O . SER A 1 318 ? -16.007 10.223 8.763 1.00 79.88 318 SER A O 1
ATOM 2559 N N . VAL A 1 319 ? -13.983 11.032 9.339 1.00 84.88 319 VAL A N 1
ATOM 2560 C CA . VAL A 1 319 ? -13.214 9.924 8.764 1.00 84.88 319 VAL A CA 1
ATOM 2561 C C . VAL A 1 319 ? -13.644 8.594 9.375 1.00 84.88 319 VAL A C 1
ATOM 2563 O O . VAL A 1 319 ? -13.948 7.663 8.635 1.00 84.88 319 VAL A O 1
ATOM 2566 N N . LEU A 1 320 ? -13.769 8.503 10.706 1.00 88.56 320 LEU A N 1
ATOM 2567 C CA . LEU A 1 320 ? -14.194 7.260 11.364 1.00 88.56 320 LEU A CA 1
ATOM 2568 C C . LEU A 1 320 ? -15.646 6.885 11.042 1.00 88.56 320 LEU A C 1
ATOM 2570 O O . LEU A 1 320 ? -15.936 5.709 10.838 1.00 88.56 320 LEU A O 1
ATOM 2574 N N . SER A 1 321 ? -16.552 7.865 10.974 1.00 90.12 321 SER A N 1
ATOM 2575 C CA . SER A 1 321 ? -17.958 7.630 10.616 1.00 90.12 321 SER A CA 1
ATOM 2576 C C . SER A 1 321 ? -18.114 7.148 9.167 1.00 90.12 321 SER A C 1
ATOM 2578 O O . SER A 1 321 ? -18.826 6.177 8.889 1.00 90.12 321 SER A O 1
ATOM 2580 N N . LYS A 1 322 ? -17.392 7.772 8.229 1.00 90.44 322 LYS A N 1
ATOM 2581 C CA . LYS A 1 322 ? -17.395 7.381 6.814 1.00 90.44 322 LYS A CA 1
ATOM 2582 C C . LYS A 1 322 ? -16.723 6.038 6.589 1.00 90.44 322 LYS A C 1
ATOM 2584 O O . LYS A 1 322 ? -17.265 5.216 5.856 1.00 90.44 322 LYS A O 1
ATOM 2589 N N . LEU A 1 323 ? -15.600 5.788 7.260 1.00 92.75 323 LEU A N 1
ATOM 2590 C CA . LEU A 1 323 ? -14.931 4.495 7.223 1.00 92.75 323 LEU A CA 1
ATOM 2591 C C . LEU A 1 323 ? -15.858 3.394 7.751 1.00 92.75 323 LEU A C 1
ATOM 2593 O O . LEU A 1 323 ? -16.042 2.386 7.079 1.00 92.75 323 LEU A O 1
ATOM 2597 N N . ALA A 1 324 ? -16.508 3.611 8.898 1.00 95.06 324 ALA A N 1
ATOM 2598 C CA . ALA A 1 324 ? -17.504 2.689 9.438 1.00 95.06 324 ALA A CA 1
ATOM 2599 C C . ALA A 1 324 ? -18.656 2.421 8.455 1.00 95.06 324 ALA A C 1
ATOM 2601 O O . ALA A 1 324 ? -19.048 1.272 8.265 1.00 95.06 324 ALA A O 1
ATOM 2602 N N . SER A 1 325 ? -19.161 3.466 7.797 1.00 94.88 325 SER A N 1
ATOM 2603 C CA . SER A 1 325 ? -20.213 3.341 6.781 1.00 94.88 325 SER A CA 1
ATOM 2604 C C . SER A 1 325 ? -19.754 2.518 5.574 1.00 94.88 325 SER A C 1
ATOM 2606 O O . SER A 1 325 ? -20.496 1.667 5.089 1.00 94.88 325 SER A O 1
ATOM 2608 N N . GLY A 1 326 ? -18.514 2.717 5.123 1.00 93.62 326 GLY A N 1
ATOM 2609 C CA . GLY A 1 326 ? -17.892 1.914 4.072 1.00 93.62 326 GLY A CA 1
ATOM 2610 C C . GLY A 1 326 ? -17.714 0.451 4.440 1.00 93.62 326 GLY A C 1
ATOM 2611 O O . GLY A 1 326 ? -18.069 -0.430 3.663 1.00 93.62 326 GLY A O 1
ATOM 2612 N N . ILE A 1 327 ? -17.207 0.190 5.645 1.00 95.81 327 ILE A N 1
ATOM 2613 C CA . ILE A 1 327 ? -17.027 -1.166 6.174 1.00 95.81 327 ILE A CA 1
ATOM 2614 C C . ILE A 1 327 ? -18.375 -1.887 6.274 1.00 95.81 327 ILE A C 1
ATOM 2616 O O . ILE A 1 327 ? -18.451 -3.066 5.931 1.00 95.81 327 ILE A O 1
ATOM 2620 N N . ALA A 1 328 ? -19.431 -1.196 6.718 1.00 96.38 328 ALA A N 1
ATOM 2621 C CA . ALA A 1 328 ? -20.781 -1.754 6.791 1.00 96.38 328 ALA A CA 1
ATOM 2622 C C . ALA A 1 328 ? -21.358 -2.081 5.403 1.00 96.38 328 ALA A C 1
ATOM 2624 O O . ALA A 1 328 ? -22.081 -3.060 5.253 1.00 96.38 328 ALA A O 1
ATOM 2625 N N . ALA A 1 329 ? -21.044 -1.272 4.386 1.00 95.19 329 ALA A N 1
ATOM 2626 C CA . ALA A 1 329 ? -21.521 -1.480 3.019 1.00 95.19 329 ALA A CA 1
ATOM 2627 C C . ALA A 1 329 ? -20.713 -2.532 2.234 1.00 95.19 329 ALA A C 1
ATOM 2629 O O . ALA A 1 329 ? -21.235 -3.133 1.294 1.00 95.19 329 ALA A O 1
ATOM 2630 N N . SER A 1 330 ? -19.446 -2.735 2.594 1.00 94.56 330 SER A N 1
ATOM 2631 C CA . SER A 1 330 ? -18.538 -3.671 1.931 1.00 94.56 330 SER A CA 1
ATOM 2632 C C . SER A 1 330 ? -18.710 -5.105 2.443 1.00 94.56 330 SER A C 1
ATOM 2634 O O . SER A 1 330 ? -19.103 -5.331 3.585 1.00 94.56 330 SER A O 1
ATOM 2636 N N . LYS A 1 331 ? -18.372 -6.084 1.597 1.00 95.19 331 LYS A N 1
ATOM 2637 C CA . LYS A 1 331 ? -18.272 -7.507 1.967 1.00 95.19 331 LYS A CA 1
ATOM 2638 C C . LYS A 1 331 ? -16.845 -7.932 2.320 1.00 95.19 331 LYS A C 1
ATOM 2640 O O . LYS A 1 331 ? -16.658 -9.035 2.825 1.00 95.19 331 LYS A O 1
ATOM 2645 N N . ALA A 1 332 ? -15.856 -7.076 2.070 1.00 97.06 332 ALA A N 1
ATOM 2646 C CA . ALA A 1 332 ? -14.457 -7.373 2.342 1.00 97.06 332 ALA A CA 1
ATOM 2647 C C . ALA A 1 332 ? -14.189 -7.473 3.850 1.00 97.06 332 ALA A C 1
ATOM 2649 O O . ALA A 1 332 ? -14.874 -6.837 4.662 1.00 97.06 332 ALA A O 1
ATOM 2650 N N . ARG A 1 333 ? -13.152 -8.222 4.222 1.00 98.06 333 ARG A N 1
ATOM 2651 C CA . ARG A 1 333 ? -12.550 -8.163 5.557 1.00 98.06 333 ARG A CA 1
ATOM 2652 C C . ARG A 1 333 ? -11.600 -6.979 5.621 1.00 98.06 333 ARG A C 1
ATOM 2654 O O . ARG A 1 333 ? -10.843 -6.742 4.685 1.00 98.06 333 ARG A O 1
ATOM 2661 N N . PHE A 1 334 ? -11.625 -6.242 6.722 1.00 98.06 334 PHE A N 1
ATOM 2662 C CA . PHE A 1 334 ? -10.795 -5.056 6.898 1.00 98.06 334 PHE A CA 1
ATOM 2663 C C . PHE A 1 334 ? -9.710 -5.312 7.932 1.00 98.06 334 PHE A C 1
ATOM 2665 O O . PHE A 1 334 ? -10.002 -5.728 9.047 1.00 98.06 334 PHE A O 1
ATOM 2672 N N . THR A 1 335 ? -8.466 -4.995 7.596 1.00 98.12 335 THR A N 1
ATOM 2673 C CA . THR A 1 335 ? -7.347 -4.950 8.538 1.00 98.12 335 THR A CA 1
ATOM 2674 C C . THR A 1 335 ? -6.907 -3.505 8.704 1.00 98.12 335 THR A C 1
ATOM 2676 O O . THR A 1 335 ? -6.455 -2.868 7.759 1.00 98.12 335 THR A O 1
ATOM 2679 N N . LEU A 1 336 ? -7.049 -2.965 9.910 1.00 96.94 336 LEU A N 1
ATOM 2680 C CA . LEU A 1 336 ? -6.641 -1.606 10.248 1.00 96.94 336 LEU A CA 1
ATOM 2681 C C . LEU A 1 336 ? -5.303 -1.669 10.984 1.00 96.94 336 LEU A C 1
ATOM 2683 O O . LEU A 1 336 ? -5.251 -2.023 12.166 1.00 96.94 336 LEU A O 1
ATOM 2687 N N . VAL A 1 337 ? -4.225 -1.342 10.275 1.00 96.56 337 VAL A N 1
ATOM 2688 C CA . VAL A 1 337 ? -2.853 -1.380 10.791 1.00 96.56 337 VAL A CA 1
ATOM 2689 C C . VAL A 1 337 ? -2.492 -0.028 11.384 1.00 96.56 337 VAL A C 1
ATOM 2691 O O . VAL A 1 337 ? -2.714 1.016 10.774 1.00 96.56 337 VAL A O 1
ATOM 2694 N N . ASN A 1 338 ? -1.925 -0.052 12.589 1.00 94.38 338 ASN A N 1
ATOM 2695 C CA . ASN A 1 338 ? -1.535 1.136 13.346 1.00 94.38 338 ASN A CA 1
ATOM 2696 C C . ASN A 1 338 ? -2.696 2.108 13.636 1.00 94.38 338 ASN A C 1
ATOM 2698 O O . ASN A 1 338 ? -2.482 3.289 13.893 1.00 94.38 338 ASN A O 1
ATOM 2702 N N . TYR A 1 339 ? -3.940 1.618 13.660 1.00 91.38 339 TYR A N 1
ATOM 2703 C CA . TYR A 1 339 ? -5.141 2.411 13.971 1.00 91.38 339 TYR A CA 1
ATOM 2704 C C . TYR A 1 339 ? -5.048 3.159 15.314 1.00 91.38 339 TYR A C 1
ATOM 2706 O O . TYR A 1 339 ? -5.718 4.164 15.531 1.00 91.38 339 TYR A O 1
ATOM 2714 N N . SER A 1 340 ? -4.228 2.653 16.236 1.00 89.06 340 SER A N 1
ATOM 2715 C CA . SER A 1 340 ? -3.989 3.218 17.560 1.00 89.06 340 SER A CA 1
ATOM 2716 C C . SER A 1 340 ? -3.251 4.549 17.558 1.00 89.06 340 SER A C 1
ATOM 2718 O O . SER A 1 340 ? -3.268 5.238 18.572 1.00 89.06 340 SER A O 1
ATOM 2720 N N . SER A 1 341 ? -2.588 4.891 16.454 1.00 89.94 341 SER A N 1
ATOM 2721 C CA . SER A 1 341 ? -1.927 6.184 16.280 1.00 89.94 341 SER A CA 1
ATOM 2722 C C . SER A 1 341 ? -2.924 7.336 16.097 1.00 89.94 341 SER A C 1
ATOM 2724 O O . SER A 1 341 ? -2.560 8.496 16.271 1.00 89.94 341 SER A O 1
ATOM 2726 N N . ILE A 1 342 ? -4.194 7.034 15.808 1.00 88.69 342 ILE A N 1
ATOM 2727 C CA . ILE A 1 342 ? -5.271 8.020 15.705 1.00 88.69 342 ILE A CA 1
ATOM 2728 C C . ILE A 1 342 ? -5.733 8.421 17.112 1.00 88.69 342 ILE A C 1
ATOM 2730 O O . ILE A 1 342 ? -6.045 7.574 17.949 1.00 88.69 342 ILE A O 1
ATOM 2734 N N . ILE A 1 343 ? -5.861 9.721 17.374 1.00 85.38 343 ILE A N 1
ATOM 2735 C CA . ILE A 1 343 ? -6.463 10.225 18.615 1.00 85.38 343 ILE A CA 1
ATOM 2736 C C . ILE A 1 343 ? -7.928 10.592 18.333 1.00 85.38 343 ILE A C 1
ATOM 2738 O O . ILE A 1 343 ? -8.185 11.486 17.531 1.00 85.38 343 ILE A O 1
ATOM 2742 N N . PRO A 1 344 ? -8.915 9.909 18.939 1.00 81.06 344 PRO A N 1
ATOM 2743 C CA . PRO A 1 344 ? -10.319 10.162 18.637 1.00 81.06 344 PRO A CA 1
ATOM 2744 C C . PRO A 1 344 ? -10.855 11.424 19.321 1.00 81.06 344 PRO A C 1
ATOM 2746 O O . PRO A 1 344 ? -10.463 11.736 20.444 1.00 81.06 344 PRO A O 1
ATOM 2749 N N . ASP A 1 345 ? -11.862 12.053 18.699 1.00 76.44 345 ASP A N 1
ATOM 2750 C CA . ASP A 1 345 ? -12.554 13.203 19.310 1.00 76.44 345 ASP A CA 1
ATOM 2751 C C . ASP A 1 345 ? -13.045 12.985 20.725 1.00 76.44 345 ASP A C 1
ATOM 2753 O O . ASP A 1 345 ? -13.644 11.952 21.041 1.00 76.44 345 ASP A O 1
ATOM 2757 N N . GLY A 1 346 ? -12.797 14.009 21.542 1.00 76.12 346 GLY A N 1
ATOM 2758 C CA . GLY A 1 346 ? -13.114 14.039 22.964 1.00 76.12 346 GLY A CA 1
ATOM 2759 C C . GLY A 1 346 ? -12.051 13.398 23.860 1.00 76.12 346 GLY A C 1
ATOM 2760 O O . GLY A 1 346 ? -12.178 13.485 25.080 1.00 76.12 346 GLY A O 1
ATOM 2761 N N . ALA A 1 347 ? -11.007 12.771 23.306 1.00 80.12 347 ALA A N 1
ATOM 2762 C CA . ALA A 1 347 ? -9.880 12.294 24.102 1.00 80.12 347 ALA A CA 1
ATOM 2763 C C . ALA A 1 347 ? -8.951 13.453 24.508 1.00 80.12 347 ALA A C 1
ATOM 2765 O O . ALA A 1 347 ? -8.655 14.345 23.716 1.00 80.12 347 ALA A O 1
ATOM 2766 N N . GLU A 1 348 ? -8.444 13.412 25.743 1.00 82.38 348 GLU A N 1
ATOM 2767 C CA . GLU A 1 348 ? -7.385 14.318 26.198 1.00 82.38 348 GLU A CA 1
ATOM 2768 C C . GLU A 1 348 ? -6.082 13.974 25.459 1.00 82.38 348 GLU A C 1
ATOM 2770 O O . GLU A 1 348 ? -5.502 12.903 25.679 1.00 82.38 348 GLU A O 1
ATOM 2775 N N . ARG A 1 349 ? -5.635 14.864 24.565 1.00 81.00 349 ARG A N 1
ATOM 2776 C CA . ARG A 1 349 ? -4.556 14.579 23.610 1.00 81.00 349 ARG A CA 1
ATOM 2777 C C . ARG A 1 349 ? -3.250 14.217 24.300 1.00 81.00 349 ARG A C 1
ATOM 2779 O O . ARG A 1 349 ? -2.664 13.196 23.969 1.00 81.00 349 ARG A O 1
ATOM 2786 N N . ASP A 1 350 ? -2.834 14.973 25.310 1.00 83.31 350 ASP A N 1
ATOM 2787 C CA . ASP A 1 350 ? -1.574 14.704 26.012 1.00 83.31 350 ASP A CA 1
ATOM 2788 C C . ASP A 1 350 ? -1.588 13.353 26.725 1.00 83.31 350 ASP A C 1
ATOM 2790 O O . ASP A 1 350 ? -0.598 12.621 26.731 1.00 83.31 350 ASP A O 1
ATOM 2794 N N . LYS A 1 351 ? -2.732 12.983 27.310 1.00 85.06 351 LYS A N 1
ATOM 2795 C CA . LYS A 1 351 ? -2.910 11.668 27.923 1.00 85.06 351 LYS A CA 1
ATOM 2796 C C . LYS A 1 351 ? -2.874 10.562 26.870 1.00 85.06 351 LYS A C 1
ATOM 2798 O O . LYS A 1 351 ? -2.261 9.529 27.126 1.00 85.06 351 LYS A O 1
ATOM 2803 N N . ALA A 1 352 ? -3.483 10.780 25.706 1.00 84.44 352 ALA A N 1
ATOM 2804 C CA . ALA A 1 352 ? -3.442 9.845 24.587 1.00 84.44 352 ALA A CA 1
ATOM 2805 C C . ALA A 1 352 ? -2.025 9.701 24.003 1.00 84.44 352 ALA A C 1
ATOM 2807 O O . ALA A 1 352 ? -1.582 8.579 23.796 1.00 84.44 352 ALA A O 1
ATOM 2808 N N . LEU A 1 353 ? -1.269 10.789 23.844 1.00 84.50 353 LEU A N 1
ATOM 2809 C CA . LEU A 1 353 ? 0.130 10.756 23.400 1.00 84.50 353 LEU A CA 1
ATOM 2810 C C . LEU A 1 353 ? 1.033 10.035 24.411 1.00 84.50 353 LEU A C 1
ATOM 2812 O O . LEU A 1 353 ? 1.843 9.192 24.032 1.00 84.50 353 LEU A O 1
ATOM 2816 N N . ARG A 1 354 ? 0.861 10.293 25.716 1.00 86.44 354 ARG A N 1
ATOM 2817 C CA . ARG A 1 354 ? 1.548 9.525 26.773 1.00 86.44 354 ARG A CA 1
ATOM 2818 C C . ARG A 1 354 ? 1.164 8.040 26.741 1.00 86.44 354 ARG A C 1
ATOM 2820 O O . ARG A 1 354 ? 2.012 7.179 26.974 1.00 86.44 354 ARG A O 1
ATOM 2827 N N . ALA A 1 355 ? -0.099 7.730 26.453 1.00 84.25 355 ALA A N 1
ATOM 2828 C CA . ALA A 1 355 ? -0.570 6.357 26.286 1.00 84.25 355 ALA A CA 1
ATOM 2829 C C . ALA A 1 355 ? 0.065 5.687 25.054 1.00 84.25 355 ALA A C 1
ATOM 2831 O O . ALA A 1 355 ? 0.559 4.573 25.186 1.00 84.25 355 ALA A O 1
ATOM 2832 N N . LEU A 1 356 ? 0.158 6.383 23.914 1.00 83.25 356 LEU A N 1
ATOM 2833 C CA . LEU A 1 356 ? 0.868 5.912 22.719 1.00 83.25 356 LEU A CA 1
ATOM 2834 C C . LEU A 1 356 ? 2.322 5.555 23.038 1.00 83.25 356 LEU A C 1
ATOM 2836 O O . LEU A 1 356 ? 2.738 4.430 22.773 1.00 83.25 356 LEU A O 1
ATOM 2840 N N . LYS A 1 357 ? 3.056 6.478 23.677 1.00 82.19 357 LYS A N 1
ATOM 2841 C CA . LYS A 1 357 ? 4.460 6.273 24.079 1.00 82.19 357 LYS A CA 1
ATOM 2842 C C . LYS A 1 357 ? 4.645 5.098 25.039 1.00 82.19 357 LYS A C 1
ATOM 2844 O O . LYS A 1 357 ? 5.687 4.460 25.038 1.00 82.19 357 LYS A O 1
ATOM 2849 N N . SER A 1 358 ? 3.637 4.807 25.862 1.00 78.12 358 SER A N 1
ATOM 2850 C CA . SER A 1 358 ? 3.639 3.655 26.777 1.00 78.12 358 SER A CA 1
ATOM 2851 C C . SER A 1 358 ? 3.012 2.388 26.182 1.00 78.12 358 SER A C 1
ATOM 2853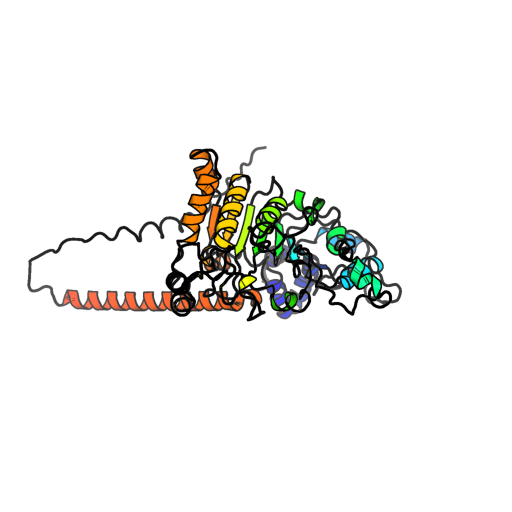 O O . SER A 1 358 ? 2.909 1.381 26.877 1.00 78.12 358 SER A O 1
ATOM 2855 N N . GLY A 1 359 ? 2.581 2.416 24.916 1.00 71.50 359 GLY A N 1
ATOM 2856 C CA . GLY A 1 359 ? 1.988 1.272 24.221 1.00 71.50 359 GLY A CA 1
ATOM 2857 C C . GLY A 1 359 ? 0.522 0.966 24.562 1.00 71.50 359 GLY A C 1
ATOM 2858 O O . GLY A 1 359 ? 0.016 -0.060 24.116 1.00 71.50 359 GLY A O 1
ATOM 2859 N N . LYS A 1 360 ? -0.194 1.827 25.303 1.00 76.38 360 LYS A N 1
ATOM 2860 C CA . LYS A 1 360 ? -1.617 1.636 25.667 1.00 76.38 360 LYS A CA 1
ATOM 2861 C C . LYS A 1 360 ? -2.554 2.139 24.556 1.00 76.38 360 LYS A C 1
ATOM 2863 O O . LYS A 1 360 ? -2.505 3.317 24.204 1.00 76.38 360 LYS A O 1
ATOM 2868 N N . ARG A 1 361 ? -3.420 1.272 23.997 1.00 68.31 361 ARG A N 1
ATOM 2869 C CA . ARG A 1 361 ? -4.051 1.493 22.667 1.00 68.31 361 ARG A CA 1
ATOM 2870 C C . ARG A 1 361 ? -5.514 1.003 22.544 1.00 68.31 361 ARG A C 1
ATOM 2872 O O . ARG A 1 361 ? -5.783 -0.005 21.901 1.00 68.31 361 ARG A O 1
ATOM 2879 N N . ILE A 1 362 ? -6.498 1.718 23.114 1.00 64.69 362 ILE A N 1
ATOM 2880 C CA . ILE A 1 362 ? -7.908 1.227 23.154 1.00 64.69 362 ILE A CA 1
ATOM 2881 C C . ILE A 1 362 ? -8.956 2.212 22.591 1.00 64.69 362 ILE A C 1
ATOM 2883 O O . ILE A 1 362 ? -10.067 1.817 22.227 1.00 64.69 362 ILE A O 1
ATOM 2887 N N . THR A 1 363 ? -8.644 3.500 22.466 1.00 74.12 363 THR A N 1
ATOM 2888 C CA . THR A 1 363 ? -9.676 4.540 22.282 1.00 74.12 363 THR A CA 1
ATOM 2889 C C . THR A 1 363 ? -10.353 4.513 20.904 1.00 74.12 363 THR A C 1
ATOM 2891 O O . THR A 1 363 ? -11.576 4.639 20.818 1.00 74.12 363 THR A O 1
ATOM 2894 N N . VAL A 1 364 ? -9.599 4.279 19.830 1.00 84.88 364 VAL A N 1
ATOM 2895 C CA . VAL A 1 364 ? -10.113 4.305 18.446 1.00 84.88 364 VAL A CA 1
ATOM 2896 C C . VAL A 1 364 ? -11.027 3.123 18.150 1.00 84.88 364 VAL A C 1
ATOM 2898 O O . VAL A 1 364 ? -12.083 3.306 17.550 1.00 84.88 364 VAL A O 1
ATOM 2901 N N . ARG A 1 365 ? -10.675 1.924 18.631 1.00 89.69 365 ARG A N 1
ATOM 2902 C CA . ARG A 1 365 ? -11.461 0.698 18.419 1.00 89.69 365 ARG A CA 1
ATOM 2903 C C . ARG A 1 365 ? -12.890 0.851 18.938 1.00 89.69 365 ARG A C 1
ATOM 2905 O O . ARG A 1 365 ? -13.839 0.559 18.218 1.00 89.69 365 ARG A O 1
ATOM 2912 N N . LYS A 1 366 ? -13.049 1.373 20.161 1.00 90.00 366 LYS A N 1
ATOM 2913 C CA . LYS A 1 366 ? -14.370 1.620 20.768 1.00 90.00 366 LYS A CA 1
ATOM 2914 C C . LYS A 1 366 ? -15.184 2.638 19.968 1.00 90.00 366 LYS A C 1
ATOM 2916 O O . LYS A 1 366 ? -16.380 2.439 19.762 1.00 90.00 366 LYS A O 1
ATOM 2921 N N . LYS A 1 367 ? -14.545 3.718 19.500 1.00 90.38 367 LYS A N 1
ATOM 2922 C CA . LYS A 1 367 ? -15.221 4.740 18.691 1.00 90.38 367 LYS A CA 1
ATOM 2923 C C . LYS A 1 367 ? -15.649 4.185 17.334 1.00 90.38 367 LYS A C 1
ATOM 2925 O O . LYS A 1 367 ? -16.811 4.351 16.979 1.00 90.38 367 LYS A O 1
ATOM 2930 N N . LEU A 1 368 ? -14.765 3.483 16.625 1.00 92.56 368 LEU A N 1
ATOM 2931 C CA . LEU A 1 368 ? -15.093 2.875 15.337 1.00 92.56 368 LEU A CA 1
ATOM 2932 C C . LEU A 1 368 ? -16.212 1.839 15.475 1.00 92.56 368 LEU A C 1
ATOM 2934 O O . LEU A 1 368 ? -17.152 1.878 14.695 1.00 92.56 368 LEU A O 1
ATOM 2938 N N . ALA A 1 369 ? -16.174 0.979 16.498 1.00 94.19 369 ALA A N 1
ATOM 2939 C CA . ALA A 1 369 ? -17.247 0.018 16.756 1.00 94.19 369 ALA A CA 1
ATOM 2940 C C . ALA A 1 369 ? -18.600 0.713 16.990 1.00 94.19 369 ALA A C 1
ATOM 2942 O O . ALA A 1 369 ? -19.625 0.272 16.477 1.00 94.19 369 ALA A O 1
ATOM 2943 N N . ARG A 1 370 ? -18.619 1.841 17.712 1.00 94.75 370 ARG A N 1
ATOM 2944 C CA . ARG A 1 370 ? -19.842 2.631 17.905 1.00 94.75 370 ARG A CA 1
ATOM 2945 C C . ARG A 1 370 ? -20.355 3.236 16.599 1.00 94.75 370 ARG A C 1
ATOM 2947 O O . ARG A 1 370 ? -21.559 3.199 16.365 1.00 94.75 370 ARG A O 1
ATOM 2954 N N . GLU A 1 371 ? -19.482 3.803 15.768 1.00 95.19 371 GLU A N 1
ATOM 2955 C CA . GLU A 1 371 ? -19.901 4.350 14.470 1.00 95.19 371 GLU A CA 1
ATOM 2956 C C . GLU A 1 371 ? -20.348 3.234 13.508 1.00 95.19 371 GLU A C 1
ATOM 2958 O O . GLU A 1 371 ? -21.371 3.372 12.843 1.00 95.19 371 GLU A O 1
ATOM 2963 N N . LEU A 1 372 ? -19.678 2.076 13.525 1.00 96.69 372 LEU A N 1
ATOM 2964 C CA . LEU A 1 372 ? -20.080 0.887 12.767 1.00 96.69 372 LEU A CA 1
ATOM 2965 C C . LEU A 1 372 ? -21.462 0.397 13.201 1.00 96.69 372 LEU A C 1
ATOM 2967 O O . LEU A 1 372 ? -22.301 0.089 12.357 1.00 96.69 372 LEU A O 1
ATOM 2971 N N . ARG A 1 373 ? -21.749 0.412 14.508 1.00 97.69 373 ARG A N 1
ATOM 2972 C CA . ARG A 1 373 ? -23.066 0.041 15.031 1.00 97.69 373 ARG A CA 1
ATOM 2973 C C . ARG A 1 373 ? -24.188 0.929 14.500 1.00 97.69 373 ARG A C 1
ATOM 2975 O O . ARG A 1 373 ? -25.282 0.410 14.277 1.00 97.69 373 ARG A O 1
ATOM 2982 N N . LYS A 1 374 ? -23.928 2.231 14.326 1.00 97.25 374 LYS A N 1
ATOM 2983 C CA . LYS A 1 374 ? -24.885 3.190 13.749 1.00 97.25 374 LYS A CA 1
ATOM 2984 C C . LYS A 1 374 ? -25.080 2.977 12.247 1.00 97.25 374 LYS A C 1
ATOM 2986 O O . LYS A 1 374 ? -26.174 3.220 11.753 1.00 97.25 374 LYS A O 1
ATOM 2991 N N . ALA A 1 375 ? -24.032 2.556 11.541 1.00 96.69 375 ALA A N 1
ATOM 2992 C CA . ALA A 1 375 ? -24.075 2.318 10.102 1.00 96.69 375 ALA A CA 1
ATOM 2993 C C . ALA A 1 375 ? -24.781 1.001 9.721 1.00 96.69 375 ALA A C 1
ATOM 2995 O O . ALA A 1 375 ? -25.387 0.919 8.655 1.00 96.69 375 ALA A O 1
ATOM 2996 N N . CYS A 1 376 ? -24.720 -0.021 10.581 1.00 97.56 376 CYS A N 1
ATOM 2997 C CA . CYS A 1 376 ? -25.346 -1.325 10.337 1.00 97.56 376 CYS A CA 1
ATOM 2998 C C . CYS A 1 376 ? -26.862 -1.297 10.579 1.00 97.56 376 CYS A C 1
ATOM 3000 O O . CYS A 1 376 ? -27.355 -0.646 11.506 1.00 97.56 376 CYS A O 1
ATOM 3002 N N . LYS A 1 377 ? -27.617 -2.065 9.784 1.00 97.00 377 LYS A N 1
ATOM 3003 C CA . LYS A 1 377 ? -29.095 -2.053 9.831 1.00 97.00 377 LYS A CA 1
ATOM 3004 C C . LYS A 1 377 ? -29.660 -2.813 11.031 1.00 97.00 377 LYS A C 1
ATOM 3006 O O . LYS A 1 377 ? -30.746 -2.494 11.509 1.00 97.00 377 LYS A O 1
ATOM 3011 N N . SER A 1 378 ? -28.941 -3.825 11.514 1.00 97.88 378 SER A N 1
ATOM 3012 C CA . SER A 1 378 ? -29.347 -4.669 12.640 1.00 97.88 378 SER A CA 1
ATOM 3013 C C . SER A 1 378 ? -28.173 -4.948 13.587 1.00 97.88 378 SER A C 1
ATOM 3015 O O . SER A 1 378 ? -27.033 -4.572 13.318 1.00 97.88 378 SER A O 1
ATOM 3017 N N . GLN A 1 379 ? -28.464 -5.561 14.739 1.00 97.69 379 GLN A N 1
ATOM 3018 C CA . GLN A 1 379 ? -27.432 -6.006 15.684 1.00 97.69 379 GLN A CA 1
ATOM 3019 C C . GLN A 1 379 ? -26.602 -7.167 15.115 1.00 97.69 379 GLN A C 1
ATOM 3021 O O . GLN A 1 379 ? -25.388 -7.164 15.262 1.00 97.69 379 GLN A O 1
ATOM 3026 N N . GLU A 1 380 ? -27.254 -8.115 14.442 1.00 97.88 380 GLU A N 1
ATOM 3027 C CA . GLU A 1 380 ? -26.609 -9.274 13.811 1.00 97.88 380 GLU A CA 1
ATOM 3028 C C . GLU A 1 380 ? -25.645 -8.846 12.696 1.00 97.88 380 GLU A C 1
ATOM 3030 O O . GLU A 1 380 ? -24.507 -9.300 12.652 1.00 97.88 380 GLU A O 1
ATOM 3035 N N . ASP A 1 381 ? -26.072 -7.900 11.852 1.00 97.56 381 ASP A N 1
ATOM 3036 C CA . ASP A 1 381 ? -25.244 -7.292 10.804 1.00 97.56 381 ASP A CA 1
ATOM 3037 C C . ASP A 1 381 ? -24.008 -6.608 11.409 1.00 97.56 381 ASP A C 1
ATOM 3039 O O . ASP A 1 381 ? -22.880 -6.835 10.980 1.00 97.56 381 ASP A O 1
ATOM 3043 N N . PHE A 1 382 ? -24.196 -5.848 12.493 1.00 98.12 382 PHE A N 1
ATOM 3044 C CA . PHE A 1 382 ? -23.088 -5.238 13.224 1.00 98.12 382 PHE A CA 1
ATOM 3045 C C . PHE A 1 382 ? -22.091 -6.265 13.777 1.00 98.12 382 PHE A C 1
ATOM 3047 O O . PHE A 1 382 ? -20.888 -6.063 13.642 1.00 98.12 382 PHE A O 1
ATOM 3054 N N . GLU A 1 383 ? -22.562 -7.341 14.406 1.00 97.81 383 GLU A N 1
ATOM 3055 C CA . GLU A 1 383 ? -21.692 -8.374 14.980 1.00 97.81 383 GLU A CA 1
ATOM 3056 C C . GLU A 1 383 ? -20.911 -9.121 13.895 1.00 97.81 383 GLU A C 1
ATOM 3058 O O . GLU A 1 383 ? -19.699 -9.303 14.037 1.00 97.81 383 GLU A O 1
ATOM 3063 N N . ALA A 1 384 ? -21.571 -9.470 12.786 1.00 97.44 384 ALA A N 1
ATOM 3064 C CA . ALA A 1 384 ? -20.930 -10.083 11.629 1.00 97.44 384 ALA A CA 1
ATOM 3065 C C . ALA A 1 384 ? -19.858 -9.161 11.029 1.00 97.44 384 ALA A C 1
ATOM 3067 O O . ALA A 1 384 ? -18.706 -9.563 10.874 1.00 97.44 384 ALA A O 1
ATOM 3068 N N . ARG A 1 385 ? -20.194 -7.889 10.772 1.00 97.06 385 ARG A N 1
ATOM 3069 C CA . ARG A 1 385 ? -19.241 -6.922 10.210 1.00 97.06 385 ARG A CA 1
ATOM 3070 C C . ARG A 1 385 ? -18.107 -6.586 11.167 1.00 97.06 385 ARG A C 1
ATOM 3072 O O . ARG A 1 385 ? -16.982 -6.419 10.717 1.00 97.06 385 ARG A O 1
ATOM 3079 N N . LEU A 1 386 ? -18.354 -6.511 12.475 1.00 97.00 386 LEU A N 1
ATOM 3080 C CA . LEU A 1 386 ? -17.296 -6.278 13.459 1.00 97.00 386 LEU A CA 1
ATOM 3081 C C . LEU A 1 386 ? -16.305 -7.450 13.521 1.00 97.00 386 LEU A C 1
ATOM 3083 O O . LEU A 1 386 ? -15.114 -7.208 13.706 1.00 97.00 386 LEU A O 1
ATOM 3087 N N . ALA A 1 387 ? -16.769 -8.693 13.344 1.00 97.25 387 ALA A N 1
ATOM 3088 C CA . ALA A 1 387 ? -15.902 -9.873 13.278 1.00 97.25 387 ALA A CA 1
ATOM 3089 C C . ALA A 1 387 ? -14.971 -9.861 12.048 1.00 97.25 387 ALA A C 1
ATOM 3091 O O . ALA A 1 387 ? -13.857 -10.383 12.112 1.00 97.25 387 ALA A O 1
ATOM 3092 N N . ASP A 1 388 ? -15.394 -9.204 10.965 1.00 97.62 388 ASP A N 1
ATOM 3093 C CA . ASP A 1 388 ? -14.600 -8.996 9.751 1.00 97.62 388 ASP A CA 1
ATOM 3094 C C . ASP A 1 388 ? -13.601 -7.827 9.856 1.00 97.62 388 ASP A C 1
ATOM 3096 O O . ASP A 1 388 ? -12.833 -7.598 8.919 1.00 97.62 388 ASP A O 1
ATOM 3100 N N . VAL A 1 389 ? -13.572 -7.088 10.975 1.00 97.50 389 VAL A N 1
ATOM 3101 C CA . VAL A 1 389 ? -12.618 -5.991 11.207 1.00 97.50 389 VAL A CA 1
ATOM 3102 C C . VAL A 1 389 ? -11.520 -6.424 12.175 1.00 97.50 389 VAL A C 1
ATOM 3104 O O . VAL A 1 389 ? -11.728 -6.585 13.380 1.00 97.50 389 VAL A O 1
ATOM 3107 N N . ARG A 1 390 ? -10.300 -6.534 11.654 1.00 96.88 390 ARG A N 1
ATOM 3108 C CA . ARG A 1 390 ? -9.078 -6.793 12.411 1.00 96.88 390 ARG A CA 1
ATOM 3109 C C . ARG A 1 390 ? -8.358 -5.494 12.731 1.00 96.88 390 ARG A C 1
ATOM 3111 O O . ARG A 1 390 ? -8.175 -4.624 11.886 1.00 96.88 390 ARG A O 1
ATOM 3118 N N . PHE A 1 391 ? -7.910 -5.396 13.970 1.00 94.81 391 PHE A N 1
ATOM 3119 C CA . PHE A 1 391 ? -7.160 -4.269 14.500 1.00 94.81 391 PHE A CA 1
ATOM 3120 C C . PHE A 1 391 ? -5.754 -4.764 14.813 1.00 94.81 391 PHE A C 1
ATOM 3122 O O . PHE A 1 391 ? -5.605 -5.644 15.657 1.00 94.81 391 PHE A O 1
ATOM 3129 N N . VAL A 1 392 ? -4.742 -4.238 14.125 1.00 94.94 392 VAL A N 1
ATOM 3130 C CA . VAL A 1 392 ? -3.364 -4.738 14.230 1.00 94.94 392 VAL A CA 1
ATOM 3131 C C . VAL A 1 392 ? -2.431 -3.578 14.566 1.00 94.94 392 VAL A C 1
ATOM 3133 O O . VAL A 1 392 ? -2.527 -2.491 13.992 1.00 94.94 392 VAL A O 1
ATOM 3136 N N . SER A 1 393 ? -1.543 -3.781 15.538 1.00 92.81 393 SER A N 1
ATOM 3137 C CA . SER A 1 393 ? -0.470 -2.829 15.834 1.00 92.81 393 SER A CA 1
ATOM 3138 C C . SER A 1 393 ? 0.575 -2.845 14.715 1.00 92.81 393 SER A C 1
ATOM 3140 O O . SER A 1 393 ? 0.764 -3.872 14.066 1.00 92.81 393 SER A O 1
ATOM 3142 N N . MET A 1 394 ? 1.268 -1.729 14.478 1.00 94.56 394 MET A N 1
ATOM 3143 C CA . MET A 1 394 ? 2.336 -1.706 13.471 1.00 94.56 394 MET A CA 1
ATOM 3144 C C . MET A 1 394 ? 3.421 -2.743 13.794 1.00 94.56 394 MET A C 1
ATOM 3146 O O . MET A 1 394 ? 3.916 -3.415 12.904 1.00 94.56 394 MET A O 1
ATOM 3150 N N . GLU A 1 395 ? 3.740 -2.934 15.074 1.00 94.56 395 GLU A N 1
ATOM 3151 C CA . GLU A 1 395 ? 4.743 -3.887 15.543 1.00 94.56 395 GLU A CA 1
ATOM 3152 C C . GLU A 1 395 ? 4.335 -5.336 15.273 1.00 94.56 395 GLU A C 1
ATOM 3154 O O . GLU A 1 395 ? 5.134 -6.109 14.755 1.00 94.56 395 GLU A O 1
ATOM 3159 N N . SER A 1 396 ? 3.088 -5.707 15.589 1.00 94.50 396 SER A N 1
ATOM 3160 C CA . SER A 1 396 ? 2.565 -7.047 15.290 1.00 94.50 396 SER A CA 1
ATOM 3161 C C . SER A 1 396 ? 2.555 -7.302 13.784 1.00 94.50 396 SER A C 1
ATOM 3163 O O . SER A 1 396 ? 2.955 -8.373 13.329 1.00 94.50 396 SER A O 1
ATOM 3165 N N . TRP A 1 397 ? 2.168 -6.289 13.008 1.00 96.25 397 TRP A N 1
ATOM 3166 C CA . TRP A 1 397 ? 2.155 -6.368 11.556 1.00 96.25 397 TRP A CA 1
ATOM 3167 C C . TRP A 1 397 ? 3.568 -6.511 10.968 1.00 96.25 397 TRP A C 1
ATOM 3169 O O . TRP A 1 397 ? 3.788 -7.392 10.139 1.00 96.25 397 TRP A O 1
ATOM 3179 N N . ILE A 1 398 ? 4.548 -5.755 11.472 1.00 95.88 398 ILE A N 1
ATOM 3180 C CA . ILE A 1 398 ? 5.962 -5.890 11.094 1.00 95.88 398 ILE A CA 1
ATOM 3181 C C . ILE A 1 398 ? 6.489 -7.292 11.433 1.00 95.88 398 ILE A C 1
ATOM 3183 O O . ILE A 1 398 ? 7.069 -7.965 10.584 1.00 95.88 398 ILE A O 1
ATOM 3187 N N . CYS A 1 399 ? 6.234 -7.779 12.649 1.00 94.38 399 CYS A N 1
ATOM 3188 C CA . CYS A 1 399 ? 6.652 -9.117 13.075 1.00 94.38 399 CYS A CA 1
ATOM 3189 C C . CYS A 1 399 ? 6.008 -10.251 12.259 1.00 94.38 399 CYS A C 1
ATOM 3191 O O . CYS A 1 399 ? 6.541 -11.357 12.242 1.00 94.38 399 CYS A O 1
ATOM 3193 N N . SER A 1 400 ? 4.872 -9.999 11.599 1.00 94.94 400 SER A N 1
ATOM 3194 C CA . SER A 1 400 ? 4.202 -10.981 10.736 1.00 94.94 400 SER A CA 1
ATOM 3195 C C . SER A 1 400 ? 4.845 -11.141 9.352 1.00 94.94 400 SER A C 1
ATOM 3197 O O . SER A 1 400 ? 4.509 -12.091 8.652 1.00 94.94 400 SER A O 1
ATOM 3199 N N . GLY A 1 401 ? 5.732 -10.224 8.942 1.00 92.81 401 GLY A N 1
ATOM 3200 C CA . GLY A 1 401 ? 6.347 -10.217 7.607 1.00 92.81 401 GLY A CA 1
ATOM 3201 C C . GLY A 1 401 ? 5.465 -9.631 6.497 1.00 92.81 401 GLY A C 1
ATOM 3202 O O . GLY A 1 401 ? 5.957 -9.340 5.417 1.00 92.81 401 GLY A O 1
ATOM 3203 N N . ALA A 1 402 ? 4.185 -9.346 6.766 1.00 93.00 402 ALA A N 1
ATOM 3204 C CA . ALA A 1 402 ? 3.236 -8.821 5.774 1.00 93.00 402 ALA A CA 1
ATOM 3205 C C . ALA A 1 402 ? 3.580 -7.422 5.211 1.00 93.00 402 ALA A C 1
ATOM 3207 O O . ALA A 1 402 ? 2.843 -6.901 4.380 1.00 93.00 402 ALA A O 1
ATOM 3208 N N . TRP A 1 403 ? 4.659 -6.795 5.685 1.00 94.69 403 TRP A N 1
ATOM 3209 C CA . TRP A 1 403 ? 5.129 -5.478 5.263 1.00 94.69 403 TRP A CA 1
ATOM 3210 C C . TRP A 1 403 ? 6.114 -5.520 4.091 1.00 94.69 403 TRP A C 1
ATOM 3212 O O . TRP A 1 403 ? 6.285 -4.492 3.440 1.00 94.69 403 TRP A O 1
ATOM 3222 N N . GLU A 1 404 ? 6.750 -6.667 3.829 1.00 91.56 404 GLU A N 1
ATOM 3223 C CA . GLU A 1 404 ? 7.894 -6.798 2.909 1.00 91.56 404 GLU A CA 1
ATOM 3224 C C . GLU A 1 404 ? 7.540 -6.464 1.450 1.00 91.56 404 GLU A C 1
ATOM 3226 O O . GLU A 1 404 ? 8.364 -5.924 0.716 1.00 91.56 404 GLU A O 1
ATOM 3231 N N . ASP A 1 405 ? 6.289 -6.698 1.049 1.00 89.62 405 ASP A N 1
ATOM 3232 C CA . ASP A 1 405 ? 5.779 -6.356 -0.288 1.00 89.62 405 ASP A CA 1
ATOM 3233 C C . ASP A 1 405 ? 5.337 -4.887 -0.417 1.00 89.62 405 ASP A C 1
ATOM 3235 O O . ASP A 1 405 ? 5.018 -4.403 -1.507 1.00 89.62 405 ASP A O 1
ATOM 3239 N N . ILE A 1 406 ? 5.278 -4.159 0.701 1.00 94.06 406 ILE A N 1
ATOM 3240 C CA . ILE A 1 406 ? 4.720 -2.805 0.767 1.00 94.06 406 ILE A CA 1
ATOM 3241 C C . ILE A 1 406 ? 5.810 -1.786 1.050 1.00 94.06 406 ILE A C 1
ATOM 3243 O O . ILE A 1 406 ? 5.820 -0.738 0.414 1.00 94.06 406 ILE A O 1
ATOM 3247 N N . PHE A 1 407 ? 6.717 -2.054 1.980 1.00 94.19 407 PHE A N 1
ATOM 3248 C CA . PHE A 1 407 ? 7.729 -1.098 2.409 1.00 94.19 407 PHE A CA 1
ATOM 3249 C C . PHE A 1 407 ? 9.124 -1.594 2.092 1.00 94.19 407 PHE A C 1
ATOM 3251 O O . PHE A 1 407 ? 9.433 -2.768 2.273 1.00 94.19 407 PHE A O 1
ATOM 3258 N N . GLU A 1 408 ? 9.991 -0.663 1.714 1.00 91.88 408 GLU A N 1
ATOM 3259 C CA . GLU A 1 408 ? 11.421 -0.907 1.840 1.00 91.88 408 GLU A CA 1
ATOM 3260 C C . GLU A 1 408 ? 11.805 -0.882 3.321 1.00 91.88 408 GLU A C 1
ATOM 3262 O O . GLU A 1 408 ? 11.258 -0.091 4.099 1.00 91.88 408 GLU A O 1
ATOM 3267 N N . ARG A 1 409 ? 12.777 -1.701 3.734 1.00 92.25 409 ARG A N 1
ATOM 3268 C CA . ARG A 1 409 ? 13.165 -1.808 5.152 1.00 92.25 409 ARG A CA 1
ATOM 3269 C C . ARG A 1 409 ? 13.492 -0.448 5.772 1.00 92.25 409 ARG A C 1
ATOM 3271 O O . ARG A 1 409 ? 13.037 -0.148 6.874 1.00 92.25 409 ARG A O 1
ATOM 3278 N N . LYS A 1 410 ? 14.189 0.403 5.013 1.00 93.75 410 LYS A N 1
ATOM 3279 C CA . LYS A 1 410 ? 14.579 1.760 5.431 1.00 93.75 410 LYS A CA 1
ATOM 3280 C C . LYS A 1 410 ? 13.394 2.676 5.758 1.00 93.75 410 LYS A C 1
ATOM 3282 O O . LYS A 1 410 ? 13.529 3.627 6.519 1.00 93.75 410 LYS A O 1
ATOM 3287 N N . GLU A 1 411 ? 12.216 2.415 5.186 1.00 92.94 411 GLU A N 1
ATOM 3288 C CA . GLU A 1 411 ? 11.002 3.183 5.487 1.00 92.94 411 GLU A CA 1
ATOM 3289 C C . GLU A 1 411 ? 10.447 2.880 6.886 1.00 92.94 411 GLU A C 1
ATOM 3291 O O . GLU A 1 411 ? 9.622 3.639 7.401 1.00 92.94 411 GLU A O 1
ATOM 3296 N N . LEU A 1 412 ? 10.888 1.773 7.491 1.00 95.25 412 LEU A N 1
ATOM 3297 C CA . LEU A 1 412 ? 10.445 1.267 8.785 1.00 95.25 412 LEU A CA 1
ATOM 3298 C C . LEU A 1 412 ? 11.574 1.220 9.828 1.00 95.25 412 LEU A C 1
ATOM 3300 O O . LEU A 1 412 ? 11.349 0.694 10.915 1.00 95.25 412 LEU A O 1
ATOM 3304 N N . ASP A 1 413 ? 12.753 1.792 9.557 1.00 95.12 413 ASP A N 1
ATOM 3305 C CA . ASP A 1 413 ? 13.921 1.739 10.458 1.00 95.12 413 ASP A CA 1
ATOM 3306 C C . ASP A 1 413 ? 13.581 2.155 11.897 1.00 95.12 413 ASP A C 1
ATOM 3308 O O . ASP A 1 413 ? 13.830 1.400 12.835 1.00 95.12 413 ASP A O 1
ATOM 3312 N N . ALA A 1 414 ? 12.893 3.288 12.073 1.00 94.62 414 ALA A N 1
ATOM 3313 C CA . ALA A 1 414 ? 12.473 3.768 13.394 1.00 94.62 414 ALA A CA 1
ATOM 3314 C C . ALA A 1 414 ? 11.533 2.789 14.128 1.00 94.62 414 ALA A C 1
ATOM 3316 O O . ALA A 1 414 ? 11.497 2.744 15.357 1.00 94.62 414 ALA A O 1
ATOM 3317 N N . TRP A 1 415 ? 10.750 2.001 13.388 1.00 94.75 415 TRP A N 1
ATOM 3318 C CA . TRP A 1 415 ? 9.908 0.956 13.964 1.00 94.75 415 TRP A CA 1
ATOM 3319 C C . TRP A 1 415 ? 10.714 -0.294 14.316 1.00 94.75 415 TRP A C 1
ATOM 3321 O O . TRP A 1 415 ? 10.474 -0.880 15.371 1.00 94.75 415 TRP A O 1
ATOM 3331 N N . PHE A 1 416 ? 11.680 -0.695 13.485 1.00 96.12 416 PHE A N 1
ATOM 3332 C CA . PHE A 1 416 ? 12.570 -1.816 13.797 1.00 96.12 416 PHE A CA 1
ATOM 3333 C C . PHE A 1 416 ? 13.414 -1.547 15.043 1.00 96.12 416 PHE A C 1
ATOM 3335 O O . PHE A 1 416 ? 13.503 -2.423 15.904 1.00 96.12 416 PHE A O 1
ATOM 3342 N N . GLU A 1 417 ? 13.973 -0.342 15.167 1.00 96.00 417 GLU A N 1
ATOM 3343 C CA . GLU A 1 417 ? 14.700 0.100 16.362 1.00 96.00 417 GLU A CA 1
ATOM 3344 C C . GLU A 1 417 ? 13.810 0.002 17.605 1.00 96.00 417 GLU A C 1
ATOM 3346 O O . GLU A 1 417 ? 14.168 -0.659 18.578 1.00 96.00 417 GLU A O 1
ATOM 3351 N N . HIS A 1 418 ? 12.589 0.538 17.537 1.00 93.50 418 HIS A N 1
ATOM 3352 C CA . HIS A 1 418 ? 11.638 0.470 18.644 1.00 93.50 418 HIS A CA 1
ATOM 3353 C C . HIS A 1 418 ? 11.267 -0.962 19.057 1.00 93.50 418 HIS A C 1
ATOM 3355 O O . HIS A 1 418 ? 11.165 -1.269 20.247 1.00 93.50 418 HIS A O 1
ATOM 3361 N N . ILE A 1 419 ? 11.051 -1.858 18.090 1.00 95.00 419 ILE A N 1
ATOM 3362 C CA . ILE A 1 419 ? 10.745 -3.268 18.369 1.00 95.00 419 ILE A CA 1
ATOM 3363 C C . ILE A 1 419 ? 11.939 -3.947 19.052 1.00 95.00 419 ILE A C 1
ATOM 3365 O O . ILE A 1 419 ? 11.739 -4.713 19.999 1.00 95.00 419 ILE A O 1
ATOM 3369 N N . ALA A 1 420 ? 13.165 -3.655 18.606 1.00 96.06 420 ALA A N 1
ATOM 3370 C CA . ALA A 1 420 ? 14.383 -4.174 19.218 1.00 96.06 420 ALA A CA 1
ATOM 3371 C C . ALA A 1 420 ? 14.537 -3.685 20.668 1.00 96.06 420 ALA A C 1
ATOM 3373 O O . ALA A 1 420 ? 14.665 -4.511 21.571 1.00 96.06 420 ALA A O 1
ATOM 3374 N N . GLU A 1 421 ? 14.404 -2.378 20.913 1.00 94.75 421 GLU A N 1
ATOM 3375 C CA . GLU A 1 421 ? 14.457 -1.787 22.258 1.00 94.75 421 GLU A CA 1
ATOM 3376 C C . GLU A 1 421 ? 13.400 -2.388 23.194 1.00 94.75 421 GLU A C 1
ATOM 3378 O O . GLU A 1 421 ? 13.685 -2.745 24.341 1.00 94.75 421 GLU A O 1
ATOM 3383 N N . LYS A 1 422 ? 12.164 -2.556 22.705 1.00 91.88 422 LYS A N 1
ATOM 3384 C CA . LYS A 1 422 ? 11.076 -3.161 23.482 1.00 91.88 422 LYS A CA 1
ATOM 3385 C C . LYS A 1 422 ? 11.382 -4.615 23.839 1.00 91.88 422 LYS A C 1
ATOM 3387 O O . LYS A 1 422 ? 11.100 -5.037 24.962 1.00 91.88 422 LYS A O 1
ATOM 3392 N N . LYS A 1 423 ? 11.966 -5.378 22.912 1.00 94.75 423 LYS A N 1
ATOM 3393 C CA . LYS A 1 423 ? 12.371 -6.768 23.148 1.00 94.75 423 LYS A CA 1
ATOM 3394 C C . LYS A 1 423 ? 13.474 -6.854 24.204 1.00 94.75 423 LYS A C 1
ATOM 3396 O O . LYS A 1 423 ? 13.336 -7.632 25.145 1.00 94.75 423 LYS A O 1
ATOM 3401 N N . GLU A 1 424 ? 14.502 -6.014 24.110 1.00 96.19 424 GLU A N 1
ATOM 3402 C CA . GLU A 1 424 ? 15.571 -5.939 25.114 1.00 96.19 424 GLU A CA 1
ATOM 3403 C C . GLU A 1 424 ? 15.026 -5.563 26.500 1.00 96.19 424 GLU A C 1
ATOM 3405 O O . GLU A 1 424 ? 15.380 -6.185 27.505 1.00 96.19 424 GLU A O 1
ATOM 3410 N N . ALA A 1 425 ? 14.103 -4.597 26.568 1.00 93.88 425 ALA A N 1
ATOM 3411 C CA . ALA A 1 425 ? 13.454 -4.203 27.815 1.00 93.88 425 ALA A CA 1
ATOM 3412 C C . ALA A 1 425 ? 12.625 -5.345 28.432 1.00 93.88 425 ALA A C 1
ATOM 3414 O O . ALA A 1 425 ? 12.667 -5.549 29.649 1.00 93.88 425 ALA A O 1
ATOM 3415 N N . MET A 1 426 ? 11.903 -6.115 27.610 1.00 93.62 426 MET A N 1
ATOM 3416 C CA . MET A 1 426 ? 11.150 -7.293 28.056 1.00 93.62 426 MET A CA 1
ATOM 3417 C C . MET A 1 426 ? 12.074 -8.403 28.577 1.00 93.62 426 MET A C 1
ATOM 3419 O O . MET A 1 426 ? 11.812 -8.968 29.639 1.00 93.62 426 MET A O 1
ATOM 3423 N N . GLU A 1 427 ? 13.179 -8.687 27.886 1.00 96.31 427 GLU A N 1
ATOM 3424 C CA . GLU A 1 427 ? 14.174 -9.681 28.314 1.00 96.31 427 GLU A CA 1
ATOM 3425 C C . GLU A 1 427 ? 14.878 -9.266 29.621 1.00 96.31 427 GLU A C 1
ATOM 3427 O O . GLU A 1 427 ? 15.078 -10.086 30.529 1.00 96.31 427 GLU A O 1
ATOM 3432 N N . ALA A 1 428 ? 15.193 -7.976 29.770 1.00 96.56 428 ALA A N 1
ATOM 3433 C CA . ALA A 1 428 ? 15.764 -7.420 30.992 1.00 96.56 428 ALA A CA 1
ATOM 3434 C C . ALA A 1 428 ? 14.784 -7.494 32.178 1.00 96.56 428 ALA A C 1
ATOM 3436 O O . ALA A 1 428 ? 15.189 -7.854 33.290 1.00 96.56 428 ALA A O 1
ATOM 3437 N N . ALA A 1 429 ? 13.499 -7.199 31.952 1.00 95.06 429 ALA A N 1
ATOM 3438 C CA . ALA A 1 429 ? 12.450 -7.318 32.964 1.00 95.06 429 ALA A CA 1
ATOM 3439 C C . ALA A 1 429 ? 12.265 -8.776 33.416 1.00 95.06 429 ALA A C 1
ATOM 3441 O O . ALA A 1 429 ? 12.329 -9.048 34.616 1.00 95.06 429 ALA A O 1
ATOM 3442 N N . ALA A 1 430 ? 12.171 -9.718 32.472 1.00 95.31 430 ALA A N 1
ATOM 3443 C CA . ALA A 1 430 ? 12.061 -11.148 32.767 1.00 95.31 430 ALA A CA 1
ATOM 3444 C C . ALA A 1 430 ? 13.272 -11.676 33.563 1.00 95.31 430 ALA A C 1
ATOM 3446 O O . ALA A 1 430 ? 13.128 -12.450 34.510 1.00 95.31 430 ALA A O 1
ATOM 3447 N N . THR A 1 431 ? 14.481 -11.205 33.239 1.00 96.00 431 THR A N 1
ATOM 3448 C CA . THR A 1 431 ? 15.709 -11.555 33.976 1.00 96.00 431 THR A CA 1
ATOM 3449 C C . THR A 1 431 ? 15.723 -10.983 35.396 1.00 96.00 431 THR A C 1
ATOM 3451 O O . THR A 1 431 ? 16.266 -11.590 36.322 1.00 96.00 431 THR A O 1
ATOM 3454 N N . LYS A 1 432 ? 15.153 -9.793 35.601 1.00 95.50 432 LYS A N 1
ATOM 3455 C CA . LYS A 1 432 ? 15.037 -9.187 36.931 1.00 95.50 432 LYS A CA 1
ATOM 3456 C C . LYS A 1 432 ? 14.015 -9.930 37.792 1.00 95.50 432 LYS A C 1
ATOM 3458 O O . LYS A 1 432 ? 14.284 -10.163 38.968 1.00 95.50 432 LYS A O 1
ATOM 3463 N N . GLU A 1 433 ? 12.885 -10.324 37.212 1.00 93.38 433 GLU A N 1
ATOM 3464 C CA . GLU A 1 433 ? 11.847 -11.103 37.894 1.00 93.38 433 GLU A CA 1
ATOM 3465 C C . GLU A 1 433 ? 12.344 -12.495 38.293 1.00 93.38 433 GLU A C 1
ATOM 3467 O O . GLU A 1 433 ? 12.162 -12.893 39.443 1.00 93.38 433 GLU A O 1
ATOM 3472 N N . SER A 1 434 ? 13.062 -13.196 37.410 1.00 92.00 434 SER A N 1
ATOM 3473 C CA . SER A 1 434 ? 13.636 -14.511 37.731 1.00 92.00 434 SER A CA 1
ATOM 3474 C C . SER A 1 434 ? 14.668 -14.440 38.863 1.00 92.00 434 SER A C 1
ATOM 3476 O O . SER A 1 434 ? 14.666 -15.279 39.766 1.00 92.00 434 SER A O 1
ATOM 3478 N N . LYS A 1 435 ? 15.498 -13.387 38.890 1.00 92.25 435 LYS A N 1
ATOM 3479 C CA . LYS A 1 435 ? 16.421 -13.125 40.007 1.00 92.25 435 LYS A CA 1
ATOM 3480 C C . LYS A 1 435 ? 15.679 -12.859 41.316 1.00 92.25 435 LYS A C 1
ATOM 3482 O O . LYS A 1 435 ? 16.082 -13.394 42.346 1.00 92.25 435 LYS A O 1
ATOM 3487 N N . LEU A 1 436 ? 14.603 -12.070 41.291 1.00 91.69 436 LEU A N 1
ATOM 3488 C CA . LEU A 1 436 ? 13.799 -11.787 42.485 1.00 91.69 436 LEU A CA 1
ATOM 3489 C C . LEU A 1 436 ? 13.088 -13.039 43.016 1.00 91.69 436 LEU A C 1
ATOM 3491 O O . LEU A 1 436 ? 13.092 -13.250 44.226 1.00 91.69 436 LEU A O 1
ATOM 3495 N N . ALA A 1 437 ? 12.558 -13.887 42.131 1.00 88.31 437 ALA A N 1
ATOM 3496 C CA . ALA A 1 437 ? 11.949 -15.162 42.507 1.00 88.31 437 ALA A CA 1
ATOM 3497 C C . ALA A 1 437 ? 12.971 -16.104 43.173 1.00 88.31 437 ALA A C 1
ATOM 3499 O O . ALA A 1 437 ? 12.739 -16.581 44.281 1.00 88.31 437 ALA A O 1
ATOM 3500 N N . SER A 1 438 ? 14.158 -16.268 42.574 1.00 84.31 438 SER A N 1
ATOM 3501 C CA . SER A 1 438 ? 15.223 -17.113 43.145 1.00 84.31 438 SER A CA 1
ATOM 3502 C C . SER A 1 438 ? 15.776 -16.602 44.488 1.00 84.31 438 SER A C 1
ATOM 3504 O O . SER A 1 438 ? 16.211 -17.387 45.328 1.00 84.31 438 SER A O 1
ATOM 3506 N N . ALA A 1 439 ? 15.741 -15.286 44.729 1.00 82.38 439 ALA A N 1
ATOM 3507 C CA . ALA A 1 439 ? 16.174 -14.692 45.995 1.00 82.38 439 ALA A CA 1
ATOM 3508 C C . ALA A 1 439 ? 15.138 -14.848 47.125 1.00 82.38 439 ALA A C 1
ATOM 3510 O O . ALA A 1 439 ? 15.505 -14.758 48.300 1.00 82.38 439 ALA A O 1
ATOM 3511 N N . ALA A 1 440 ? 13.862 -15.055 46.786 1.00 76.38 440 ALA A N 1
ATOM 3512 C CA . ALA A 1 440 ? 12.795 -15.304 47.749 1.00 76.38 440 ALA A CA 1
ATOM 3513 C C . ALA A 1 440 ? 12.804 -16.762 48.242 1.00 76.38 440 ALA A C 1
ATOM 3515 O O . ALA A 1 440 ? 12.716 -16.984 49.448 1.00 76.38 440 ALA A O 1
ATOM 3516 N N . GLU A 1 441 ? 13.02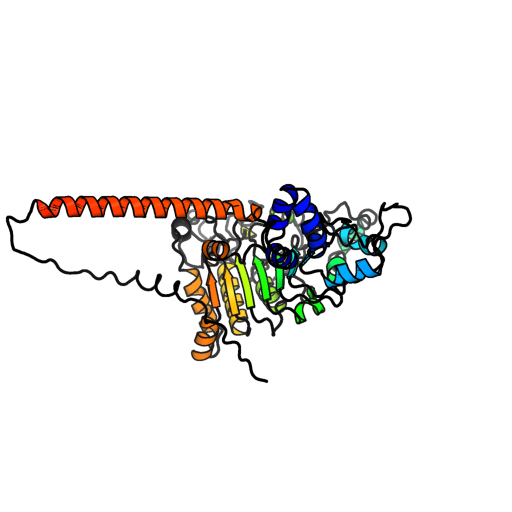9 -17.734 47.350 1.00 71.38 441 GLU A N 1
ATOM 3517 C CA . GLU A 1 441 ? 13.122 -19.161 47.714 1.00 71.38 441 GLU A CA 1
ATOM 3518 C C . GLU A 1 441 ? 14.305 -19.449 48.658 1.00 71.38 441 GLU A C 1
ATOM 3520 O O . GLU A 1 441 ? 14.180 -20.227 49.598 1.00 71.38 441 GLU A O 1
ATOM 3525 N N . GLY A 1 442 ? 15.426 -18.729 48.520 1.00 60.09 442 GLY A N 1
ATOM 3526 C CA . GLY A 1 442 ? 16.573 -18.849 49.433 1.00 60.09 442 GLY A CA 1
ATOM 3527 C C . GLY A 1 442 ? 16.355 -18.308 50.859 1.00 60.09 442 GLY A C 1
ATOM 3528 O O . GLY A 1 442 ? 17.263 -18.408 51.685 1.00 60.09 442 GLY A O 1
ATOM 3529 N N . LYS A 1 443 ? 15.195 -17.704 51.163 1.00 59.31 443 LYS A N 1
ATOM 3530 C CA . LYS A 1 443 ? 14.841 -17.218 52.511 1.00 59.31 443 LYS A CA 1
ATOM 3531 C C . LYS A 1 443 ? 13.756 -18.039 53.207 1.00 59.31 443 LYS A C 1
ATOM 3533 O O . LYS A 1 443 ? 13.624 -17.900 54.422 1.00 59.31 443 LYS A O 1
ATOM 3538 N N . GLU A 1 444 ? 13.017 -18.892 52.499 1.00 55.66 444 GLU A N 1
ATOM 3539 C CA . GLU A 1 444 ? 11.987 -19.738 53.122 1.00 55.66 444 GLU A CA 1
ATOM 3540 C C . GLU A 1 444 ? 12.587 -20.937 53.876 1.00 55.66 444 GLU A C 1
ATOM 3542 O O . GLU A 1 444 ? 12.065 -21.309 54.925 1.00 55.66 444 GLU A O 1
ATOM 3547 N N . ASP A 1 445 ? 13.769 -21.425 53.483 1.00 55.19 445 ASP A N 1
ATOM 3548 C CA . ASP A 1 445 ? 14.489 -22.474 54.231 1.00 55.19 445 ASP A CA 1
ATOM 3549 C C . ASP A 1 445 ? 15.100 -21.990 55.565 1.00 55.19 445 ASP A C 1
ATOM 3551 O O . ASP A 1 445 ? 15.589 -22.793 56.360 1.00 55.19 445 ASP A O 1
ATOM 3555 N N . ALA A 1 446 ? 15.057 -20.683 55.853 1.00 54.16 446 ALA A N 1
ATOM 3556 C CA . ALA A 1 446 ? 15.527 -20.106 57.117 1.00 54.16 446 ALA A CA 1
ATOM 3557 C C . ALA A 1 446 ? 14.389 -19.713 58.081 1.00 54.16 446 ALA A C 1
ATOM 3559 O O . ALA A 1 446 ? 14.666 -19.277 59.198 1.00 54.16 446 ALA A O 1
ATOM 3560 N N . ILE A 1 447 ? 13.119 -19.849 57.672 1.00 52.81 447 ILE A N 1
ATOM 3561 C CA . ILE A 1 447 ? 11.944 -19.432 58.457 1.00 52.81 447 ILE A CA 1
ATOM 3562 C C . ILE A 1 447 ? 10.907 -20.571 58.483 1.00 52.81 447 ILE A C 1
ATOM 3564 O O . ILE A 1 447 ? 9.720 -20.383 58.248 1.00 52.81 447 ILE A O 1
ATOM 3568 N N . VAL A 1 448 ? 11.357 -21.784 58.815 1.00 50.47 448 VAL A N 1
ATOM 3569 C CA . VAL A 1 448 ? 10.498 -22.838 59.391 1.00 50.47 448 VAL A CA 1
ATOM 3570 C C . VAL A 1 448 ? 10.817 -22.959 60.878 1.00 50.47 448 VAL A C 1
ATOM 3572 O O . VAL A 1 448 ? 11.123 -24.014 61.412 1.00 50.47 448 VAL A O 1
ATOM 3575 N N . GLU A 1 449 ? 10.756 -21.833 61.573 1.00 51.06 449 GLU A N 1
ATOM 3576 C CA . GLU A 1 449 ? 10.424 -21.816 62.986 1.00 51.06 449 GLU A CA 1
ATOM 3577 C C . GLU A 1 449 ? 9.751 -20.471 63.243 1.00 51.06 449 GLU A C 1
ATOM 3579 O O . GLU A 1 449 ? 10.298 -19.416 62.932 1.00 51.06 449 GLU A O 1
ATOM 3584 N N . THR A 1 450 ? 8.561 -20.514 63.834 1.00 52.56 450 THR A N 1
ATOM 3585 C CA . THR A 1 450 ? 7.739 -19.385 64.298 1.00 52.56 450 THR A CA 1
ATOM 3586 C C . THR A 1 450 ? 6.703 -18.771 63.329 1.00 52.56 450 THR A C 1
ATOM 3588 O O . THR A 1 450 ? 7.009 -18.027 62.408 1.00 52.56 450 THR A O 1
ATOM 3591 N N . VAL A 1 451 ? 5.441 -18.955 63.750 1.00 44.00 451 VAL A N 1
ATOM 3592 C CA . VAL A 1 451 ? 4.257 -18.079 63.604 1.00 44.00 451 VAL A CA 1
ATOM 3593 C C . VAL A 1 451 ? 3.179 -18.504 62.595 1.00 44.00 451 VAL A C 1
ATOM 3595 O O . VAL A 1 451 ? 3.139 -18.109 61.436 1.00 44.00 451 VAL A O 1
ATOM 3598 N N . MET A 1 452 ? 2.182 -19.207 63.147 1.00 49.41 452 MET A N 1
ATOM 3599 C CA . MET A 1 452 ? 0.785 -19.131 62.721 1.00 49.41 452 MET A CA 1
ATOM 3600 C C . MET A 1 452 ? 0.190 -17.761 63.086 1.00 49.41 452 MET A C 1
ATOM 3602 O O . MET A 1 452 ? 0.175 -17.430 64.272 1.00 49.41 452 MET A O 1
ATOM 3606 N N . LYS A 1 453 ? -0.390 -17.041 62.115 1.00 48.75 453 LYS A N 1
ATOM 3607 C CA . LYS A 1 453 ? -1.750 -16.444 62.132 1.00 48.75 453 LYS A CA 1
ATOM 3608 C C . LYS A 1 453 ? -1.874 -15.245 61.178 1.00 48.75 453 LYS A C 1
ATOM 3610 O O . LYS A 1 453 ? -0.966 -14.441 61.057 1.00 48.75 453 LYS A O 1
ATOM 3615 N N . GLU A 1 454 ? -3.092 -15.139 60.641 1.00 43.69 454 GLU A N 1
ATOM 3616 C CA . GLU A 1 454 ? -3.731 -14.013 59.937 1.00 43.69 454 GLU A CA 1
ATOM 3617 C C . GLU A 1 454 ? -3.565 -13.915 58.409 1.00 43.69 454 GLU A C 1
ATOM 3619 O O . GLU A 1 454 ? -2.526 -13.573 57.859 1.00 43.69 454 GLU A O 1
ATOM 3624 N N . GLN A 1 455 ? -4.686 -14.190 57.728 1.00 43.72 455 GLN A N 1
ATOM 3625 C CA . GLN A 1 455 ? -4.940 -13.914 56.315 1.00 43.72 455 GLN A CA 1
ATOM 3626 C C . GLN A 1 455 ? -5.504 -12.494 56.134 1.00 43.72 455 GLN A C 1
ATOM 3628 O O . GLN A 1 455 ? -6.445 -12.136 56.851 1.00 43.72 455 GLN A O 1
ATOM 3633 N N . PRO A 1 456 ? -5.080 -11.746 55.099 1.00 41.91 456 PRO A N 1
ATOM 3634 C CA . PRO A 1 456 ? -5.844 -10.622 54.576 1.00 41.91 456 PRO A CA 1
ATOM 3635 C C . PRO A 1 456 ? -6.533 -10.928 53.233 1.00 41.91 456 PRO A C 1
ATOM 3637 O O . PRO A 1 456 ? -6.069 -11.709 52.406 1.00 41.91 456 PRO A O 1
ATOM 3640 N N . LYS A 1 457 ? -7.675 -10.253 53.060 1.00 41.06 457 LYS A N 1
ATOM 3641 C CA . LYS A 1 457 ? -8.619 -10.254 51.930 1.00 41.06 457 LYS A CA 1
ATOM 3642 C C . LYS A 1 457 ? -7.989 -9.937 50.564 1.00 41.06 457 LYS A C 1
ATOM 3644 O O . LYS A 1 457 ? -7.262 -8.958 50.428 1.00 41.06 457 LYS A O 1
ATOM 3649 N N . LEU A 1 458 ? -8.431 -10.682 49.545 1.00 35.91 458 LEU A N 1
ATOM 3650 C CA . LEU A 1 458 ? -8.264 -10.378 48.119 1.00 35.91 458 LEU A CA 1
ATOM 3651 C C . LEU A 1 458 ? -9.034 -9.109 47.700 1.00 35.91 458 LEU A C 1
ATOM 3653 O O . LEU A 1 458 ? -10.228 -8.984 47.976 1.00 35.91 458 LEU A O 1
ATOM 3657 N N . VAL A 1 459 ? -8.365 -8.234 46.946 1.00 34.25 459 VAL A N 1
ATOM 3658 C CA . VAL A 1 459 ? -8.960 -7.185 46.101 1.00 34.25 459 VAL A CA 1
ATOM 3659 C C . VAL A 1 459 ? -8.840 -7.650 44.646 1.00 34.25 459 VAL A C 1
ATOM 3661 O O . VAL A 1 459 ? -7.785 -8.123 44.229 1.00 34.25 459 VAL A O 1
ATOM 3664 N N . SER A 1 460 ? -9.933 -7.580 43.888 1.00 39.22 460 SER A N 1
ATOM 3665 C CA . SER A 1 460 ? -10.060 -8.128 42.533 1.00 39.22 460 SER A CA 1
ATOM 3666 C C . SER A 1 460 ? -9.439 -7.227 41.461 1.00 39.22 460 SER A C 1
ATOM 3668 O O . SER A 1 460 ? -9.937 -6.129 41.218 1.00 39.22 460 SER A O 1
ATOM 3670 N N . ALA A 1 461 ? -8.416 -7.734 40.771 1.00 42.12 461 ALA A N 1
ATOM 3671 C CA . ALA A 1 461 ? -7.936 -7.241 39.483 1.00 42.12 461 ALA A CA 1
ATOM 3672 C C . ALA A 1 461 ? -8.792 -7.864 38.364 1.00 42.12 461 ALA A C 1
ATOM 3674 O O . ALA A 1 461 ? -8.692 -9.064 38.101 1.00 42.12 461 ALA A O 1
ATOM 3675 N N . ALA A 1 462 ? -9.680 -7.072 37.759 1.00 39.91 462 ALA A N 1
ATOM 3676 C CA . ALA A 1 462 ? -10.645 -7.547 36.762 1.00 39.91 462 ALA A CA 1
ATOM 3677 C C . ALA A 1 462 ? -10.576 -6.825 35.402 1.00 39.91 462 ALA A C 1
ATOM 3679 O O . ALA A 1 462 ? -11.373 -7.148 34.533 1.00 39.91 462 ALA A O 1
ATOM 3680 N N . GLU A 1 463 ? -9.626 -5.914 35.164 1.00 40.19 463 GLU A N 1
ATOM 3681 C CA . GLU A 1 463 ? -9.558 -5.172 33.885 1.00 40.19 463 GLU A CA 1
ATOM 3682 C C . GLU A 1 463 ? -8.389 -5.560 32.956 1.00 40.19 463 GLU A C 1
ATOM 3684 O O . GLU A 1 463 ? -8.403 -5.177 31.794 1.00 40.19 463 GLU A O 1
ATOM 3689 N N . GLU A 1 464 ? -7.423 -6.383 33.386 1.00 44.50 464 GLU A N 1
ATOM 3690 C CA . GLU A 1 464 ? -6.262 -6.769 32.547 1.00 44.50 464 GLU A CA 1
ATOM 3691 C C . GLU A 1 464 ? -6.411 -8.120 31.817 1.00 44.50 464 GLU A C 1
ATOM 3693 O O . GLU A 1 464 ? -5.604 -8.458 30.955 1.00 44.50 464 GLU A O 1
ATOM 3698 N N . LYS A 1 465 ? -7.449 -8.915 32.113 1.00 42.22 465 LYS A N 1
ATOM 3699 C CA . LYS A 1 465 ? -7.605 -10.263 31.523 1.00 42.22 465 LYS A CA 1
ATOM 3700 C C . LYS A 1 465 ? -8.278 -10.304 30.150 1.00 42.22 465 LYS A C 1
ATOM 3702 O O . LYS A 1 465 ? -8.241 -11.348 29.505 1.00 42.22 465 LYS A O 1
ATOM 3707 N N . GLU A 1 466 ? -8.862 -9.203 29.689 1.00 42.56 466 GLU A N 1
ATOM 3708 C CA . GLU A 1 466 ? -9.543 -9.161 28.387 1.00 42.56 466 GLU A CA 1
ATOM 3709 C C . GLU A 1 466 ? -8.580 -8.831 27.227 1.00 42.56 466 GLU A C 1
ATOM 3711 O O . GLU A 1 466 ? -8.849 -9.179 26.081 1.00 42.56 466 GLU A O 1
ATOM 3716 N N . GLU A 1 467 ? -7.414 -8.239 27.520 1.00 45.72 467 GLU A N 1
ATOM 3717 C CA . GLU A 1 467 ? -6.430 -7.804 26.514 1.00 45.72 467 GLU A CA 1
ATOM 3718 C C . GLU A 1 467 ? -5.560 -8.973 26.000 1.00 45.72 467 GLU A C 1
ATOM 3720 O O . GLU A 1 467 ? -5.339 -9.096 24.799 1.00 45.72 467 GLU A O 1
ATOM 3725 N N . ALA A 1 468 ? -5.180 -9.922 26.866 1.00 44.34 468 ALA A N 1
ATOM 3726 C CA . ALA A 1 468 ? -4.383 -11.097 26.477 1.00 44.34 468 ALA A CA 1
ATOM 3727 C C . ALA A 1 468 ? -5.204 -12.242 25.836 1.00 44.34 468 ALA A C 1
ATOM 3729 O O . ALA A 1 468 ? -4.658 -13.098 25.139 1.00 44.34 468 ALA A O 1
ATOM 3730 N N . ALA A 1 469 ? -6.522 -12.285 26.061 1.00 41.62 469 ALA A N 1
ATOM 3731 C CA . ALA A 1 469 ? -7.371 -13.379 25.581 1.00 41.62 469 ALA A CA 1
ATOM 3732 C C . ALA A 1 469 ? -7.746 -13.255 24.091 1.00 41.62 469 ALA A C 1
ATOM 3734 O O . ALA A 1 469 ? -8.052 -14.261 23.457 1.00 41.62 469 ALA A O 1
ATOM 3735 N N . VAL A 1 470 ? -7.692 -12.048 23.516 1.00 43.88 470 VAL A N 1
ATOM 3736 C CA . VAL A 1 470 ? -8.085 -11.796 22.116 1.00 43.88 470 VAL A CA 1
ATOM 3737 C C . VAL A 1 470 ? -6.886 -11.837 21.157 1.00 43.88 470 VAL A C 1
ATOM 3739 O O . VAL A 1 470 ? -7.053 -12.176 19.990 1.00 43.88 470 VAL A O 1
ATOM 3742 N N . GLU A 1 471 ? -5.668 -11.581 21.640 1.00 39.75 471 GLU A N 1
ATOM 3743 C CA . GLU A 1 471 ? -4.442 -11.586 20.820 1.00 39.75 471 GLU A CA 1
ATOM 3744 C C . GLU A 1 471 ? -3.866 -13.003 20.580 1.00 39.75 471 GLU A C 1
ATOM 3746 O O . GLU A 1 471 ? -3.001 -13.190 19.732 1.00 39.75 471 GLU A O 1
ATOM 3751 N N . SER A 1 472 ? -4.384 -14.029 21.274 1.00 38.44 472 SER A N 1
ATOM 3752 C CA . SER A 1 472 ? -3.959 -15.437 21.123 1.00 38.44 472 SER A CA 1
ATOM 3753 C C . SER A 1 472 ? -4.834 -16.281 20.182 1.00 38.44 472 SER A C 1
ATOM 3755 O O . SER A 1 472 ? -4.598 -17.482 20.027 1.00 38.44 472 SER A O 1
ATOM 3757 N N . ALA A 1 473 ? -5.830 -15.682 19.521 1.00 36.03 473 ALA A N 1
ATOM 3758 C CA . ALA A 1 473 ? -6.646 -16.383 18.537 1.00 36.03 473 ALA A CA 1
ATOM 3759 C C . ALA A 1 473 ? -5.839 -16.617 17.246 1.00 36.03 473 ALA A C 1
ATOM 3761 O O . ALA A 1 473 ? -5.800 -15.778 16.347 1.00 36.03 473 ALA A O 1
ATOM 3762 N N . ALA A 1 474 ? -5.179 -17.775 17.168 1.00 36.34 474 ALA A N 1
ATOM 3763 C CA . ALA A 1 474 ? -4.553 -18.265 15.946 1.00 36.34 474 ALA A CA 1
ATOM 3764 C C . ALA A 1 474 ? -5.568 -18.278 14.781 1.00 36.34 474 ALA A C 1
ATOM 3766 O O . ALA A 1 474 ? -6.750 -18.569 15.002 1.00 36.34 474 ALA A O 1
ATOM 3767 N N . PRO A 1 475 ? -5.138 -17.991 13.538 1.00 36.41 475 PRO A N 1
ATOM 3768 C CA . PRO A 1 475 ? -6.030 -18.003 12.386 1.00 36.41 475 PRO A CA 1
ATOM 3769 C C . PRO A 1 475 ? -6.686 -19.386 12.221 1.00 36.41 475 PRO A C 1
ATOM 3771 O O . PRO A 1 475 ? -6.033 -20.409 12.462 1.00 36.41 475 PRO A O 1
ATOM 3774 N N . PRO A 1 476 ? -7.964 -19.456 11.799 1.00 35.75 476 PRO A N 1
ATOM 3775 C CA . PRO A 1 476 ? -8.589 -20.731 11.486 1.00 35.75 476 PRO A CA 1
ATOM 3776 C C . PRO A 1 476 ? -7.801 -21.398 10.356 1.00 35.75 476 PRO A C 1
ATOM 3778 O O . PRO A 1 476 ? -7.586 -20.800 9.302 1.00 35.75 476 PRO A O 1
ATOM 3781 N N . LYS A 1 477 ? -7.362 -22.640 10.591 1.00 32.97 477 LYS A N 1
ATOM 3782 C CA . LYS A 1 477 ? -6.781 -23.496 9.553 1.00 32.97 477 LYS A CA 1
ATOM 3783 C C . LYS A 1 477 ? -7.768 -23.569 8.390 1.00 32.97 477 LYS A C 1
ATOM 3785 O O . LYS A 1 477 ? -8.898 -24.026 8.575 1.00 32.97 477 LYS A O 1
ATOM 3790 N N . SER A 1 478 ? -7.337 -23.124 7.213 1.00 31.94 478 SER A N 1
ATOM 3791 C CA . SER A 1 478 ? -8.034 -23.384 5.962 1.00 31.94 478 SER A CA 1
ATOM 3792 C C . SER A 1 478 ? -8.204 -24.895 5.821 1.00 31.94 478 SER A C 1
ATOM 3794 O O . SER A 1 478 ? -7.243 -25.661 5.808 1.00 31.94 478 SER A O 1
ATOM 3796 N N . THR A 1 479 ? -9.453 -25.341 5.792 1.00 33.03 479 THR A N 1
ATOM 3797 C CA . THR A 1 479 ? -9.788 -26.701 5.391 1.00 33.03 479 THR A CA 1
ATOM 3798 C C . THR A 1 479 ? -9.843 -26.701 3.872 1.00 33.03 479 THR A C 1
ATOM 3800 O O . THR A 1 479 ? -10.807 -26.232 3.272 1.00 33.03 479 THR A O 1
ATOM 3803 N N . GLU A 1 480 ? -8.773 -27.189 3.246 1.00 33.12 480 GLU A N 1
ATOM 3804 C CA . GLU A 1 480 ? -8.815 -27.630 1.855 1.00 33.12 480 GLU A CA 1
ATOM 3805 C C . GLU A 1 480 ? -9.904 -28.699 1.729 1.00 33.12 480 GLU A C 1
ATOM 3807 O O . GLU A 1 480 ? -9.780 -29.816 2.233 1.00 33.12 480 GLU A O 1
ATOM 3812 N N . SER A 1 481 ? -11.002 -28.337 1.071 1.00 34.38 481 SER A N 1
ATOM 3813 C CA . SER A 1 481 ? -11.965 -29.309 0.572 1.00 34.38 481 SER A CA 1
ATOM 3814 C C . SER A 1 481 ? -11.446 -29.829 -0.760 1.00 34.38 481 SER A C 1
ATOM 3816 O O . SER A 1 481 ? -11.680 -29.238 -1.810 1.00 34.38 481 SER A O 1
ATOM 3818 N N . ALA A 1 482 ? -10.727 -30.945 -0.697 1.00 37.94 482 ALA A N 1
ATOM 3819 C CA . ALA A 1 482 ? -10.582 -31.838 -1.830 1.00 37.94 482 ALA A CA 1
ATOM 3820 C C . ALA A 1 482 ? -11.928 -32.542 -2.067 1.00 37.94 482 ALA A C 1
ATOM 3822 O O . ALA A 1 482 ? -12.380 -33.313 -1.220 1.00 37.94 482 ALA A O 1
ATOM 3823 N N . ALA A 1 483 ? -12.558 -32.290 -3.214 1.00 37.56 483 ALA A N 1
ATOM 3824 C CA . ALA A 1 483 ? -13.600 -33.155 -3.756 1.00 37.56 483 ALA A CA 1
ATOM 3825 C C . ALA A 1 483 ? -13.688 -33.015 -5.288 1.00 37.56 483 ALA A C 1
ATOM 3827 O O . ALA A 1 483 ? -14.251 -32.044 -5.779 1.00 37.56 483 ALA A O 1
ATOM 3828 N N . VAL A 1 484 ? -13.148 -34.053 -5.946 1.00 40.47 484 VAL A N 1
ATOM 3829 C CA . VAL A 1 484 ? -13.418 -34.618 -7.292 1.00 40.47 484 VAL A CA 1
ATOM 3830 C C . VAL A 1 484 ? -13.221 -33.728 -8.516 1.00 40.4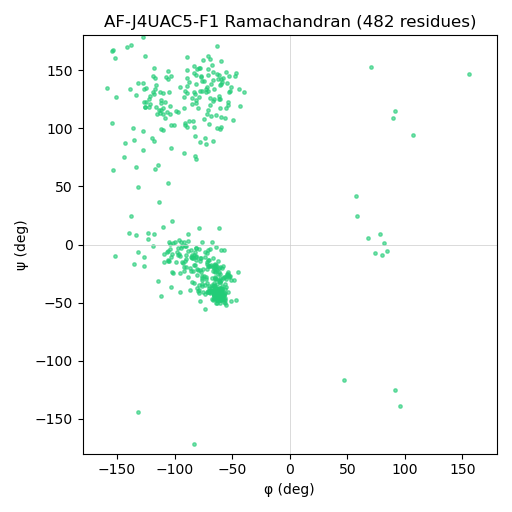7 484 VAL A C 1
ATOM 3832 O O . VAL A 1 484 ? -14.064 -32.845 -8.773 1.00 40.47 484 VAL A O 1
#